Protein AF-0000000077536829 (afdb_homodimer)

InterPro domains:
  IPR001447 Arylamine N-acetyltransferase [PF00797] (39-305)
  IPR001447 Arylamine N-acetyltransferase [PTHR11786] (6-316)
  IPR038765 Papain-like cysteine peptidase superfamily [SSF54001] (5-319)
  IPR053710 Arylamine N-acetyltransferase domain-containing protein [G3DSA:3.30.2140.20] (5-315)

Organism: Fusarium solani (NCBI:txid169388)

Structure (mmCIF, N/CA/C/O backbone):
data_AF-0000000077536829-model_v1
#
loop_
_entity.id
_entity.type
_entity.pdbx_description
1 polymer 'Arylamine N-acetyltransferase 2'
#
loop_
_atom_site.group_PDB
_atom_site.id
_atom_site.type_symbol
_atom_site.label_atom_id
_atom_site.label_alt_id
_atom_site.label_comp_id
_atom_site.label_asym_id
_atom_site.label_entity_id
_atom_site.label_seq_id
_atom_site.pdbx_PDB_ins_code
_atom_site.Cartn_x
_atom_site.Cartn_y
_atom_site.Cartn_z
_atom_site.occupancy
_atom_site.B_iso_or_equiv
_atom_site.auth_seq_id
_atom_site.auth_comp_id
_atom_site.auth_asym_id
_atom_site.auth_atom_id
_atom_site.pdbx_PDB_model_num
ATOM 1 N N . MET A 1 1 ? 25.922 7.922 8.914 1 31.14 1 MET A N 1
ATOM 2 C CA . MET A 1 1 ? 25.109 9.07 9.328 1 31.14 1 MET A CA 1
ATOM 3 C C . MET A 1 1 ? 24.016 9.359 8.305 1 31.14 1 MET A C 1
ATOM 5 O O . MET A 1 1 ? 24.312 9.664 7.145 1 31.14 1 MET A O 1
ATOM 9 N N . SER A 1 2 ? 22.984 8.625 8.18 1 44.62 2 SER A N 1
ATOM 10 C CA . SER A 1 2 ? 22 8.734 7.098 1 44.62 2 SER A CA 1
ATOM 11 C C . SER A 1 2 ? 21.672 10.195 6.801 1 44.62 2 SER A C 1
ATOM 13 O O . SER A 1 2 ? 21.312 10.953 7.703 1 44.62 2 SER A O 1
ATOM 15 N N . SER A 1 3 ? 22.406 10.852 5.906 1 56.59 3 SER A N 1
ATOM 16 C CA . SER A 1 3 ? 22.328 12.25 5.508 1 56.59 3 SER A CA 1
ATOM 17 C C . SER A 1 3 ? 20.875 12.727 5.473 1 56.59 3 SER A C 1
ATOM 19 O O . SER A 1 3 ? 20 12.047 4.918 1 56.59 3 SER A O 1
ATOM 21 N N . ALA A 1 4 ? 20.547 13.594 6.371 1 78.19 4 ALA A N 1
ATOM 22 C CA . ALA A 1 4 ? 19.234 14.211 6.434 1 78.19 4 ALA A CA 1
ATOM 23 C C . ALA A 1 4 ? 18.781 14.688 5.055 1 78.19 4 ALA A C 1
ATOM 25 O O . ALA A 1 4 ? 19.594 15.172 4.262 1 78.19 4 ALA A O 1
ATOM 26 N N . VAL A 1 5 ? 17.609 14.367 4.77 1 91.12 5 VAL A N 1
ATOM 27 C CA . VAL A 1 5 ? 16.984 14.773 3.518 1 91.12 5 VAL A CA 1
ATOM 28 C C . VAL A 1 5 ? 17.062 16.297 3.371 1 91.12 5 VAL A C 1
ATOM 30 O O . VAL A 1 5 ? 17.297 16.797 2.275 1 91.12 5 VAL A O 1
ATOM 33 N N . TYR A 1 6 ? 16.922 17.062 4.527 1 97.06 6 TYR A N 1
ATOM 34 C CA . TYR A 1 6 ? 16.938 18.531 4.52 1 97.06 6 TYR A CA 1
ATOM 35 C C . TYR A 1 6 ? 18.156 19.062 5.258 1 97.06 6 TYR A C 1
ATOM 37 O O . TYR A 1 6 ? 18.562 18.5 6.281 1 97.06 6 TYR A O 1
ATOM 45 N N . SER A 1 7 ? 18.719 20.188 4.816 1 95.56 7 SER A N 1
ATOM 46 C CA . SER A 1 7 ? 19.859 20.859 5.438 1 95.56 7 SER A CA 1
ATOM 47 C C . SER A 1 7 ? 19.422 21.656 6.664 1 95.56 7 SER A C 1
ATOM 49 O O . SER A 1 7 ? 18.234 21.891 6.871 1 95.56 7 SER A O 1
ATOM 51 N N . GLU A 1 8 ? 20.406 22.078 7.426 1 93.25 8 GLU A N 1
ATOM 52 C CA . GLU A 1 8 ? 20.141 22.938 8.578 1 93.25 8 GLU A CA 1
ATOM 53 C C . GLU A 1 8 ? 19.469 24.234 8.164 1 93.25 8 GLU A C 1
ATOM 55 O O . GLU A 1 8 ? 18.594 24.75 8.875 1 93.25 8 GLU A O 1
ATOM 60 N N . ALA A 1 9 ? 19.891 24.734 7.051 1 95.25 9 ALA A N 1
ATOM 61 C CA . ALA A 1 9 ? 19.312 25.984 6.535 1 95.25 9 ALA A CA 1
ATOM 62 C C . ALA A 1 9 ? 17.844 25.781 6.18 1 95.25 9 ALA A C 1
ATOM 64 O O . ALA A 1 9 ? 17 26.656 6.457 1 95.25 9 ALA A O 1
ATOM 65 N N . GLN A 1 10 ? 17.547 24.672 5.586 1 96.56 10 GLN A N 1
ATOM 66 C CA . GLN A 1 10 ? 16.156 24.375 5.238 1 96.56 10 GLN A CA 1
ATOM 67 C C . GLN A 1 10 ? 15.305 24.172 6.492 1 96.56 10 GLN A C 1
ATOM 69 O O . GLN A 1 10 ? 14.148 24.594 6.539 1 96.56 10 GLN A O 1
ATOM 74 N N . VAL A 1 11 ? 15.891 23.562 7.48 1 95.94 11 VAL A N 1
ATOM 75 C CA . VAL A 1 11 ? 15.18 23.359 8.742 1 95.94 11 VAL A CA 1
ATOM 76 C C . VAL A 1 11 ? 14.891 24.703 9.391 1 95.94 11 VAL A C 1
ATOM 78 O O . VAL A 1 11 ? 13.789 24.938 9.891 1 95.94 11 VAL A O 1
ATOM 81 N N . ALA A 1 12 ? 15.859 25.578 9.383 1 94.5 12 ALA A N 1
ATOM 82 C CA . ALA A 1 12 ? 15.664 26.922 9.938 1 94.5 12 ALA A CA 1
ATOM 83 C C . ALA A 1 12 ? 14.547 27.656 9.211 1 94.5 12 ALA A C 1
ATOM 85 O O . ALA A 1 12 ? 13.711 28.312 9.844 1 94.5 12 ALA A O 1
ATOM 86 N N . GLN A 1 13 ? 14.492 27.547 7.898 1 96.62 13 GLN A N 1
ATOM 87 C CA . GLN A 1 13 ? 13.445 28.172 7.105 1 96.62 13 GLN A CA 1
ATOM 88 C C . GLN A 1 13 ? 12.078 27.578 7.426 1 96.62 13 GLN A C 1
ATOM 90 O O . GLN A 1 13 ? 11.078 28.281 7.48 1 96.62 13 GLN A O 1
ATOM 95 N N . PHE A 1 14 ? 12.117 26.312 7.625 1 97.56 14 PHE A N 1
ATOM 96 C CA . PHE A 1 14 ? 10.906 25.594 7.988 1 97.56 14 PHE A CA 1
ATOM 97 C C . PHE A 1 14 ? 10.359 26.078 9.32 1 97.56 14 PHE A C 1
ATOM 99 O O . PHE A 1 14 ? 9.172 26.391 9.445 1 97.56 14 PHE A O 1
ATOM 106 N N . LEU A 1 15 ? 11.203 26.172 10.305 1 96.81 15 LEU A N 1
ATOM 107 C CA . LEU A 1 15 ? 10.797 26.641 11.633 1 96.81 15 LEU A CA 1
ATOM 108 C C . LEU A 1 15 ? 10.297 28.078 11.578 1 96.81 15 LEU A C 1
ATOM 110 O O . LEU A 1 15 ? 9.32 28.422 12.25 1 96.81 15 LEU A O 1
ATOM 114 N N . LYS A 1 16 ? 10.93 28.859 10.797 1 96.12 16 LYS A N 1
ATOM 115 C CA . LYS A 1 16 ? 10.492 30.234 10.609 1 96.12 16 LYS A CA 1
ATOM 116 C C . LYS A 1 16 ? 9.125 30.281 9.922 1 96.12 16 LYS A C 1
ATOM 118 O O . LYS A 1 16 ? 8.242 31.047 10.344 1 96.12 16 LYS A O 1
ATOM 123 N N . HIS A 1 17 ? 8.984 29.469 8.898 1 97.5 17 HIS A N 1
ATOM 124 C CA . HIS A 1 17 ? 7.723 29.391 8.172 1 97.5 17 HIS A CA 1
ATOM 125 C C . HIS A 1 17 ? 6.574 29 9.094 1 97.5 17 HIS A C 1
ATOM 127 O O . HIS A 1 17 ? 5.477 29.547 8.984 1 97.5 17 HIS A O 1
ATOM 133 N N . LEU A 1 18 ? 6.82 28.125 10.031 1 97.19 18 LEU A N 1
ATOM 134 C CA . LEU A 1 18 ? 5.805 27.641 10.961 1 97.19 18 LEU A CA 1
ATOM 135 C C . LEU A 1 18 ? 5.613 28.625 12.117 1 97.19 18 LEU A C 1
ATOM 137 O O . LEU A 1 18 ? 4.707 28.453 12.93 1 97.19 18 LEU A O 1
ATOM 141 N N . GLU A 1 19 ? 6.508 29.625 12.219 1 95.44 19 GLU A N 1
ATOM 142 C CA . GLU A 1 19 ? 6.465 30.609 13.297 1 95.44 19 GLU A CA 1
ATOM 143 C C . GLU A 1 19 ? 6.645 29.938 14.656 1 95.44 19 GLU A C 1
ATOM 145 O O . GLU A 1 19 ? 5.895 30.219 15.594 1 95.44 19 GLU A O 1
ATOM 150 N N . ILE A 1 20 ? 7.543 29.047 14.703 1 95.06 20 ILE A N 1
ATOM 151 C CA . ILE A 1 20 ? 7.84 28.375 15.961 1 95.06 20 ILE A CA 1
ATOM 152 C C . ILE A 1 20 ? 8.523 29.344 16.922 1 95.06 20 ILE A C 1
ATOM 154 O O . ILE A 1 20 ? 9.5 30 16.547 1 95.06 20 ILE A O 1
ATOM 158 N N . PRO A 1 21 ? 8.023 29.406 18.125 1 90.81 21 PRO A N 1
ATOM 159 C CA . PRO A 1 21 ? 8.688 30.281 19.094 1 90.81 21 PRO A CA 1
ATOM 160 C C . PRO A 1 21 ? 10.156 29.906 19.328 1 90.81 21 PRO A C 1
ATOM 162 O O . PRO A 1 21 ? 10.484 28.719 19.391 1 90.81 21 PRO A O 1
ATOM 165 N N . HIS A 1 22 ? 10.984 30.859 19.453 1 86.75 22 HIS A N 1
ATOM 166 C CA . HIS A 1 22 ? 12.43 30.688 19.531 1 86.75 22 HIS A CA 1
ATOM 167 C C . HIS A 1 22 ? 12.82 29.828 20.734 1 86.75 22 HIS A C 1
ATOM 169 O O . HIS A 1 22 ? 13.82 29.109 20.688 1 86.75 22 HIS A O 1
ATOM 175 N N . GLU A 1 23 ? 12.039 29.875 21.75 1 85.12 23 GLU A N 1
ATOM 176 C CA . GLU A 1 23 ? 12.367 29.188 22.984 1 85.12 23 GLU A CA 1
ATOM 177 C C . GLU A 1 23 ? 12.422 27.672 22.781 1 85.12 23 GLU A C 1
ATOM 179 O O . GLU A 1 23 ? 13.016 26.953 23.594 1 85.12 23 GLU A O 1
ATOM 184 N N . PHE A 1 24 ? 11.805 27.25 21.703 1 84.75 24 PHE A N 1
ATOM 185 C CA . PHE A 1 24 ? 11.758 25.812 21.484 1 84.75 24 PHE A CA 1
ATOM 186 C C . PHE A 1 24 ? 12.961 25.344 20.672 1 84.75 24 PHE A C 1
ATOM 188 O O . PHE A 1 24 ? 13.273 24.156 20.641 1 84.75 24 PHE A O 1
ATOM 195 N N . TYR A 1 25 ? 13.648 26.266 19.953 1 75.88 25 TYR A N 1
ATOM 196 C CA . TYR A 1 25 ? 14.695 25.734 19.094 1 75.88 25 TYR A CA 1
ATOM 197 C C . TYR A 1 25 ? 15.969 26.562 19.203 1 75.88 25 TYR A C 1
ATOM 199 O O . TYR A 1 25 ? 16.953 26.297 18.484 1 75.88 25 TYR A O 1
ATOM 207 N N . VAL A 1 26 ? 16.109 27.875 19.734 1 67.19 26 VAL A N 1
ATOM 208 C CA . VAL A 1 26 ? 17.328 28.656 19.859 1 67.19 26 VAL A CA 1
ATOM 209 C C . VAL A 1 26 ? 18.047 28.297 21.156 1 67.19 26 VAL A C 1
ATOM 211 O O . VAL A 1 26 ? 17.469 28.422 22.25 1 67.19 26 VAL A O 1
ATOM 214 N N . GLY A 1 27 ? 18.578 27.172 21.359 1 49.91 27 GLY A N 1
ATOM 215 C CA . GLY A 1 27 ? 19.344 27.094 22.594 1 49.91 27 GLY A CA 1
ATOM 216 C C . GLY A 1 27 ? 20.531 28.031 22.625 1 49.91 27 GLY A C 1
ATOM 217 O O . GLY A 1 27 ? 21 28.484 21.578 1 49.91 27 GLY A O 1
ATOM 218 N N . SER A 1 28 ? 20.625 29.047 23.438 1 44.16 28 SER A N 1
ATOM 219 C CA . SER A 1 28 ? 21.906 29.578 23.891 1 44.16 28 SER A CA 1
ATOM 220 C C . SER A 1 28 ? 23.016 28.531 23.766 1 44.16 28 SER A C 1
ATOM 222 O O . SER A 1 28 ? 23.422 27.922 24.75 1 44.16 28 SER A O 1
ATOM 224 N N . GLY A 1 29 ? 23.453 28.141 22.578 1 52.06 29 GLY A N 1
ATOM 225 C CA . GLY A 1 29 ? 24.5 27.141 22.453 1 52.06 29 GLY A CA 1
ATOM 226 C C . GLY A 1 29 ? 24 25.719 22.625 1 52.06 29 GLY A C 1
ATOM 227 O O . GLY A 1 29 ? 24.781 24.766 22.578 1 52.06 29 GLY A O 1
ATOM 228 N N . SER A 1 30 ? 22.703 25.562 23 1 59.84 30 SER A N 1
ATOM 229 C CA . SER A 1 30 ? 22.234 24.234 23.391 1 59.84 30 SER A CA 1
ATOM 230 C C . SER A 1 30 ? 21.25 23.672 22.375 1 59.84 30 SER A C 1
ATOM 232 O O . SER A 1 30 ? 20.531 24.422 21.703 1 59.84 30 SER A O 1
ATOM 234 N N . GLU A 1 31 ? 21.312 22.5 21.797 1 72.62 31 GLU A N 1
ATOM 235 C CA . GLU A 1 31 ? 20.453 21.656 20.984 1 72.62 31 GLU A CA 1
ATOM 236 C C . GLU A 1 31 ? 19.016 21.656 21.516 1 72.62 31 GLU A C 1
ATOM 238 O O . GLU A 1 31 ? 18.797 21.719 22.734 1 72.62 31 GLU A O 1
ATOM 243 N N . PRO A 1 32 ? 18.047 21.906 20.547 1 79.56 32 PRO A N 1
ATOM 244 C CA . PRO A 1 32 ? 16.656 21.828 21.016 1 79.56 32 PRO A CA 1
ATOM 245 C C . PRO A 1 32 ? 16.375 20.594 21.844 1 79.56 32 PRO A C 1
ATOM 247 O O . PRO A 1 32 ? 16.984 19.531 21.625 1 79.56 32 PRO A O 1
ATOM 250 N N . ILE A 1 33 ? 15.586 20.859 22.859 1 86.25 33 ILE A N 1
ATOM 251 C CA . ILE A 1 33 ? 15.117 19.719 23.641 1 86.25 33 ILE A CA 1
ATOM 252 C C . ILE A 1 33 ? 14.008 19 22.875 1 86.25 33 ILE A C 1
ATOM 254 O O . ILE A 1 33 ? 12.969 19.594 22.562 1 86.25 33 ILE A O 1
ATOM 258 N N . LEU A 1 34 ? 14.219 17.828 22.531 1 93.62 34 LEU A N 1
ATOM 259 C CA . LEU A 1 34 ? 13.281 17.016 21.75 1 93.62 34 LEU A CA 1
ATOM 260 C C . LEU A 1 34 ? 12.273 16.328 22.672 1 93.62 34 LEU A C 1
ATOM 262 O O . LEU A 1 34 ? 12.359 15.117 22.891 1 93.62 34 LEU A O 1
ATOM 266 N N . ASP A 1 35 ? 11.344 17.141 23.172 1 95 35 ASP A N 1
ATOM 267 C CA . ASP A 1 35 ? 10.359 16.625 24.109 1 95 35 ASP A CA 1
ATOM 268 C C . ASP A 1 35 ? 8.938 16.797 23.578 1 95 35 ASP A C 1
ATOM 270 O O . ASP A 1 35 ? 8.742 17.234 22.438 1 95 35 ASP A O 1
ATOM 274 N N . HIS A 1 36 ? 7.988 16.391 24.391 1 96.38 36 HIS A N 1
ATOM 275 C CA . HIS A 1 36 ? 6.582 16.422 24.016 1 96.38 36 HIS A CA 1
ATOM 276 C C . HIS A 1 36 ? 6.117 17.859 23.75 1 96.38 36 HIS A C 1
ATOM 278 O O . HIS A 1 36 ? 5.305 18.094 22.859 1 96.38 36 HIS A O 1
ATOM 284 N N . ALA A 1 37 ? 6.574 18.781 24.562 1 94.38 37 ALA A N 1
ATOM 285 C CA . ALA A 1 37 ? 6.184 20.172 24.391 1 94.38 37 ALA A CA 1
ATOM 286 C C . ALA A 1 37 ? 6.574 20.688 23.016 1 94.38 37 ALA A C 1
ATOM 288 O O . ALA A 1 37 ? 5.766 21.312 22.312 1 94.38 37 ALA A O 1
ATOM 289 N N . PHE A 1 38 ? 7.832 20.438 22.609 1 95.38 38 PHE A N 1
ATOM 290 C CA . PHE A 1 38 ? 8.297 20.859 21.297 1 95.38 38 PHE A CA 1
ATOM 291 C C . PHE A 1 38 ? 7.527 20.156 20.188 1 95.38 38 PHE A C 1
ATOM 293 O O . PHE A 1 38 ? 7.113 20.781 19.219 1 95.38 38 PHE A O 1
ATOM 300 N N . LEU A 1 39 ? 7.301 18.875 20.344 1 96.75 39 LEU A N 1
ATOM 301 C CA . LEU A 1 39 ? 6.547 18.094 19.375 1 96.75 39 LEU A CA 1
ATOM 302 C C . LEU A 1 39 ? 5.141 18.656 19.203 1 96.75 39 LEU A C 1
ATOM 304 O O . LEU A 1 39 ? 4.629 18.719 18.078 1 96.75 39 LEU A O 1
ATOM 308 N N . THR A 1 40 ? 4.508 19.047 20.266 1 96.62 40 THR A N 1
ATOM 309 C CA . THR A 1 40 ? 3.154 19.594 20.266 1 96.62 40 THR A CA 1
ATOM 310 C C . THR A 1 40 ? 3.105 20.906 19.5 1 96.62 40 THR A C 1
ATOM 312 O O . THR A 1 40 ? 2.223 21.125 18.672 1 96.62 40 THR A O 1
ATOM 315 N N . VAL A 1 41 ? 4.055 21.766 19.781 1 96.44 41 VAL A N 1
ATOM 316 C CA . VAL A 1 41 ? 4.109 23.062 19.109 1 96.44 41 VAL A CA 1
ATOM 317 C C . VAL A 1 41 ? 4.324 22.859 17.609 1 96.44 41 VAL A C 1
ATOM 319 O O . VAL A 1 41 ? 3.674 23.5 16.797 1 96.44 41 VAL A O 1
ATOM 322 N N . LEU A 1 42 ? 5.254 21.953 17.25 1 97.75 42 LEU A N 1
ATOM 323 C CA . LEU A 1 42 ? 5.5 21.656 15.844 1 97.75 42 LEU A CA 1
ATOM 324 C C . LEU A 1 42 ? 4.227 21.172 15.164 1 97.75 42 LEU A C 1
ATOM 326 O O . LEU A 1 42 ? 3.898 21.609 14.062 1 97.75 42 LEU A O 1
ATOM 330 N N . HIS A 1 43 ? 3.49 20.281 15.805 1 98.25 43 HIS A N 1
ATOM 331 C CA . HIS A 1 43 ? 2.262 19.719 15.266 1 98.25 43 HIS A CA 1
ATOM 332 C C . HIS A 1 43 ? 1.205 20.797 15.047 1 98.25 43 HIS A C 1
ATOM 334 O O . HIS A 1 43 ? 0.632 20.891 13.961 1 98.25 43 HIS A O 1
ATOM 340 N N . GLN A 1 44 ? 0.964 21.594 16.031 1 97.56 44 GLN A N 1
ATOM 341 C CA . GLN A 1 44 ? -0.076 22.609 15.992 1 97.56 44 GLN A CA 1
ATOM 342 C C . GLN A 1 44 ? 0.256 23.688 14.961 1 97.56 44 GLN A C 1
ATOM 344 O O . GLN A 1 44 ? -0.628 24.172 14.25 1 97.56 44 GLN A O 1
ATOM 349 N N . HIS A 1 45 ? 1.496 24.031 14.875 1 97.81 45 HIS A N 1
ATOM 350 C CA . HIS A 1 45 ? 1.901 25.047 13.914 1 97.81 45 HIS A CA 1
ATOM 351 C C . HIS A 1 45 ? 1.87 24.5 12.492 1 97.81 45 HIS A C 1
ATOM 353 O O . HIS A 1 45 ? 1.536 25.219 11.547 1 97.81 45 HIS A O 1
ATOM 359 N N . MET A 1 46 ? 2.197 23.219 12.336 1 98.19 46 MET A N 1
ATOM 360 C CA . MET A 1 46 ? 2.055 22.594 11.031 1 98.19 46 MET A CA 1
ATOM 361 C C . MET A 1 46 ? 0.612 22.656 10.547 1 98.19 46 MET A C 1
ATOM 363 O O . MET A 1 46 ? 0.352 23.094 9.422 1 98.19 46 MET A O 1
ATOM 367 N N . LEU A 1 47 ? -0.337 22.328 11.391 1 97.5 47 LEU A N 1
ATOM 368 C CA . LEU A 1 47 ? -1.758 22.281 11.062 1 97.5 47 LEU A CA 1
ATOM 369 C C . LEU A 1 47 ? -2.281 23.656 10.688 1 97.5 47 LEU A C 1
ATOM 371 O O . LEU A 1 47 ? -3.139 23.797 9.812 1 97.5 47 LEU A O 1
ATOM 375 N N . SER A 1 48 ? -1.749 24.625 11.383 1 97.62 48 SER A N 1
ATOM 376 C CA . SER A 1 48 ? -2.346 25.953 11.266 1 97.62 48 SER A CA 1
ATOM 377 C C . SER A 1 48 ? -1.621 26.797 10.227 1 97.62 48 SER A C 1
ATOM 379 O O . SER A 1 48 ? -2.117 27.844 9.812 1 97.62 48 SER A O 1
ATOM 381 N N . THR A 1 49 ? -0.436 26.391 9.789 1 97.75 49 THR A N 1
ATOM 382 C CA . THR A 1 49 ? 0.323 27.172 8.812 1 97.75 49 THR A CA 1
ATOM 383 C C . THR A 1 49 ? 0.266 26.516 7.441 1 97.75 49 THR A C 1
ATOM 385 O O . THR A 1 49 ? 0.168 27.188 6.418 1 97.75 49 THR A O 1
ATOM 388 N N . VAL A 1 50 ? 0.361 25.188 7.398 1 98.25 50 VAL A N 1
ATOM 389 C CA . VAL A 1 50 ? 0.386 24.438 6.152 1 98.25 50 VAL A CA 1
ATOM 390 C C . VAL A 1 50 ? -0.986 23.812 5.898 1 98.25 50 VAL A C 1
ATOM 392 O O . VAL A 1 50 ? -1.355 22.828 6.535 1 98.25 50 VAL A O 1
ATOM 395 N N . PRO A 1 51 ? -1.732 24.344 4.988 1 98.25 51 PRO A N 1
ATOM 396 C CA . PRO A 1 51 ? -3.062 23.781 4.738 1 98.25 51 PRO A CA 1
ATOM 397 C C . PRO A 1 51 ? -3.012 22.406 4.086 1 98.25 51 PRO A C 1
ATOM 399 O O . PRO A 1 51 ? -2.109 22.125 3.291 1 98.25 51 PRO A O 1
ATOM 402 N N . TYR A 1 52 ? -3.943 21.562 4.496 1 98.25 52 TYR A N 1
ATOM 403 C CA . TYR A 1 52 ? -4.285 20.438 3.631 1 98.25 52 TYR A CA 1
ATOM 404 C C . TYR A 1 52 ? -4.898 20.922 2.322 1 98.25 52 TYR A C 1
ATOM 406 O O . TYR A 1 52 ? -5.906 21.625 2.326 1 98.25 52 TYR A O 1
ATOM 414 N N . ASP A 1 53 ? -4.355 20.578 1.198 1 97.88 53 ASP A N 1
ATOM 415 C CA . ASP A 1 53 ? -4.996 20.938 -0.063 1 97.88 53 ASP A CA 1
ATOM 416 C C . ASP A 1 53 ? -4.637 19.938 -1.164 1 97.88 53 ASP A C 1
ATOM 418 O O . ASP A 1 53 ? -3.549 19.344 -1.148 1 97.88 53 ASP A O 1
ATOM 422 N N . ASN A 1 54 ? -5.547 19.688 -1.998 1 98.31 54 ASN A N 1
ATOM 423 C CA . ASN A 1 54 ? -5.309 18.844 -3.164 1 98.31 54 ASN A CA 1
ATOM 424 C C . ASN A 1 54 ? -5.391 19.641 -4.461 1 98.31 54 ASN A C 1
ATOM 426 O O . ASN A 1 54 ? -5.848 19.125 -5.484 1 98.31 54 ASN A O 1
ATOM 430 N N . LEU A 1 55 ? -4.965 20.906 -4.43 1 98.38 55 LEU A N 1
ATOM 431 C CA . LEU A 1 55 ? -5.148 21.844 -5.523 1 98.38 55 LEU A CA 1
ATOM 432 C C . LEU A 1 55 ? -4.305 21.453 -6.73 1 98.38 55 LEU A C 1
ATOM 434 O O . LEU A 1 55 ? -4.648 21.797 -7.867 1 98.38 55 LEU A O 1
ATOM 438 N N . THR A 1 56 ? -3.184 20.734 -6.496 1 97.94 56 THR A N 1
ATOM 439 C CA . THR A 1 56 ? -2.363 20.281 -7.617 1 97.94 56 THR A CA 1
ATOM 440 C C . THR A 1 56 ? -3.176 19.406 -8.562 1 97.94 56 THR A C 1
ATOM 442 O O . THR A 1 56 ? -2.986 19.453 -9.781 1 97.94 56 THR A O 1
ATOM 445 N N . LEU A 1 57 ? -4.125 18.656 -8.055 1 98.12 57 LEU A N 1
ATOM 446 C CA . LEU A 1 57 ? -4.93 17.734 -8.852 1 98.12 57 LEU A CA 1
ATOM 447 C C . LEU A 1 57 ? -5.949 18.484 -9.695 1 98.12 57 LEU A C 1
ATOM 449 O O . LEU A 1 57 ? -6.488 17.953 -10.664 1 98.12 57 LEU A O 1
ATOM 453 N N . HIS A 1 58 ? -6.219 19.75 -9.312 1 98.19 58 HIS A N 1
ATOM 454 C CA . HIS A 1 58 ? -7.32 20.484 -9.922 1 98.19 58 HIS A CA 1
ATOM 455 C C . HIS A 1 58 ? -6.824 21.734 -10.641 1 98.19 58 HIS A C 1
ATOM 457 O O . HIS A 1 58 ? -7.309 22.062 -11.719 1 98.19 58 HIS A O 1
ATOM 463 N N . TYR A 1 59 ? -5.832 22.406 -10.016 1 97.94 59 TYR A N 1
ATOM 464 C CA . TYR A 1 59 ? -5.312 23.656 -10.539 1 97.94 59 TYR A CA 1
ATOM 465 C C . TYR A 1 59 ? -3.902 23.484 -11.086 1 97.94 59 TYR A C 1
ATOM 467 O O . TYR A 1 59 ? -3.004 24.266 -10.773 1 97.94 59 TYR A O 1
ATOM 475 N N . SER A 1 60 ? -3.613 22.438 -11.82 1 96 60 SER A N 1
ATOM 476 C CA . SER A 1 60 ? -2.379 22.234 -12.57 1 96 60 SER A CA 1
ATOM 477 C C . SER A 1 60 ? -2.633 21.484 -13.867 1 96 60 SER A C 1
ATOM 479 O O . SER A 1 60 ? -3.566 20.672 -13.953 1 96 60 SER A O 1
ATOM 481 N N . SER A 1 61 ? -1.774 21.719 -14.781 1 92.44 61 SER A N 1
ATOM 482 C CA . SER A 1 61 ? -1.918 21.047 -16.062 1 92.44 61 SER A CA 1
ATOM 483 C C . SER A 1 61 ? -1.451 19.609 -15.992 1 92.44 61 SER A C 1
ATOM 485 O O . SER A 1 61 ? -2.012 18.734 -16.656 1 92.44 61 SER A O 1
ATOM 487 N N . HIS A 1 62 ? -0.52 19.359 -15.219 1 92 62 HIS A N 1
ATOM 488 C CA . HIS A 1 62 ? 0.046 18.016 -15.164 1 92 62 HIS A CA 1
ATOM 489 C C . HIS A 1 62 ? -0.718 17.141 -14.18 1 92 62 HIS A C 1
ATOM 491 O O . HIS A 1 62 ? -0.758 15.922 -14.336 1 92 62 HIS A O 1
ATOM 497 N N . ARG A 1 63 ? -1.288 17.75 -13.148 1 94.06 63 ARG A N 1
ATOM 498 C CA . ARG A 1 63 ? -2.127 17.094 -12.148 1 94.06 63 ARG A CA 1
ATOM 499 C C . ARG A 1 63 ? -1.397 15.922 -11.508 1 94.06 63 ARG A C 1
ATOM 501 O O . ARG A 1 63 ? -2.006 14.891 -11.211 1 94.06 63 ARG A O 1
ATOM 508 N N . ASP A 1 64 ? -0.131 15.961 -11.391 1 92.5 64 ASP A N 1
ATOM 509 C CA . ASP A 1 64 ? 0.737 14.945 -10.812 1 92.5 64 ASP A CA 1
ATOM 510 C C . ASP A 1 64 ? 1.278 15.383 -9.461 1 92.5 64 ASP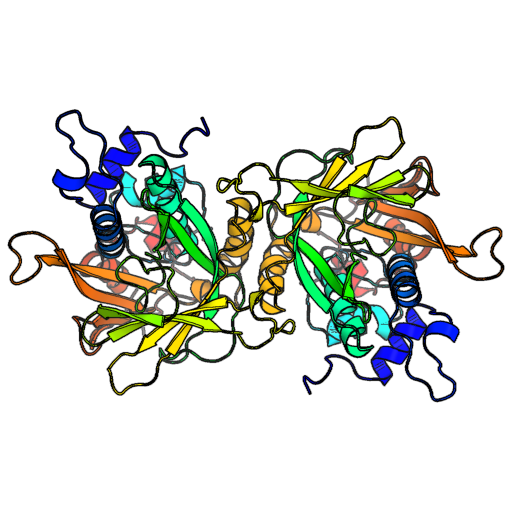 A C 1
ATOM 512 O O . ASP A 1 64 ? 2.006 16.375 -9.367 1 92.5 64 ASP A O 1
ATOM 516 N N . VAL A 1 65 ? 0.952 14.727 -8.453 1 97.06 65 VAL A N 1
ATOM 517 C CA . VAL A 1 65 ? 1.418 15.047 -7.109 1 97.06 65 VAL A CA 1
ATOM 518 C C . VAL A 1 65 ? 2.752 14.352 -6.844 1 97.06 65 VAL A C 1
ATOM 520 O O . VAL A 1 65 ? 2.814 13.125 -6.773 1 97.06 65 VAL A O 1
ATOM 523 N N . THR A 1 66 ? 3.775 15.086 -6.711 1 96.94 66 THR A N 1
ATOM 524 C CA . THR A 1 66 ? 5.102 14.547 -6.438 1 96.94 66 THR A CA 1
ATOM 525 C C . THR A 1 66 ? 5.352 14.453 -4.938 1 96.94 66 THR A C 1
ATOM 527 O O . THR A 1 66 ? 4.906 15.312 -4.172 1 96.94 66 THR A O 1
ATOM 530 N N . LEU A 1 67 ? 6.145 13.445 -4.504 1 97.94 67 LEU A N 1
ATOM 531 C CA . LEU A 1 67 ? 6.531 13.281 -3.107 1 97.94 67 LEU A CA 1
ATOM 532 C C . LEU A 1 67 ? 8.023 13.539 -2.926 1 97.94 67 LEU A C 1
ATOM 534 O O . LEU A 1 67 ? 8.594 13.203 -1.882 1 97.94 67 LEU A O 1
ATOM 538 N N . ASP A 1 68 ? 8.641 14.102 -3.963 1 97.62 68 ASP A N 1
ATOM 539 C CA . ASP A 1 68 ? 10.055 14.453 -3.875 1 97.62 68 ASP A CA 1
ATOM 540 C C . ASP A 1 68 ? 10.305 15.461 -2.754 1 97.62 68 ASP A C 1
ATOM 542 O O . ASP A 1 68 ? 9.695 16.531 -2.73 1 97.62 68 ASP A O 1
ATOM 546 N N . PRO A 1 69 ? 11.227 15.156 -1.862 1 97.75 69 PRO A N 1
ATOM 547 C CA . PRO A 1 69 ? 11.398 16 -0.677 1 97.75 69 PRO A CA 1
ATOM 548 C C . PRO A 1 69 ? 11.758 17.438 -1.028 1 97.75 69 PRO A C 1
ATOM 550 O O . PRO A 1 69 ? 11.242 18.375 -0.403 1 97.75 69 PRO A O 1
ATOM 553 N N . GLN A 1 70 ? 12.594 17.672 -1.993 1 98.06 70 GLN A N 1
ATOM 554 C CA . GLN A 1 70 ? 12.992 19.031 -2.322 1 98.06 70 GLN A CA 1
ATOM 555 C C . GLN A 1 70 ? 11.852 19.797 -2.986 1 98.06 70 GLN A C 1
ATOM 557 O O . GLN A 1 70 ? 11.664 20.984 -2.74 1 98.06 70 GLN A O 1
ATOM 562 N N . ALA A 1 71 ? 11.078 19.109 -3.82 1 97.56 71 ALA A N 1
ATOM 563 C CA . ALA A 1 71 ? 9.898 19.719 -4.426 1 97.56 71 ALA A CA 1
ATOM 564 C C . ALA A 1 71 ? 8.875 20.109 -3.359 1 97.56 71 ALA A C 1
ATOM 566 O O . ALA A 1 71 ? 8.242 21.172 -3.453 1 97.56 71 ALA A O 1
ATOM 567 N N . LEU A 1 72 ? 8.773 19.281 -2.375 1 98.19 72 LEU A N 1
ATOM 568 C CA . LEU A 1 72 ? 7.84 19.562 -1.288 1 98.19 72 LEU A CA 1
ATOM 569 C C . LEU A 1 72 ? 8.297 20.781 -0.489 1 98.19 72 LEU A C 1
ATOM 571 O O . LEU A 1 72 ? 7.473 21.625 -0.103 1 98.19 72 LEU A O 1
ATOM 575 N N . PHE A 1 73 ? 9.586 20.844 -0.238 1 98.38 73 PHE A N 1
ATOM 576 C CA . PHE A 1 73 ? 10.109 22.016 0.459 1 98.38 73 PHE A CA 1
ATOM 577 C C . PHE A 1 73 ? 9.812 23.281 -0.316 1 98.38 73 PHE A C 1
ATOM 579 O O . PHE A 1 73 ? 9.344 24.281 0.259 1 98.38 73 PHE A O 1
ATOM 586 N N . ASP A 1 74 ? 10.078 23.266 -1.587 1 97.81 74 ASP A N 1
ATOM 587 C CA . ASP A 1 74 ? 9.836 24.438 -2.426 1 97.81 74 ASP A CA 1
ATOM 588 C C . ASP A 1 74 ? 8.359 24.812 -2.432 1 97.81 74 ASP A C 1
ATOM 590 O O . ASP A 1 74 ? 8.008 26 -2.342 1 97.81 74 ASP A O 1
ATOM 594 N N . LYS A 1 75 ? 7.496 23.828 -2.52 1 97.12 75 LYS A N 1
ATOM 595 C CA . LYS A 1 75 ? 6.051 24.047 -2.588 1 97.12 75 LYS A CA 1
ATOM 596 C C . LYS A 1 75 ? 5.523 24.625 -1.28 1 97.12 75 LYS A C 1
ATOM 598 O O . LYS A 1 75 ? 4.746 25.594 -1.289 1 97.12 75 LYS A O 1
ATOM 603 N N . ILE A 1 76 ? 5.953 24.078 -0.144 1 97.88 76 ILE A N 1
ATOM 604 C CA . ILE A 1 76 ? 5.34 24.344 1.149 1 97.88 76 ILE A CA 1
ATOM 605 C C . ILE A 1 76 ? 6.027 25.547 1.805 1 97.88 76 ILE A C 1
ATOM 607 O O . ILE A 1 76 ? 5.367 26.391 2.418 1 97.88 76 ILE A O 1
ATOM 611 N N . VAL A 1 77 ? 7.336 25.688 1.668 1 97.62 77 VAL A N 1
ATOM 612 C CA . VAL A 1 77 ? 8.109 26.703 2.383 1 97.62 77 VAL A CA 1
ATOM 613 C C . VAL A 1 77 ? 8.664 27.734 1.393 1 97.62 77 VAL A C 1
ATOM 615 O O . VAL A 1 77 ? 8.469 28.938 1.564 1 97.62 77 VAL A O 1
ATOM 618 N N . GLY A 1 78 ? 9.258 27.281 0.288 1 92.56 78 GLY A N 1
ATOM 619 C CA . GLY A 1 78 ? 10.062 28.109 -0.586 1 92.56 78 GLY A CA 1
ATOM 620 C C . GLY A 1 78 ? 9.242 29.031 -1.464 1 92.56 78 GLY A C 1
ATOM 621 O O . GLY A 1 78 ? 9.664 30.156 -1.779 1 92.56 78 GLY A O 1
ATOM 622 N N . GLY A 1 79 ? 8.086 28.625 -1.85 1 87 79 GLY A N 1
ATOM 623 C CA . GLY A 1 79 ? 7.309 29.344 -2.844 1 87 79 GLY A CA 1
ATOM 624 C C . GLY A 1 79 ? 6.629 30.578 -2.285 1 87 79 GLY A C 1
ATOM 625 O O . GLY A 1 79 ? 6.262 31.484 -3.037 1 87 79 GLY A O 1
ATOM 626 N N . GLY A 1 80 ? 6.371 30.625 -0.998 1 89.62 80 GLY A N 1
ATOM 627 C CA . GLY A 1 80 ? 5.754 31.766 -0.355 1 89.62 80 GLY A CA 1
ATOM 628 C C . GLY A 1 80 ? 4.332 32.031 -0.825 1 89.62 80 GLY A C 1
ATOM 629 O O . GLY A 1 80 ? 3.854 33.156 -0.79 1 89.62 80 GLY A O 1
ATOM 630 N N . ARG A 1 81 ? 3.664 31.047 -1.32 1 95.75 81 ARG A N 1
ATOM 631 C CA . ARG A 1 81 ? 2.32 31.203 -1.864 1 95.75 81 ARG A CA 1
ATOM 632 C C . ARG A 1 81 ? 1.278 30.562 -0.95 1 95.75 81 ARG A C 1
ATOM 634 O O . ARG A 1 81 ? 0.105 30.469 -1.314 1 95.75 81 ARG A O 1
ATOM 641 N N . GLY A 1 82 ? 1.742 30.031 0.191 1 97.25 82 GLY A N 1
ATOM 642 C CA . GLY A 1 82 ? 0.825 29.5 1.183 1 97.25 82 GLY A CA 1
ATOM 643 C C . GLY A 1 82 ? 0.302 28.125 0.826 1 97.25 82 GLY A C 1
ATOM 644 O O . GLY A 1 82 ? -0.723 27.688 1.354 1 97.25 82 GLY A O 1
ATOM 645 N N . ARG A 1 83 ? 1.011 27.453 -0.111 1 97.25 83 ARG A N 1
ATOM 646 C CA . ARG A 1 83 ? 0.583 26.125 -0.538 1 97.25 83 ARG A CA 1
ATOM 647 C C . ARG A 1 83 ? 0.923 25.078 0.516 1 97.25 83 ARG A C 1
ATOM 649 O O . ARG A 1 83 ? 1.92 25.203 1.229 1 97.25 83 ARG A O 1
ATOM 656 N N . GLY A 1 84 ? 0.136 24.109 0.634 1 97.75 84 GLY A N 1
ATOM 657 C CA . GLY A 1 84 ? 0.405 22.875 1.368 1 97.75 84 GLY A CA 1
ATOM 658 C C . GLY A 1 84 ? 0.413 21.641 0.486 1 97.75 84 GLY A C 1
ATOM 659 O O . GLY A 1 84 ? 1.097 21.609 -0.54 1 97.75 84 GLY A O 1
ATOM 660 N N . GLY A 1 85 ? -0.316 20.688 0.913 1 97.56 85 GLY A N 1
ATOM 661 C CA . GLY A 1 85 ? -0.461 19.422 0.21 1 97.56 85 GLY A CA 1
ATOM 662 C C . GLY A 1 85 ? -1.375 18.453 0.924 1 97.56 85 GLY A C 1
ATOM 663 O O . GLY A 1 85 ? -1.725 18.656 2.088 1 97.56 85 GLY A O 1
ATOM 664 N N . TYR A 1 86 ? -1.871 17.484 0.179 1 97.5 86 TYR A N 1
ATOM 665 C CA . TYR A 1 86 ? -2.705 16.5 0.867 1 97.5 86 TYR A CA 1
ATOM 666 C C . TYR A 1 86 ? -1.857 15.57 1.726 1 97.5 86 TYR A C 1
ATOM 668 O O . TYR A 1 86 ? -0.669 15.82 1.938 1 97.5 86 TYR A O 1
ATOM 676 N N . CYS A 1 87 ? -2.361 14.555 2.311 1 97.69 87 CYS A N 1
ATOM 677 C CA . CYS A 1 87 ? -1.856 13.844 3.484 1 97.69 87 CYS A CA 1
ATOM 678 C C . CYS A 1 87 ? -0.454 13.305 3.234 1 97.69 87 CYS A C 1
ATOM 680 O O . CYS A 1 87 ? 0.434 13.461 4.074 1 97.69 87 CYS A O 1
ATOM 682 N N . MET A 1 88 ? -0.193 12.711 2.043 1 97.69 88 MET A N 1
ATOM 683 C CA . MET A 1 88 ? 1.112 12.094 1.815 1 97.69 88 MET A CA 1
ATOM 684 C C . MET A 1 88 ? 2.189 13.164 1.642 1 97.69 88 MET A C 1
ATOM 686 O O . MET A 1 88 ? 3.326 12.977 2.08 1 97.69 88 MET A O 1
ATOM 690 N N . GLU A 1 89 ? 1.871 14.289 0.982 1 98.38 89 GLU A N 1
ATOM 691 C CA . GLU A 1 89 ? 2.82 15.383 0.826 1 98.38 89 GLU A CA 1
ATOM 692 C C . GLU A 1 89 ? 3.209 15.977 2.178 1 98.38 89 GLU A C 1
ATOM 694 O O . GLU A 1 89 ? 4.375 15.922 2.572 1 98.38 89 GLU A O 1
ATOM 699 N N . SER A 1 90 ? 2.26 16.422 2.873 1 98.25 90 SER A N 1
ATOM 700 C CA . SER A 1 90 ? 2.5 17.203 4.078 1 98.25 90 SER A CA 1
ATOM 701 C C . SER A 1 90 ? 3.078 16.344 5.195 1 98.25 90 SER A C 1
ATOM 703 O O . SER A 1 90 ? 4.023 16.75 5.875 1 98.25 90 SER A O 1
ATOM 705 N N . ASN A 1 91 ? 2.539 15.133 5.387 1 98.62 91 ASN A N 1
ATOM 706 C CA . ASN A 1 91 ? 3.012 14.305 6.492 1 98.62 91 ASN A CA 1
ATOM 707 C C . ASN A 1 91 ? 4.391 13.719 6.199 1 98.62 91 ASN A C 1
ATOM 709 O O . ASN A 1 91 ? 5.195 13.531 7.117 1 98.62 91 ASN A O 1
ATOM 713 N N . LEU A 1 92 ? 4.66 13.406 4.926 1 98.44 92 LEU A N 1
ATOM 714 C CA . LEU A 1 92 ? 6.008 12.945 4.605 1 98.44 92 LEU A CA 1
ATOM 715 C C . LEU A 1 92 ? 7.02 14.078 4.762 1 98.44 92 LEU A C 1
ATOM 717 O O . LEU A 1 92 ? 8.109 13.867 5.305 1 98.44 92 LEU A O 1
ATOM 721 N N . PHE A 1 93 ? 6.676 15.258 4.246 1 98.56 93 PHE A N 1
ATOM 722 C CA . PHE A 1 93 ? 7.5 16.438 4.449 1 98.56 93 PHE A CA 1
ATOM 723 C C . PHE A 1 93 ? 7.797 16.641 5.93 1 98.56 93 PHE A C 1
ATOM 725 O O . PHE A 1 93 ? 8.953 16.859 6.312 1 98.56 93 PHE A O 1
ATOM 732 N N . PHE A 1 94 ? 6.758 16.547 6.738 1 98.69 94 PHE A N 1
ATOM 733 C CA . PHE A 1 94 ? 6.883 16.719 8.18 1 98.69 94 PHE A CA 1
ATOM 734 C C . PHE A 1 94 ? 7.785 15.641 8.773 1 98.69 94 PHE A C 1
ATOM 736 O O . PHE A 1 94 ? 8.609 15.93 9.648 1 98.69 94 PHE A O 1
ATOM 743 N N . CYS A 1 95 ? 7.645 14.43 8.312 1 98.5 95 CYS A N 1
ATOM 744 C CA . CYS A 1 95 ? 8.492 13.328 8.758 1 98.5 95 CYS A CA 1
ATOM 745 C C . CYS A 1 95 ? 9.961 13.648 8.547 1 98.5 95 CYS A C 1
ATOM 747 O O . CYS A 1 95 ? 10.773 13.516 9.469 1 98.5 95 CYS A O 1
ATOM 749 N N . TYR A 1 96 ? 10.312 14.094 7.352 1 98.12 96 TYR A N 1
ATOM 750 C CA . TYR A 1 96 ? 11.703 14.383 7.008 1 98.12 96 TYR A CA 1
ATOM 751 C C . TYR A 1 96 ? 12.227 15.562 7.82 1 98.12 96 TYR A C 1
ATOM 753 O O . TYR A 1 96 ? 13.398 15.578 8.219 1 98.12 96 TYR A O 1
ATOM 761 N N . MET A 1 97 ? 11.391 16.5 8.055 1 98.12 97 MET A N 1
ATOM 762 C CA . MET A 1 97 ? 11.789 17.656 8.867 1 98.12 97 MET A CA 1
ATOM 763 C C . MET A 1 97 ? 12.047 17.234 10.312 1 98.12 97 MET A C 1
ATOM 765 O O . MET A 1 97 ? 13.023 17.656 10.922 1 98.12 97 MET A O 1
ATOM 769 N N . LEU A 1 98 ? 11.133 16.406 10.859 1 97.81 98 LEU A N 1
ATOM 770 C CA . LEU A 1 98 ? 11.32 15.898 12.211 1 97.81 98 LEU A CA 1
ATOM 771 C C . LEU A 1 98 ? 12.641 15.141 12.328 1 97.81 98 LEU A C 1
ATOM 773 O O . LEU A 1 98 ? 13.367 15.297 13.32 1 97.81 98 LEU A O 1
ATOM 777 N N . ARG A 1 99 ? 12.945 14.359 11.32 1 96.88 99 ARG A N 1
ATOM 778 C CA . ARG A 1 99 ? 14.219 13.656 11.312 1 96.88 99 ARG A CA 1
ATOM 779 C C . ARG A 1 99 ? 15.391 14.633 11.312 1 96.88 99 ARG A C 1
ATOM 781 O O . ARG A 1 99 ? 16.375 14.438 12.039 1 96.88 99 ARG A O 1
ATOM 788 N N . ALA A 1 100 ? 15.273 15.609 10.461 1 95.88 100 ALA A N 1
ATOM 789 C CA . ALA A 1 100 ? 16.344 16.609 10.367 1 95.88 100 ALA A CA 1
ATOM 790 C C . ALA A 1 100 ? 16.531 17.328 11.695 1 95.88 100 ALA A C 1
ATOM 792 O O . ALA A 1 100 ? 17.641 17.734 12.039 1 95.88 100 ALA A O 1
ATOM 793 N N . LEU A 1 101 ? 15.461 17.484 12.453 1 95.31 101 LEU A N 1
ATOM 794 C CA . LEU A 1 101 ? 15.508 18.141 13.766 1 95.31 101 LEU A CA 1
ATOM 795 C C . LEU A 1 101 ? 16.109 17.203 14.805 1 95.31 101 LEU A C 1
ATOM 797 O O . LEU A 1 101 ? 16.469 17.641 15.898 1 95.31 101 LEU A O 1
ATOM 801 N N . GLY A 1 102 ? 16.156 15.891 14.484 1 94.19 102 GLY A N 1
ATOM 802 C CA . GLY A 1 102 ? 16.812 14.938 15.367 1 94.19 102 GLY A CA 1
ATOM 803 C C . GLY A 1 102 ? 15.836 13.969 16.016 1 94.19 102 GLY A C 1
ATOM 804 O O . GLY A 1 102 ? 16.25 13.102 16.797 1 94.19 102 GLY A O 1
ATOM 805 N N . PHE A 1 103 ? 14.586 14.055 15.688 1 96.38 103 PHE A N 1
ATOM 806 C CA . PHE A 1 103 ? 13.609 13.141 16.266 1 96.38 103 PHE A CA 1
ATOM 807 C C . PHE A 1 103 ? 13.75 11.75 15.664 1 96.38 103 PHE A C 1
ATOM 809 O O . PHE A 1 103 ? 14.102 11.602 14.492 1 96.38 103 PHE A O 1
ATOM 816 N N . GLN A 1 104 ? 13.5 10.758 16.469 1 96.62 104 GLN A N 1
ATOM 817 C CA . GLN A 1 104 ? 13.289 9.406 15.977 1 96.62 104 GLN A CA 1
ATOM 818 C C . GLN A 1 104 ? 11.867 9.219 15.461 1 96.62 104 GLN A C 1
ATOM 820 O O . GLN A 1 104 ? 10.914 9.188 16.25 1 96.62 104 GLN A O 1
ATOM 825 N N . VAL A 1 105 ? 11.742 9.102 14.18 1 97.75 105 VAL A N 1
ATOM 826 C CA . VAL A 1 105 ? 10.398 9.102 13.602 1 97.75 105 VAL A CA 1
ATOM 827 C C . VAL A 1 105 ? 10.375 8.211 12.367 1 97.75 105 VAL A C 1
ATOM 829 O O . VAL A 1 105 ? 11.336 8.164 11.602 1 97.75 105 VAL A O 1
ATOM 832 N N . TYR A 1 106 ? 9.305 7.465 12.141 1 97.88 106 TYR A N 1
ATOM 833 C CA . TYR A 1 106 ? 9.047 6.719 10.914 1 97.88 106 TYR A CA 1
ATOM 834 C C . TYR A 1 106 ? 7.578 6.785 10.523 1 97.88 106 TYR A C 1
ATOM 836 O O . TYR A 1 106 ? 6.707 6.883 11.391 1 97.88 106 TYR A O 1
ATOM 844 N N . PRO A 1 107 ? 7.316 6.766 9.242 1 98.38 107 PRO A N 1
ATOM 845 C CA . PRO A 1 107 ? 5.93 6.805 8.773 1 98.38 107 PRO A CA 1
ATOM 846 C C . PRO A 1 107 ? 5.316 5.414 8.625 1 98.38 107 PRO A C 1
ATOM 848 O O . PRO A 1 107 ? 6.043 4.43 8.477 1 98.38 107 PRO A O 1
ATOM 851 N N . VAL A 1 108 ? 4.008 5.352 8.664 1 98.44 108 VAL A N 1
ATOM 852 C CA . VAL A 1 108 ? 3.271 4.121 8.398 1 98.44 108 VAL A CA 1
ATOM 853 C C . VAL A 1 108 ? 2.049 4.422 7.535 1 98.44 108 VAL A C 1
ATOM 855 O O . VAL A 1 108 ? 1.57 5.559 7.504 1 98.44 108 VAL A O 1
ATOM 858 N N . GLY A 1 109 ? 1.619 3.414 6.797 1 98.25 109 GLY A N 1
ATOM 859 C CA . GLY A 1 109 ? 0.395 3.533 6.023 1 98.25 109 GLY A CA 1
ATOM 860 C C . GLY A 1 109 ? -0.86 3.447 6.871 1 98.25 109 GLY A C 1
ATOM 861 O O . GLY A 1 109 ? -0.87 2.779 7.906 1 98.25 109 GLY A O 1
ATOM 862 N N . VAL A 1 110 ? -1.887 4.141 6.379 1 98.38 110 VAL A N 1
ATOM 863 C CA . VAL A 1 110 ? -3.123 4.266 7.141 1 98.38 110 VAL A CA 1
ATOM 864 C C . VAL A 1 110 ? -4.32 3.963 6.242 1 98.38 110 VAL A C 1
ATOM 866 O O . VAL A 1 110 ? -4.348 4.367 5.078 1 98.38 110 VAL A O 1
ATOM 869 N N . ARG A 1 111 ? -5.285 3.205 6.766 1 97.5 111 ARG A N 1
ATOM 870 C CA . ARG A 1 111 ? -6.582 2.979 6.141 1 97.5 111 ARG A CA 1
ATOM 871 C C . ARG A 1 111 ? -7.625 3.959 6.668 1 97.5 111 ARG A C 1
ATOM 873 O O . ARG A 1 111 ? -7.875 4.02 7.875 1 97.5 111 ARG A O 1
ATOM 880 N N . VAL A 1 112 ? -8.25 4.73 5.785 1 95.81 112 VAL A N 1
ATOM 881 C CA . VAL A 1 112 ? -9.227 5.719 6.219 1 95.81 112 VAL A CA 1
ATOM 882 C C . VAL A 1 112 ? -10.641 5.176 6 1 95.81 112 VAL A C 1
ATOM 884 O O . VAL A 1 112 ? -10.859 4.332 5.125 1 95.81 112 VAL A O 1
ATOM 887 N N . ARG A 1 113 ? -11.492 5.664 6.742 1 91.81 113 ARG A N 1
ATOM 888 C CA . ARG A 1 113 ? -12.906 5.383 6.5 1 91.81 113 ARG A CA 1
ATOM 889 C C . ARG A 1 113 ? -13.547 6.484 5.668 1 91.81 113 ARG A C 1
ATOM 891 O O . ARG A 1 113 ? -13.344 7.672 5.93 1 91.81 113 ARG A O 1
ATOM 898 N N . LEU A 1 114 ? -14.266 6.094 4.703 1 82.94 114 LEU A N 1
ATOM 899 C CA . LEU A 1 114 ? -14.969 7.086 3.898 1 82.94 114 LEU A CA 1
ATOM 900 C C . LEU A 1 114 ? -16.078 7.746 4.699 1 82.94 114 LEU A C 1
ATOM 902 O O . LEU A 1 114 ? -16.453 7.254 5.766 1 82.94 114 LEU A O 1
ATOM 906 N N . ARG A 1 115 ? -16.391 8.906 4.188 1 78.88 115 ARG A N 1
ATOM 907 C CA . ARG A 1 115 ? -17.438 9.68 4.871 1 78.88 115 ARG A CA 1
ATOM 908 C C . ARG A 1 115 ? -18.609 9.961 3.943 1 78.88 115 ARG A C 1
ATOM 910 O O . ARG A 1 115 ? -18.438 10.094 2.73 1 78.88 115 ARG A O 1
ATOM 917 N N . LYS A 1 116 ? -19.781 9.797 4.465 1 69.81 116 LYS A N 1
ATOM 918 C CA . LYS A 1 116 ? -21 10.32 3.861 1 69.81 116 LYS A CA 1
ATOM 919 C C . LYS A 1 116 ? -21.609 11.43 4.715 1 69.81 116 LYS A C 1
ATOM 921 O O . LYS A 1 116 ? -21.906 11.227 5.895 1 69.81 116 LYS A O 1
ATOM 926 N N . ASP A 1 117 ? -21.734 12.547 4.18 1 64.94 117 ASP A N 1
ATOM 927 C CA . ASP A 1 117 ? -22.234 13.719 4.883 1 64.94 117 ASP A CA 1
ATOM 928 C C . ASP A 1 117 ? -21.453 13.977 6.164 1 64.94 117 ASP A C 1
ATOM 930 O O . ASP A 1 117 ? -22.031 14.211 7.227 1 64.94 117 ASP A O 1
ATOM 934 N N . GLY A 1 118 ? -20.281 13.742 6.102 1 64.75 118 GLY A N 1
ATOM 935 C CA . GLY A 1 118 ? -19.375 14.055 7.199 1 64.75 118 GLY A CA 1
ATOM 936 C C . GLY A 1 118 ? -19.25 12.922 8.203 1 64.75 118 GLY A C 1
ATOM 937 O O . GLY A 1 118 ? -18.422 12.984 9.117 1 64.75 118 GLY A O 1
ATOM 938 N N . VAL A 1 119 ? -20.047 11.883 8.016 1 70.44 119 VAL A N 1
ATOM 939 C CA . VAL A 1 119 ? -20.062 10.773 8.961 1 70.44 119 VAL A CA 1
ATOM 940 C C . VAL A 1 119 ? -19.375 9.562 8.336 1 70.44 119 VAL A C 1
ATOM 942 O O . VAL A 1 119 ? -19.672 9.188 7.195 1 70.44 119 VAL A O 1
ATOM 945 N N . PRO A 1 120 ? -18.422 9.055 9.094 1 75.19 120 PRO A N 1
ATOM 946 C CA . PRO A 1 120 ? -17.781 7.844 8.562 1 75.19 120 PRO A CA 1
ATOM 947 C C . PRO A 1 120 ? -18.797 6.758 8.195 1 75.19 120 PRO A C 1
ATOM 949 O O . PRO A 1 120 ? -19.75 6.523 8.938 1 75.19 120 PRO A O 1
ATOM 952 N N . HIS A 1 121 ? -18.672 6.234 7.004 1 75.44 121 HIS A N 1
ATOM 953 C CA . HIS A 1 121 ? -19.578 5.219 6.477 1 75.44 121 HIS A CA 1
ATOM 954 C C . HIS A 1 121 ? -18.828 4.191 5.641 1 75.44 121 HIS A C 1
ATOM 956 O O . HIS A 1 121 ? -17.859 4.531 4.941 1 75.44 121 HIS A O 1
ATOM 962 N N . GLY A 1 122 ? -19.25 2.918 5.91 1 73.94 122 GLY A N 1
ATOM 963 C CA . GLY A 1 122 ? -18.75 1.887 5.02 1 73.94 122 GLY A CA 1
ATOM 964 C C . GLY A 1 122 ? -17.406 1.329 5.457 1 73.94 122 GLY A C 1
A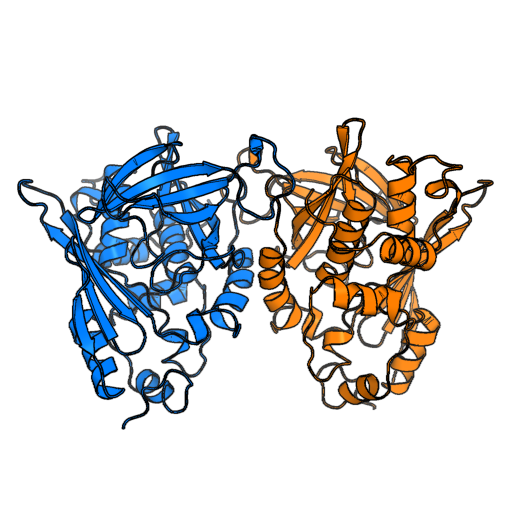TOM 965 O O . GLY A 1 122 ? -17.109 1.25 6.652 1 73.94 122 GLY A O 1
ATOM 966 N N . GLY A 1 123 ? -16.672 0.828 4.496 1 81.31 123 GLY A N 1
ATOM 967 C CA . GLY A 1 123 ? -15.422 0.123 4.75 1 81.31 123 GLY A CA 1
ATOM 968 C C . GLY A 1 123 ? -14.195 0.99 4.551 1 81.31 123 GLY A C 1
ATOM 969 O O . GLY A 1 123 ? -14.273 2.217 4.641 1 81.31 123 GLY A O 1
ATOM 970 N N . TYR A 1 124 ? -13.055 0.492 4.637 1 88.69 124 TYR A N 1
ATOM 971 C CA . TYR A 1 124 ? -11.742 1.099 4.438 1 88.69 124 TYR A CA 1
ATOM 972 C C . TYR A 1 124 ? -11.273 0.928 2.998 1 88.69 124 TYR A C 1
ATOM 974 O O . TYR A 1 124 ? -11.125 -0.198 2.518 1 88.69 124 TYR A O 1
ATOM 982 N N . PRO A 1 125 ? -11.07 2.033 2.309 1 89.44 125 PRO A N 1
ATOM 983 C CA . PRO A 1 125 ? -10.703 1.971 0.892 1 89.44 125 PRO A CA 1
ATOM 984 C C . PRO A 1 125 ? -9.266 1.523 0.675 1 89.44 125 PRO A C 1
ATOM 986 O O . PRO A 1 125 ? -8.766 1.553 -0.454 1 89.44 125 PRO A O 1
ATOM 989 N N . GLY A 1 126 ? -8.539 1.188 1.698 1 95.06 126 GLY A N 1
ATOM 990 C CA . GLY A 1 126 ? -7.168 0.725 1.562 1 95.06 126 GLY A CA 1
ATOM 991 C C . GLY A 1 126 ? -6.145 1.728 2.066 1 95.06 126 GLY A C 1
ATOM 992 O O . GLY A 1 126 ? -6.457 2.566 2.912 1 95.06 126 GLY A O 1
ATOM 993 N N . TRP A 1 127 ? -4.898 1.553 1.614 1 97.19 127 TRP A N 1
ATOM 994 C CA . TRP A 1 127 ? -3.771 2.371 2.053 1 97.19 127 TRP A CA 1
ATOM 995 C C . TRP A 1 127 ? -3.773 3.723 1.35 1 97.19 127 TRP A C 1
ATOM 997 O O . TRP A 1 127 ? -3.141 3.889 0.305 1 97.19 127 TRP A O 1
ATOM 1007 N N . VAL A 1 128 ? -4.414 4.75 1.982 1 97.38 128 VAL A N 1
ATOM 1008 C CA . VAL A 1 128 ? -4.535 6 1.24 1 97.38 128 VAL A CA 1
ATOM 1009 C C . VAL A 1 128 ? -4.141 7.172 2.137 1 97.38 128 VAL A C 1
ATOM 1011 O O . VAL A 1 128 ? -4.434 8.328 1.82 1 9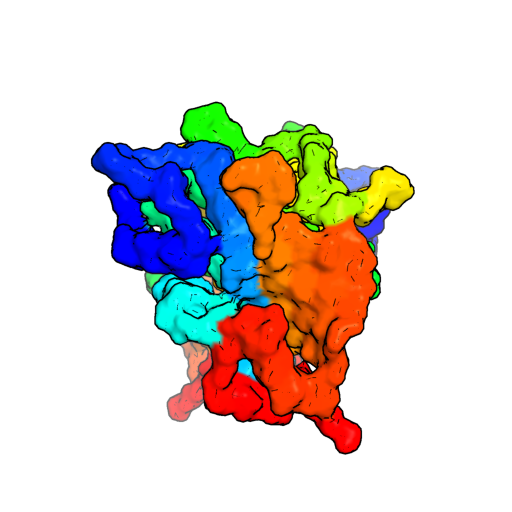7.38 128 VAL A O 1
ATOM 1014 N N . HIS A 1 129 ? -3.604 6.941 3.295 1 98 129 HIS A N 1
ATOM 1015 C CA . HIS A 1 129 ? -3.199 7.977 4.238 1 98 129 HIS A CA 1
ATOM 1016 C C . HIS A 1 129 ? -1.919 7.586 4.969 1 98 129 HIS A C 1
ATOM 1018 O O . HIS A 1 129 ? -1.347 6.527 4.707 1 98 129 HIS A O 1
ATOM 1024 N N . ILE A 1 130 ? -1.371 8.492 5.742 1 98.56 130 ILE A N 1
ATOM 1025 C CA . ILE A 1 130 ? -0.076 8.336 6.395 1 98.56 130 ILE A CA 1
ATOM 1026 C C . ILE A 1 130 ? -0.118 8.984 7.777 1 98.56 130 ILE A C 1
ATOM 1028 O O . ILE A 1 130 ? -0.748 10.031 7.961 1 98.56 130 ILE A O 1
ATOM 1032 N N . VAL A 1 131 ? 0.529 8.375 8.727 1 98.75 131 VAL A N 1
ATOM 1033 C CA . VAL A 1 131 ? 0.845 9.031 9.992 1 98.75 131 VAL A CA 1
ATOM 1034 C C . VAL A 1 131 ? 2.307 8.781 10.352 1 98.75 131 VAL A C 1
ATOM 1036 O O . VAL A 1 131 ? 2.943 7.879 9.797 1 98.75 131 VAL A O 1
ATOM 1039 N N . ASN A 1 132 ? 2.863 9.578 11.203 1 98.75 132 ASN A N 1
ATOM 1040 C CA . ASN A 1 132 ? 4.238 9.453 11.672 1 98.75 132 ASN A CA 1
ATOM 1041 C C . ASN A 1 132 ? 4.301 9 13.125 1 98.75 132 ASN A C 1
ATOM 1043 O O . ASN A 1 132 ? 3.607 9.547 13.984 1 98.75 132 ASN A O 1
ATOM 1047 N N . ILE A 1 133 ? 5.078 8.031 13.383 1 98.62 133 ILE A N 1
ATOM 1048 C CA . ILE A 1 133 ? 5.301 7.535 14.742 1 98.62 133 ILE A CA 1
ATOM 1049 C C . ILE A 1 133 ? 6.613 8.086 15.281 1 98.62 133 ILE A C 1
ATOM 1051 O O . ILE A 1 133 ? 7.668 7.91 14.672 1 98.62 133 ILE A O 1
ATOM 1055 N N . VAL A 1 134 ? 6.586 8.703 16.438 1 98.38 134 VAL A N 1
ATOM 1056 C CA . VAL A 1 134 ? 7.754 9.328 17.047 1 98.38 134 VAL A CA 1
ATOM 1057 C C . VAL A 1 134 ? 8.047 8.664 18.391 1 98.38 134 VAL A C 1
ATOM 1059 O O . VAL A 1 134 ? 7.133 8.43 19.188 1 98.38 134 VAL A O 1
ATOM 1062 N N . THR A 1 135 ? 9.227 8.336 18.594 1 97.75 135 THR A N 1
ATOM 1063 C CA . THR A 1 135 ? 9.703 7.938 19.906 1 97.75 135 THR A CA 1
ATOM 1064 C C . THR A 1 135 ? 10.539 9.047 20.531 1 97.75 135 THR A C 1
ATOM 1066 O O . THR A 1 135 ? 11.516 9.508 19.953 1 97.75 135 THR A O 1
ATOM 1069 N N . LEU A 1 136 ? 10.195 9.461 21.719 1 97.69 136 LEU A N 1
ATOM 1070 C CA . LEU A 1 136 ? 10.93 10.508 22.422 1 97.69 136 LEU A CA 1
ATOM 1071 C C . LEU A 1 136 ? 12.031 9.906 23.297 1 97.69 136 LEU A C 1
ATOM 1073 O O . LEU A 1 136 ? 12.062 8.695 23.531 1 97.69 136 LEU A O 1
ATOM 1077 N N . PRO A 1 137 ? 12.93 10.711 23.734 1 95.44 137 PRO A N 1
ATOM 1078 C CA . PRO A 1 137 ? 14.047 10.227 24.547 1 95.44 137 PRO A CA 1
ATOM 1079 C C . PRO A 1 137 ? 13.594 9.516 25.828 1 95.44 137 PRO A C 1
ATOM 1081 O O . PRO A 1 137 ? 14.297 8.633 26.328 1 95.44 137 PRO A O 1
ATOM 1084 N N . ASP A 1 138 ? 12.453 9.836 26.344 1 96.38 138 ASP A N 1
ATOM 1085 C CA . ASP A 1 138 ? 11.945 9.172 27.531 1 96.38 138 ASP A CA 1
ATOM 1086 C C . ASP A 1 138 ? 11.234 7.867 27.188 1 96.38 138 ASP A C 1
ATOM 1088 O O . ASP A 1 138 ? 10.547 7.285 28.016 1 96.38 138 ASP A O 1
ATOM 1092 N N . ASN A 1 139 ? 11.242 7.496 25.938 1 96.12 139 ASN A N 1
ATOM 1093 C CA . ASN A 1 139 ? 10.766 6.23 25.391 1 96.12 139 ASN A CA 1
ATOM 1094 C C . ASN A 1 139 ? 9.25 6.242 25.172 1 96.12 139 ASN A C 1
ATOM 1096 O O . ASN A 1 139 ? 8.664 5.23 24.797 1 96.12 139 ASN A O 1
ATOM 1100 N N . THR A 1 140 ? 8.633 7.41 25.453 1 97.25 140 THR A N 1
ATOM 1101 C CA . THR A 1 140 ? 7.223 7.508 25.109 1 97.25 140 THR A CA 1
ATOM 1102 C C . THR A 1 140 ? 7.051 7.605 23.594 1 97.25 140 THR A C 1
ATOM 1104 O O . THR A 1 140 ? 7.918 8.148 22.906 1 97.25 140 THR A O 1
ATOM 1107 N N . ARG A 1 141 ? 5.969 7.055 23.109 1 97.44 141 ARG A N 1
ATOM 1108 C CA . ARG A 1 141 ? 5.707 7.027 21.688 1 97.44 141 ARG A CA 1
ATOM 1109 C C . ARG A 1 141 ? 4.449 7.816 21.344 1 97.44 141 ARG A C 1
ATOM 1111 O O . ARG A 1 141 ? 3.465 7.777 22.078 1 97.44 141 ARG A O 1
ATOM 1118 N N . TRP A 1 142 ? 4.5 8.5 20.25 1 98.56 142 TRP A N 1
ATOM 1119 C CA . TRP A 1 142 ? 3.455 9.43 19.828 1 98.56 142 TRP A CA 1
ATOM 1120 C C . TRP A 1 142 ? 3.166 9.289 18.328 1 98.56 142 TRP A C 1
ATOM 1122 O O . TRP A 1 142 ? 4.051 8.93 17.562 1 98.56 142 TRP A O 1
ATOM 1132 N N . VAL A 1 143 ? 1.91 9.539 17.984 1 98.69 143 VAL A N 1
ATOM 1133 C CA . VAL A 1 143 ? 1.487 9.555 16.594 1 98.69 143 VAL A CA 1
ATOM 1134 C C . VAL A 1 143 ? 1.202 10.984 16.156 1 98.69 143 VAL A C 1
ATOM 1136 O O . VAL A 1 143 ? 0.451 11.711 16.812 1 98.69 143 VAL A O 1
ATOM 1139 N N . LEU A 1 144 ? 1.81 11.406 15.102 1 98.69 144 LEU A N 1
ATOM 1140 C CA . LEU A 1 144 ? 1.552 12.719 14.523 1 98.69 144 LEU A CA 1
ATOM 1141 C C . LEU A 1 144 ? 0.814 12.594 13.195 1 98.69 144 LEU A C 1
ATOM 1143 O O . LEU A 1 144 ? 1.251 11.859 12.305 1 98.69 144 LEU A O 1
ATOM 1147 N N . ASP A 1 145 ? -0.254 13.203 13.109 1 98.62 145 ASP A N 1
ATOM 1148 C CA . ASP A 1 145 ? -1.016 13.383 11.875 1 98.62 145 ASP A CA 1
ATOM 1149 C C . ASP A 1 145 ? -1.424 14.844 11.688 1 98.62 145 ASP A C 1
ATOM 1151 O O . ASP A 1 145 ? -2.479 15.266 12.172 1 98.62 145 ASP A O 1
ATOM 1155 N N . ALA A 1 146 ? -0.65 15.531 10.891 1 97.75 146 ALA A N 1
ATOM 1156 C CA . ALA A 1 146 ? -0.887 16.969 10.742 1 97.75 146 ALA A CA 1
ATOM 1157 C C . ALA A 1 146 ? -1.517 17.281 9.383 1 97.75 146 ALA A C 1
ATOM 1159 O O . ALA A 1 146 ? -1.392 18.391 8.875 1 97.75 146 ALA A O 1
ATOM 1160 N N . SER A 1 147 ? -2.154 16.219 8.766 1 97.94 147 SER A N 1
ATOM 1161 C CA . SER A 1 147 ? -2.703 16.453 7.434 1 97.94 147 SER A CA 1
ATOM 1162 C C . SER A 1 147 ? -3.812 15.453 7.109 1 97.94 147 SER A C 1
ATOM 1164 O O . SER A 1 147 ? -3.84 14.883 6.02 1 97.94 147 SER A O 1
ATOM 1166 N N . PHE A 1 148 ? -4.703 15.203 7.996 1 96.25 148 PHE A N 1
ATOM 1167 C CA . PHE A 1 148 ? -5.824 14.297 7.773 1 96.25 148 PHE A CA 1
ATOM 1168 C C . PHE A 1 148 ? -7.027 15.055 7.223 1 96.25 148 PHE A C 1
ATOM 1170 O O . PHE A 1 148 ? -7.816 14.5 6.449 1 96.25 148 PHE A O 1
ATOM 1177 N N . GLY A 1 149 ? -7.258 16.25 7.609 1 91.06 149 GLY A N 1
ATOM 1178 C CA . GLY A 1 149 ? -8.438 17.047 7.324 1 91.06 149 GLY A CA 1
ATOM 1179 C C . GLY A 1 149 ? -9.156 17.516 8.57 1 91.06 149 GLY A C 1
ATOM 1180 O O . GLY A 1 149 ? -8.531 17.703 9.617 1 91.06 149 GLY A O 1
ATOM 1181 N N . GLY A 1 150 ? -10.422 17.828 8.438 1 89.12 150 GLY A N 1
ATOM 1182 C CA . GLY A 1 150 ? -11.156 18.594 9.438 1 89.12 150 GLY A CA 1
ATOM 1183 C C . GLY A 1 150 ? -11.297 17.859 10.758 1 89.12 150 GLY A C 1
ATOM 1184 O O . GLY A 1 150 ? -11.414 18.5 11.812 1 89.12 150 GLY A O 1
ATOM 1185 N N . ASP A 1 151 ? -11.273 16.562 10.781 1 92.06 151 ASP A N 1
ATOM 1186 C CA . ASP A 1 151 ? -11.43 15.812 12.016 1 92.06 151 ASP A CA 1
ATOM 1187 C C . ASP A 1 151 ? -10.102 15.227 12.484 1 92.06 151 ASP A C 1
ATOM 1189 O O . ASP A 1 151 ? -10.07 14.328 13.32 1 92.06 151 ASP A O 1
ATOM 1193 N N . GLY A 1 152 ? -9.055 15.664 11.898 1 95.62 152 GLY A N 1
ATOM 1194 C CA . GLY A 1 152 ? -7.738 15.195 12.281 1 95.62 152 GLY A CA 1
ATOM 1195 C C . GLY A 1 152 ? -7.332 15.633 13.68 1 95.62 152 GLY A C 1
ATOM 1196 O O . GLY A 1 152 ? -7.938 16.547 14.242 1 95.62 152 GLY A O 1
ATOM 1197 N N . PRO A 1 153 ? -6.371 14.977 14.242 1 97.69 153 PRO A N 1
ATOM 1198 C CA . PRO A 1 153 ? -5.879 15.352 15.57 1 97.69 153 PRO A CA 1
ATOM 1199 C C . PRO A 1 153 ? -5.219 16.734 15.586 1 97.69 153 PRO A C 1
ATOM 1201 O O . PRO A 1 153 ? -4.473 17.078 14.672 1 97.69 153 PRO A O 1
ATOM 1204 N N . THR A 1 154 ? -5.434 17.5 16.641 1 97.31 154 THR A N 1
ATOM 1205 C CA . THR A 1 154 ? -4.871 18.844 16.734 1 97.31 154 THR A CA 1
ATOM 1206 C C . THR A 1 154 ? -3.625 18.844 17.609 1 97.31 154 THR A C 1
ATOM 1208 O O . THR A 1 154 ? -3.084 19.906 17.922 1 97.31 154 THR A O 1
ATOM 1211 N N . GLN A 1 155 ? -3.201 17.719 18.047 1 97 155 GLN A N 1
ATOM 1212 C CA . GLN A 1 155 ? -2.002 17.5 18.859 1 97 155 GLN A CA 1
ATOM 1213 C C . GLN A 1 155 ? -1.455 16.094 18.656 1 97 155 GLN A C 1
ATOM 1215 O O . GLN A 1 155 ? -2.152 15.219 18.141 1 97 155 GLN A O 1
ATOM 1220 N N . PRO A 1 156 ? -0.169 15.883 19.016 1 98.06 156 PRO A N 1
ATOM 1221 C CA . PRO A 1 156 ? 0.328 14.508 19 1 98.06 156 PRO A CA 1
ATOM 1222 C C . PRO A 1 156 ? -0.533 13.555 19.812 1 98.06 156 PRO A C 1
ATOM 1224 O O . PRO A 1 156 ? -0.991 13.906 20.906 1 98.06 156 PRO A O 1
ATOM 1227 N N . MET A 1 157 ? -0.754 12.375 19.297 1 98.12 157 MET A N 1
ATOM 1228 C CA . MET A 1 157 ? -1.556 11.367 19.984 1 98.12 157 MET A CA 1
ATOM 1229 C C . MET A 1 157 ? -0.663 10.367 20.703 1 98.12 157 MET A C 1
ATOM 1231 O O . MET A 1 157 ? 0.253 9.797 20.109 1 98.12 157 MET A O 1
ATOM 1235 N N . PRO A 1 158 ? -0.91 10.18 21.984 1 97.62 158 PRO A N 1
ATOM 1236 C CA . PRO A 1 158 ? -0.134 9.125 22.641 1 97.62 158 PRO A CA 1
ATOM 1237 C C . PRO A 1 158 ? -0.468 7.734 22.125 1 97.62 158 PRO A C 1
ATOM 1239 O O . PRO A 1 158 ? -1.643 7.406 21.938 1 97.62 158 PRO A O 1
ATOM 1242 N N . LEU A 1 159 ? 0.481 7.008 21.828 1 97.5 159 LEU A N 1
ATOM 1243 C CA . LEU A 1 159 ? 0.277 5.617 21.438 1 97.5 159 LEU A CA 1
ATOM 1244 C C . LEU A 1 159 ? -0.021 4.754 22.672 1 97.5 159 LEU A C 1
ATOM 1246 O O . LEU A 1 159 ? 0.735 3.832 22.984 1 97.5 159 LEU A O 1
ATOM 1250 N N . VAL A 1 160 ? -1.058 5.121 23.359 1 97.38 160 VAL A N 1
ATOM 1251 C CA . VAL A 1 160 ? -1.589 4.469 24.547 1 97.38 160 VAL A CA 1
ATOM 1252 C C . VAL A 1 160 ? -3.076 4.176 24.359 1 97.38 160 VAL A C 1
ATOM 1254 O O . VAL A 1 160 ? -3.867 5.09 24.109 1 97.38 160 VAL A O 1
ATOM 1257 N N . GLU A 1 161 ? -3.439 2.939 24.484 1 96.88 161 GLU A N 1
ATOM 1258 C CA . GLU A 1 161 ? -4.805 2.504 24.219 1 96.88 161 GLU A CA 1
ATOM 1259 C C . GLU A 1 161 ? -5.797 3.172 25.172 1 96.88 161 GLU A C 1
ATOM 1261 O O . GLU A 1 161 ? -5.637 3.098 26.391 1 96.88 161 GLU A O 1
ATOM 1266 N N . GLY A 1 162 ? -6.73 3.857 24.594 1 96.06 162 GLY A N 1
ATOM 1267 C CA . GLY A 1 162 ? -7.871 4.352 25.359 1 96.06 162 GLY A CA 1
ATOM 1268 C C . GLY A 1 162 ? -7.652 5.738 25.938 1 96.06 162 GLY A C 1
ATOM 1269 O O . GLY A 1 162 ? -8.547 6.309 26.562 1 96.06 162 GLY A O 1
ATOM 1270 N N . ALA A 1 163 ? -6.52 6.316 25.75 1 94.31 163 ALA A N 1
ATOM 1271 C CA . ALA A 1 163 ? -6.277 7.672 26.234 1 94.31 163 ALA A CA 1
ATOM 1272 C C . ALA A 1 163 ? -7.129 8.688 25.484 1 94.31 163 ALA A C 1
ATOM 1274 O O . ALA A 1 163 ? -7.113 8.719 24.25 1 94.31 163 ALA A O 1
ATOM 1275 N N . GLU A 1 164 ? -7.887 9.484 26.219 1 95.88 164 GLU A N 1
ATOM 1276 C CA . GLU A 1 164 ? -8.758 10.492 25.625 1 95.88 164 GLU A CA 1
ATOM 1277 C C . GLU A 1 164 ? -8.18 11.891 25.797 1 95.88 164 GLU A C 1
ATOM 1279 O O . GLU A 1 164 ? -7.477 12.164 26.766 1 95.88 164 GLU A O 1
ATOM 1284 N N . TRP A 1 165 ? -8.484 12.766 24.891 1 94.69 165 TRP A N 1
ATOM 1285 C CA . TRP A 1 165 ? -8.141 14.18 25 1 94.69 165 TRP A CA 1
ATOM 1286 C C . TRP A 1 165 ? -9.156 15.047 24.281 1 94.69 165 TRP A C 1
ATOM 1288 O O . TRP A 1 165 ? -9.938 14.547 23.469 1 94.69 165 TRP A O 1
ATOM 1298 N N . ARG A 1 166 ? -9.195 16.281 24.688 1 94.38 166 ARG A N 1
ATOM 1299 C CA . ARG A 1 166 ? -9.977 17.281 23.953 1 94.38 166 ARG A CA 1
ATOM 1300 C C . ARG A 1 166 ? -9.281 17.672 22.656 1 94.38 166 ARG A C 1
ATOM 1302 O O . ARG A 1 166 ? -8.148 18.172 22.688 1 94.38 166 ARG A O 1
ATOM 1309 N N . ASN A 1 167 ? -9.883 17.406 21.531 1 95.44 167 ASN A N 1
ATOM 1310 C CA . ASN A 1 167 ? -9.281 17.672 20.219 1 95.44 167 ASN A CA 1
ATOM 1311 C C . ASN A 1 167 ? -9.484 19.125 19.797 1 95.44 167 ASN A C 1
ATOM 1313 O O . ASN A 1 167 ? -8.516 19.859 19.578 1 95.44 167 ASN A O 1
ATOM 1317 N N . MET A 1 168 ? -10.719 19.594 19.75 1 93.12 168 MET A N 1
ATOM 1318 C CA . MET A 1 168 ? -11.094 20.953 19.391 1 93.12 168 MET A CA 1
ATOM 1319 C C . MET A 1 168 ? -12.531 21.25 19.797 1 93.12 168 MET A C 1
ATOM 1321 O O . MET A 1 168 ? -13.438 20.484 19.5 1 93.12 168 MET A O 1
ATOM 1325 N N . GLY A 1 169 ? -12.734 22.375 20.469 1 92.25 169 GLY A N 1
ATOM 1326 C CA . GLY A 1 169 ? -14.078 22.672 20.922 1 92.25 169 GLY A CA 1
ATOM 1327 C C . GLY A 1 169 ? -14.664 21.594 21.812 1 92.25 169 GLY A C 1
ATOM 1328 O O . GLY A 1 169 ? -14.062 21.219 22.828 1 92.25 169 GLY A O 1
ATOM 1329 N N . THR A 1 170 ? -15.812 21.031 21.344 1 93 170 THR A N 1
ATOM 1330 C CA . THR A 1 170 ? -16.5 20.016 22.125 1 93 170 THR A CA 1
ATOM 1331 C C . THR A 1 170 ? -16.062 18.609 21.688 1 93 170 THR A C 1
ATOM 1333 O O . THR A 1 170 ? -16.578 17.609 22.203 1 93 170 THR A O 1
ATOM 1336 N N . GLN A 1 171 ? -15.18 18.562 20.75 1 94.81 171 GLN A N 1
ATOM 1337 C CA . GLN A 1 171 ? -14.805 17.266 20.188 1 94.81 171 GLN A CA 1
ATOM 1338 C C . GLN A 1 171 ? -13.727 16.594 21.016 1 94.81 171 GLN A C 1
ATOM 1340 O O . GLN A 1 171 ? -12.734 17.219 21.391 1 94.81 171 GLN A O 1
ATOM 1345 N N . ASP A 1 172 ? -13.961 15.367 21.312 1 96.56 172 ASP A N 1
ATOM 1346 C CA . ASP A 1 172 ? -12.977 14.516 21.969 1 96.56 172 ASP A CA 1
ATOM 1347 C C . ASP A 1 172 ? -12.367 13.531 20.969 1 96.56 172 ASP A C 1
ATOM 1349 O O . ASP A 1 172 ? -12.961 13.234 19.922 1 96.56 172 ASP A O 1
ATOM 1353 N N . ALA A 1 173 ? -11.219 13.055 21.266 1 97.5 173 ALA A N 1
ATOM 1354 C CA . ALA A 1 173 ? -10.555 12.062 20.438 1 97.5 173 ALA A CA 1
ATOM 1355 C C . ALA A 1 173 ? -9.844 11.016 21.297 1 97.5 173 ALA A C 1
ATOM 1357 O O . ALA A 1 173 ? -9.609 11.234 22.484 1 97.5 173 ALA A O 1
ATOM 1358 N N . ARG A 1 174 ? -9.547 9.859 20.656 1 98.19 174 ARG A N 1
ATOM 1359 C CA . ARG A 1 174 ? -8.805 8.789 21.312 1 98.19 174 ARG A CA 1
ATOM 1360 C C . ARG A 1 174 ? -8.227 7.809 20.297 1 98.19 174 ARG A C 1
ATOM 1362 O O . ARG A 1 174 ? -8.594 7.844 19.125 1 98.19 174 ARG A O 1
ATOM 1369 N N . LEU A 1 175 ? -7.285 7.02 20.766 1 98.44 175 LEU A N 1
ATOM 1370 C CA . LEU A 1 175 ? -6.797 5.84 20.062 1 98.44 175 LEU A CA 1
ATOM 1371 C C . LEU A 1 175 ? -7.191 4.562 20.812 1 98.44 175 LEU A C 1
ATOM 1373 O O . LEU A 1 175 ? -6.965 4.445 22.016 1 98.44 175 LEU A O 1
ATOM 1377 N N . ILE A 1 176 ? -7.801 3.693 20.078 1 98.38 176 ILE A N 1
ATOM 1378 C CA . ILE A 1 176 ? -8.109 2.389 20.641 1 98.38 176 ILE A CA 1
ATOM 1379 C C . ILE A 1 176 ? -7.484 1.289 19.797 1 98.38 176 ILE A C 1
ATOM 1381 O O . ILE A 1 176 ? -6.938 1.563 18.719 1 98.38 176 ILE A O 1
ATOM 1385 N N . LYS A 1 177 ? -7.492 0.06 20.312 1 97.81 177 LYS A N 1
ATOM 1386 C CA . LYS A 1 177 ? -7.094 -1.105 19.516 1 97.81 177 LYS A CA 1
ATOM 1387 C C . LYS A 1 177 ? -8.289 -2.018 19.25 1 97.81 177 LYS A C 1
ATOM 1389 O O . LYS A 1 177 ? -9.055 -2.33 20.156 1 97.81 177 LYS A O 1
ATOM 1394 N N . ASP A 1 178 ? -8.445 -2.357 18.078 1 97.62 178 ASP A N 1
ATOM 1395 C CA . ASP A 1 178 ? -9.516 -3.277 17.703 1 97.62 178 ASP A CA 1
ATOM 1396 C C . ASP A 1 178 ? -9.289 -3.848 16.312 1 97.62 178 ASP A C 1
ATOM 1398 O O . ASP A 1 178 ? -8.312 -3.5 15.641 1 97.62 178 ASP A O 1
ATOM 1402 N N . PHE A 1 179 ? -10.094 -4.809 15.953 1 96.5 179 PHE A N 1
ATOM 1403 C CA . PHE A 1 179 ? -10.133 -5.309 14.586 1 96.5 179 PHE A CA 1
ATOM 1404 C C . PHE A 1 179 ? -11 -4.41 13.703 1 96.5 179 PHE A C 1
ATOM 1406 O O . PHE A 1 179 ? -11.883 -3.707 14.203 1 96.5 179 PHE A O 1
ATOM 1413 N N . ILE A 1 180 ? -10.711 -4.363 12.469 1 95.5 180 ILE A N 1
ATOM 1414 C CA . ILE A 1 180 ? -11.602 -3.689 11.531 1 95.5 180 ILE A CA 1
ATOM 1415 C C . ILE A 1 180 ? -12.297 -4.723 10.641 1 95.5 180 ILE A C 1
ATOM 1417 O O . ILE A 1 180 ? -11.836 -5.859 10.523 1 95.5 180 ILE A O 1
ATOM 1421 N N . PRO A 1 181 ? -13.422 -4.301 9.977 1 93.06 181 PRO A N 1
ATOM 1422 C CA . PRO A 1 181 ? -14.133 -5.25 9.117 1 93.06 181 PRO A CA 1
ATOM 1423 C C . PRO A 1 181 ? -13.25 -5.82 8.008 1 93.06 181 PRO A C 1
ATOM 1425 O O . PRO A 1 181 ? -12.469 -5.09 7.402 1 93.06 181 PRO A O 1
ATOM 1428 N N . GLY A 1 182 ? -13.32 -7.152 7.777 1 92.56 182 GLY A N 1
ATOM 1429 C CA . GLY A 1 182 ? -12.602 -7.805 6.695 1 92.56 182 GLY A CA 1
ATOM 1430 C C . GLY A 1 182 ? -11.383 -8.57 7.164 1 92.56 182 GLY A C 1
ATOM 1431 O O . GLY A 1 182 ? -10.852 -9.414 6.438 1 92.56 182 GLY A O 1
ATOM 1432 N N . GLN A 1 183 ? -10.93 -8.234 8.352 1 94.62 183 GLN A N 1
ATOM 1433 C CA . GLN A 1 183 ? -9.805 -9 8.883 1 94.62 183 GLN A CA 1
ATOM 1434 C C . GLN A 1 183 ? -10.203 -10.453 9.148 1 94.62 183 GLN A C 1
ATOM 1436 O O . GLN A 1 183 ? -11.32 -10.727 9.586 1 94.62 183 GLN A O 1
ATOM 1441 N N . THR A 1 184 ? -9.273 -11.312 8.906 1 93.94 184 THR A N 1
ATOM 1442 C CA . THR A 1 184 ? -9.562 -12.727 9.094 1 93.94 184 THR A CA 1
ATOM 1443 C C . THR A 1 184 ? -8.695 -13.32 10.195 1 93.94 184 THR A C 1
ATOM 1445 O O . THR A 1 184 ? -9.016 -14.375 10.75 1 93.94 184 THR A O 1
ATOM 1448 N N . GLU A 1 185 ? -7.543 -12.719 10.445 1 90.75 185 GLU A N 1
ATOM 1449 C CA . GLU A 1 185 ? -6.691 -13.117 11.555 1 90.75 185 GLU A CA 1
ATOM 1450 C C . GLU A 1 185 ? -7.023 -12.328 12.82 1 90.75 185 GLU A C 1
ATOM 1452 O O . GLU A 1 185 ? -6.441 -11.266 13.062 1 90.75 185 GLU A O 1
ATOM 1457 N N . LEU A 1 186 ? -7.84 -12.961 13.664 1 93.69 186 LEU A N 1
ATOM 1458 C CA . LEU A 1 186 ? -8.391 -12.203 14.781 1 93.69 186 LEU A CA 1
ATOM 1459 C C . LEU A 1 186 ? -7.676 -12.555 16.078 1 93.69 186 LEU A C 1
ATOM 1461 O O . LEU A 1 186 ? -8.32 -12.945 17.062 1 93.69 186 LEU A O 1
ATOM 1465 N N . THR A 1 187 ? -6.406 -12.477 16.109 1 92.19 187 THR A N 1
ATOM 1466 C CA . THR A 1 187 ? -5.613 -12.617 17.312 1 92.19 187 THR A CA 1
ATOM 1467 C C . THR A 1 187 ? -5.262 -11.25 17.891 1 92.19 187 THR A C 1
ATOM 1469 O O . THR A 1 187 ? -5.188 -10.266 17.172 1 92.19 187 THR A O 1
ATOM 1472 N N . ALA A 1 188 ? -5.004 -11.219 19.156 1 91.31 188 ALA A N 1
ATOM 1473 C CA . ALA A 1 188 ? -4.801 -9.961 19.875 1 91.31 188 ALA A CA 1
ATOM 1474 C C . ALA A 1 188 ? -3.678 -9.148 19.234 1 91.31 188 ALA A C 1
ATOM 1476 O O . ALA A 1 188 ? -3.766 -7.918 19.156 1 91.31 188 ALA A O 1
ATOM 1477 N N . GLY A 1 189 ? -2.67 -9.797 18.781 1 90.94 189 GLY A N 1
ATOM 1478 C CA . GLY A 1 189 ? -1.521 -9.117 18.203 1 90.94 189 GLY A CA 1
ATOM 1479 C C . GLY A 1 189 ? -1.804 -8.523 16.844 1 90.94 189 GLY A C 1
ATOM 1480 O O . GLY A 1 189 ? -0.999 -7.754 16.312 1 90.94 189 GLY A O 1
ATOM 1481 N N . ARG A 1 190 ? -3.023 -8.773 16.359 1 93.38 190 ARG A N 1
ATOM 1482 C CA . ARG A 1 190 ? -3.359 -8.344 15.008 1 93.38 190 ARG A CA 1
ATOM 1483 C C . A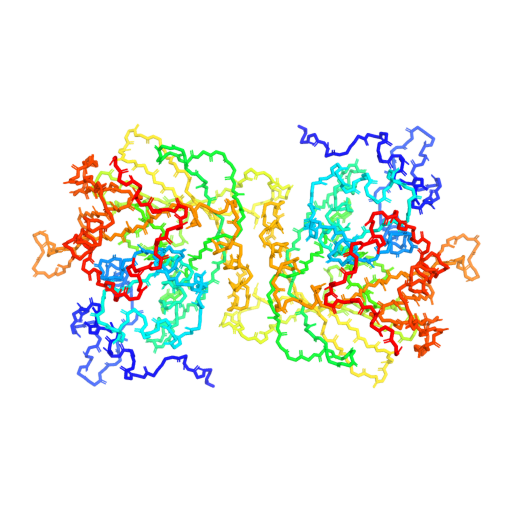RG A 1 190 ? -4.324 -7.16 15.039 1 93.38 190 ARG A C 1
ATOM 1485 O O . ARG A 1 190 ? -4.723 -6.652 13.984 1 93.38 190 ARG A O 1
ATOM 1492 N N . ARG A 1 191 ? -4.73 -6.766 16.266 1 96.94 191 ARG A N 1
ATOM 1493 C CA . ARG A 1 191 ? -5.57 -5.578 16.375 1 96.94 191 ARG A CA 1
ATOM 1494 C C . ARG A 1 191 ? -4.852 -4.344 15.852 1 96.94 191 ARG A C 1
ATOM 1496 O O . ARG A 1 191 ? -3.627 -4.238 15.953 1 96.94 191 ARG A O 1
ATOM 1503 N N . LEU A 1 192 ? -5.605 -3.426 15.297 1 98 192 LEU A N 1
ATOM 1504 C CA . LEU A 1 192 ? -5.074 -2.186 14.742 1 98 192 LEU A CA 1
ATOM 1505 C C . LEU A 1 192 ? -5.375 -1.008 15.664 1 98 192 LEU A C 1
ATOM 1507 O O . LEU A 1 192 ? -6.352 -1.034 16.422 1 98 192 LEU A O 1
ATOM 1511 N N . TRP A 1 193 ? -4.473 -0.08 15.648 1 98.5 193 TRP A N 1
ATOM 1512 C CA . TRP A 1 193 ? -4.824 1.214 16.219 1 98.5 193 TRP A CA 1
ATOM 1513 C C . TRP A 1 193 ? -5.949 1.876 15.438 1 98.5 193 TRP A C 1
ATOM 1515 O O . TRP A 1 193 ? -5.926 1.889 14.203 1 98.5 193 TRP A O 1
ATOM 1525 N N . ILE A 1 194 ? -6.914 2.4 16.156 1 97.94 194 ILE A N 1
ATOM 1526 C CA . ILE A 1 194 ? -8.031 3.1 15.523 1 97.94 194 ILE A CA 1
ATOM 1527 C C . ILE A 1 194 ? -8.188 4.484 16.156 1 97.94 194 ILE A C 1
ATOM 1529 O O . ILE A 1 194 ? -8.375 4.605 17.359 1 97.94 194 ILE A O 1
ATOM 1533 N N . TYR A 1 195 ? -8.086 5.512 15.312 1 98.12 195 TYR A N 1
ATOM 1534 C CA . TYR A 1 195 ? -8.359 6.879 15.734 1 98.12 195 TYR A CA 1
ATOM 1535 C C . TYR A 1 195 ? -9.859 7.16 15.727 1 98.12 195 TYR A C 1
ATOM 1537 O O . TYR A 1 195 ? -10.539 6.918 14.727 1 98.12 195 TYR A O 1
ATOM 1545 N N . GLN A 1 196 ? -10.367 7.668 16.828 1 97.31 196 GLN A N 1
ATOM 1546 C CA . GLN A 1 196 ? -11.789 7.961 16.969 1 97.31 196 GLN A CA 1
ATOM 1547 C C . GLN A 1 196 ? -12.008 9.375 17.5 1 97.31 196 GLN A C 1
ATOM 1549 O O . GLN A 1 196 ? -11.18 9.898 18.25 1 97.31 196 GLN A O 1
ATOM 1554 N N . CYS A 1 197 ? -13.109 9.953 17.062 1 95.81 197 CYS A N 1
ATOM 1555 C CA . CYS A 1 197 ? -13.57 11.227 17.609 1 95.81 197 CYS A CA 1
ATOM 1556 C C . CYS A 1 197 ? -15.047 11.156 17.969 1 95.81 197 CYS A C 1
ATOM 1558 O O . CYS A 1 197 ? -15.773 10.305 17.469 1 95.81 197 CYS A O 1
ATOM 1560 N N . ARG A 1 198 ? -15.422 11.961 18.875 1 95.06 198 ARG A N 1
ATOM 1561 C CA . ARG A 1 198 ? -16.828 12.266 19.141 1 95.06 198 ARG A CA 1
ATOM 1562 C C . ARG A 1 198 ? -17.031 13.766 19.344 1 95.06 198 ARG A C 1
ATOM 1564 O O . ARG A 1 198 ? -16.25 14.414 20.047 1 95.06 198 ARG A O 1
ATOM 1571 N N . ASN A 1 199 ? -18.031 14.273 18.719 1 91.31 199 ASN A N 1
ATOM 1572 C CA . ASN A 1 199 ? -18.203 15.719 18.656 1 91.31 199 ASN A CA 1
ATOM 1573 C C . ASN A 1 199 ? -18.719 16.266 19.984 1 91.31 199 ASN A C 1
ATOM 1575 O O . ASN A 1 199 ? -18.656 17.469 20.234 1 91.31 199 ASN A O 1
ATOM 1579 N N . ALA A 1 200 ? -19.312 15.461 20.781 1 91.94 200 ALA A N 1
ATOM 1580 C CA . ALA A 1 200 ? -19.75 15.797 22.141 1 91.94 200 ALA A CA 1
ATOM 1581 C C . ALA A 1 200 ? -19.719 14.562 23.047 1 91.94 200 ALA A C 1
ATOM 1583 O O . ALA A 1 200 ? -19.75 13.43 22.562 1 91.94 200 ALA A O 1
ATOM 1584 N N . ALA A 1 201 ? -19.688 14.844 24.281 1 91.44 201 ALA A N 1
ATOM 1585 C CA . ALA A 1 201 ? -19.531 13.781 25.266 1 91.44 201 ALA A CA 1
ATOM 1586 C C . ALA A 1 201 ? -20.672 12.766 25.172 1 91.44 201 ALA A C 1
ATOM 1588 O O . ALA A 1 201 ? -20.469 11.578 25.438 1 91.44 201 ALA A O 1
ATOM 1589 N N . ASP A 1 202 ? -21.797 13.234 24.766 1 93.62 202 ASP A N 1
ATOM 1590 C CA . ASP A 1 202 ? -22.969 12.359 24.734 1 93.62 202 ASP A CA 1
ATOM 1591 C C . ASP A 1 202 ? -23.141 11.734 23.359 1 93.62 202 ASP A C 1
ATOM 1593 O O . ASP A 1 202 ? -24.094 10.992 23.125 1 93.62 202 ASP A O 1
ATOM 1597 N N . GLN A 1 203 ? -22.266 12.016 22.438 1 93.19 203 GLN A N 1
ATOM 1598 C CA . GLN A 1 203 ? -22.344 11.453 21.094 1 93.19 203 GLN A CA 1
ATOM 1599 C C . GLN A 1 203 ? -21.469 10.211 20.969 1 93.19 203 GLN A C 1
ATOM 1601 O O . GLN A 1 203 ? -20.516 10.039 21.734 1 93.19 203 GLN A O 1
ATOM 1606 N N . PRO A 1 204 ? -21.875 9.359 20.125 1 94 204 PRO A N 1
ATOM 1607 C CA . PRO A 1 204 ? -21.062 8.148 19.953 1 94 204 PRO A CA 1
ATOM 1608 C C . PRO A 1 204 ? -19.703 8.43 19.328 1 94 204 PRO A C 1
ATOM 1610 O O . PRO A 1 204 ? -19.547 9.406 18.578 1 94 204 PRO A O 1
ATOM 1613 N N . TRP A 1 205 ? -18.75 7.57 19.656 1 95.31 205 TRP A N 1
ATOM 1614 C CA . TRP A 1 205 ? -17.438 7.613 19 1 95.31 205 TRP A CA 1
ATOM 1615 C C . TRP A 1 205 ? -17.547 7.227 17.531 1 95.31 205 TRP A C 1
ATOM 1617 O O . TRP A 1 205 ? -18.25 6.273 17.188 1 95.31 205 TRP A O 1
ATOM 1627 N N . ALA A 1 206 ? -16.906 7.992 16.703 1 94.25 206 ALA A N 1
ATOM 1628 C CA . ALA A 1 206 ? -16.766 7.66 15.289 1 94.25 206 ALA A CA 1
ATOM 1629 C C . ALA A 1 206 ? -15.328 7.234 14.977 1 94.25 206 ALA A C 1
ATOM 1631 O O . ALA A 1 206 ? -14.375 7.934 15.328 1 94.25 206 ALA A O 1
ATOM 1632 N N . SER A 1 207 ? -15.148 6.055 14.352 1 95.69 207 SER A N 1
ATOM 1633 C CA . SER A 1 207 ? -13.836 5.602 13.906 1 95.69 207 SER A CA 1
ATOM 1634 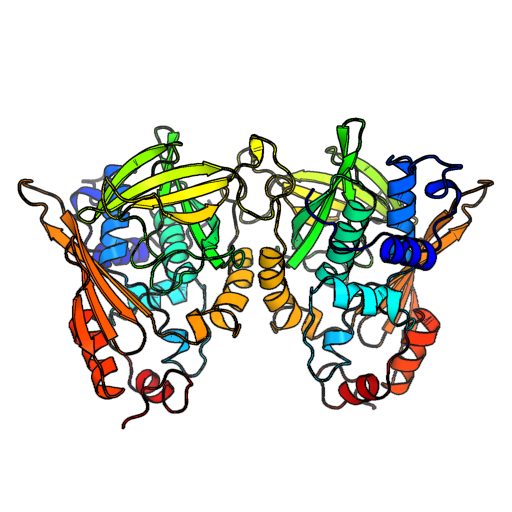C C . SER A 1 207 ? -13.453 6.246 12.578 1 95.69 207 SER A C 1
ATOM 1636 O O . SER A 1 207 ? -14.203 6.16 11.602 1 95.69 207 SER A O 1
ATOM 1638 N N . LEU A 1 208 ? -12.297 6.816 12.539 1 96 208 LEU A N 1
ATOM 1639 C CA . LEU A 1 208 ? -11.953 7.602 11.359 1 96 208 LEU A CA 1
ATOM 1640 C C . LEU A 1 208 ? -10.898 6.883 10.523 1 96 208 LEU A C 1
ATOM 1642 O O . LEU A 1 208 ? -10.945 6.922 9.289 1 96 208 LEU A O 1
ATOM 1646 N N . TYR A 1 209 ? -9.898 6.309 11.172 1 97.31 209 TYR A N 1
ATOM 1647 C CA . TYR A 1 209 ? -8.898 5.57 10.406 1 97.31 209 TYR A CA 1
ATOM 1648 C C . TYR A 1 209 ? -8.188 4.547 11.281 1 97.31 209 TYR A C 1
ATOM 1650 O O . TYR A 1 209 ? -8.32 4.57 12.508 1 97.31 209 TYR A O 1
ATOM 1658 N N . ALA A 1 210 ? -7.5 3.641 10.656 1 98 210 ALA A N 1
ATOM 1659 C CA . ALA A 1 210 ? -6.82 2.537 11.336 1 98 210 ALA A CA 1
ATOM 1660 C C . ALA A 1 210 ? -5.414 2.338 10.781 1 98 210 ALA A C 1
ATOM 1662 O O . ALA A 1 210 ? -5.176 2.523 9.586 1 98 210 ALA A O 1
ATOM 1663 N N . PHE A 1 211 ? -4.48 1.935 11.68 1 98.25 211 PHE A N 1
ATOM 1664 C CA . PHE A 1 211 ? -3.102 1.708 11.258 1 98.25 211 PHE A CA 1
ATOM 1665 C C . PHE A 1 211 ? -2.398 0.744 12.203 1 98.25 211 PHE A C 1
ATOM 1667 O O . PHE A 1 211 ? -2.939 0.393 13.258 1 98.25 211 PHE A O 1
ATOM 1674 N N . SER A 1 212 ? -1.307 0.238 11.75 1 97.75 212 SER A N 1
ATOM 1675 C CA . SER A 1 212 ? -0.365 -0.5 12.578 1 97.75 212 SER A CA 1
ATOM 1676 C C . SER A 1 212 ? 0.988 0.2 12.641 1 97.75 212 SER A C 1
ATOM 1678 O O . SER A 1 212 ? 1.464 0.729 11.633 1 97.75 212 SER A O 1
ATOM 1680 N N . HIS A 1 213 ? 1.546 0.186 13.781 1 96.81 213 HIS A N 1
ATOM 1681 C CA . HIS A 1 213 ? 2.865 0.79 13.914 1 96.81 213 HIS A CA 1
ATOM 1682 C C . HIS A 1 213 ? 3.969 -0.244 13.719 1 96.81 213 HIS A C 1
ATOM 1684 O O . HIS A 1 213 ? 5.152 0.064 13.875 1 96.81 213 HIS A O 1
ATOM 1690 N N . SER A 1 214 ? 3.635 -1.442 13.32 1 95.44 214 SER A N 1
ATOM 1691 C CA . SER A 1 214 ? 4.578 -2.555 13.359 1 95.44 214 SER A CA 1
ATOM 1692 C C . SER A 1 214 ? 5.484 -2.551 12.133 1 95.44 214 SER A C 1
ATOM 1694 O O . SER A 1 214 ? 6.547 -3.176 12.133 1 95.44 214 SER A O 1
ATOM 1696 N N . VAL A 1 215 ? 5.012 -1.905 11.125 1 96.69 215 VAL A N 1
ATOM 1697 C CA . VAL A 1 215 ? 5.77 -1.95 9.875 1 96.69 215 VAL A CA 1
ATOM 1698 C C . VAL A 1 215 ? 6.047 -0.53 9.391 1 96.69 215 VAL A C 1
ATOM 1700 O O . VAL A 1 215 ? 5.121 0.207 9.047 1 96.69 215 VAL A O 1
ATOM 1703 N N . GLU A 1 216 ? 7.32 -0.202 9.281 1 97.56 216 GLU A N 1
ATOM 1704 C CA . GLU A 1 216 ? 7.734 1.077 8.711 1 97.56 216 GLU A CA 1
ATOM 1705 C C . GLU A 1 216 ? 7.5 1.113 7.203 1 97.56 216 GLU A C 1
ATOM 1707 O O . GLU A 1 216 ? 7.84 0.163 6.496 1 97.56 216 GLU A O 1
ATOM 1712 N N . TRP A 1 217 ? 6.887 2.148 6.793 1 98 217 TRP A N 1
ATOM 1713 C CA . TRP A 1 217 ? 6.758 2.348 5.352 1 98 217 TRP A CA 1
ATOM 1714 C C . TRP A 1 217 ? 7.902 3.195 4.812 1 98 217 TRP A C 1
ATOM 1716 O O . TRP A 1 217 ? 8.414 4.078 5.508 1 98 217 TRP A O 1
ATOM 1726 N N . LEU A 1 218 ? 8.305 2.936 3.627 1 96.81 218 LEU A N 1
ATOM 1727 C CA . LEU A 1 218 ? 9.398 3.621 2.945 1 96.81 218 LEU A CA 1
ATOM 1728 C C . LEU A 1 218 ? 8.867 4.547 1.857 1 96.81 218 LEU A C 1
ATOM 1730 O O . LEU A 1 218 ? 7.715 4.418 1.438 1 96.81 218 LEU A O 1
ATOM 1734 N N . PRO A 1 219 ? 9.688 5.504 1.405 1 95.31 219 PRO A N 1
ATOM 1735 C CA . PRO A 1 219 ? 9.234 6.461 0.398 1 95.31 219 PRO A CA 1
ATOM 1736 C C . PRO A 1 219 ? 8.594 5.785 -0.814 1 95.31 219 PRO A C 1
ATOM 1738 O O . PRO A 1 219 ? 7.547 6.23 -1.295 1 95.31 219 PRO A O 1
ATOM 1741 N N . ALA A 1 220 ? 9.148 4.695 -1.239 1 95.75 220 ALA A N 1
ATOM 1742 C CA . ALA A 1 220 ? 8.641 4 -2.42 1 95.75 220 ALA A CA 1
ATOM 1743 C C . ALA A 1 220 ? 7.25 3.422 -2.158 1 95.75 220 ALA A C 1
ATOM 1745 O O . ALA A 1 220 ? 6.43 3.324 -3.074 1 95.75 220 ALA A O 1
ATOM 1746 N N . ASP A 1 221 ? 6.988 2.998 -0.901 1 98.06 221 ASP A N 1
ATOM 1747 C CA . ASP A 1 221 ? 5.664 2.508 -0.541 1 98.06 221 ASP A CA 1
ATOM 1748 C C . ASP A 1 221 ? 4.602 3.588 -0.753 1 98.06 221 ASP A C 1
ATOM 1750 O O . ASP A 1 221 ? 3.518 3.307 -1.269 1 98.06 221 ASP A O 1
ATOM 1754 N N . PHE A 1 222 ? 4.938 4.777 -0.403 1 98.19 222 PHE A N 1
ATOM 1755 C CA . PHE A 1 222 ? 3.994 5.887 -0.502 1 98.19 222 PHE A CA 1
ATOM 1756 C C . PHE A 1 222 ? 3.816 6.316 -1.953 1 98.19 222 PHE A C 1
ATOM 1758 O O . PHE A 1 222 ? 2.76 6.828 -2.328 1 98.19 222 PHE A O 1
ATOM 1765 N N . GLU A 1 223 ? 4.836 6.109 -2.809 1 97.12 223 GLU A N 1
ATOM 1766 C CA . GLU A 1 223 ? 4.656 6.367 -4.234 1 97.12 223 GLU A CA 1
ATOM 1767 C C . GLU A 1 223 ? 3.541 5.5 -4.816 1 97.12 223 GLU A C 1
ATOM 1769 O O . GLU A 1 223 ? 2.762 5.957 -5.652 1 97.12 223 GLU A O 1
ATOM 1774 N N . VAL A 1 224 ? 3.467 4.312 -4.336 1 97.81 224 VAL A N 1
ATOM 1775 C CA . VAL A 1 224 ? 2.422 3.396 -4.781 1 97.81 224 VAL A CA 1
ATOM 1776 C C . VAL A 1 224 ? 1.055 3.916 -4.336 1 97.81 224 VAL A C 1
ATOM 1778 O O . VAL A 1 224 ? 0.135 4.031 -5.148 1 97.81 224 VAL A O 1
ATOM 1781 N N . SER A 1 225 ? 0.909 4.266 -3.082 1 97.94 225 SER A N 1
ATOM 1782 C CA . SER A 1 225 ? -0.347 4.785 -2.549 1 97.94 225 SER A CA 1
ATOM 1783 C C . SER A 1 225 ? -0.718 6.109 -3.205 1 97.94 225 SER A C 1
ATOM 1785 O O . SER A 1 225 ? -1.895 6.375 -3.459 1 97.94 225 SER A O 1
ATOM 1787 N N . ASN A 1 226 ? 0.302 6.891 -3.504 1 97.81 226 ASN A N 1
ATOM 1788 C CA . ASN A 1 226 ? 0.102 8.195 -4.117 1 97.81 226 ASN A CA 1
ATOM 1789 C C . ASN A 1 226 ? -0.461 8.078 -5.531 1 97.81 226 ASN A C 1
ATOM 1791 O O . ASN A 1 226 ? -1.269 8.898 -5.957 1 97.81 226 ASN A O 1
ATOM 1795 N N . CYS A 1 227 ? -0.052 7.09 -6.246 1 97.06 227 CYS A N 1
ATOM 1796 C CA . CYS A 1 227 ? -0.559 6.855 -7.594 1 97.06 227 CYS A CA 1
ATOM 1797 C C . CYS A 1 227 ? -2.07 6.652 -7.582 1 97.06 227 CYS A C 1
ATOM 1799 O O . CYS A 1 227 ? -2.791 7.289 -8.352 1 97.06 227 CYS A O 1
ATOM 1801 N N . TYR A 1 228 ? -2.51 5.84 -6.684 1 97.31 228 TYR A N 1
ATOM 1802 C CA . TYR A 1 228 ? -3.945 5.609 -6.566 1 97.31 228 TYR A CA 1
ATOM 1803 C C . TYR A 1 228 ? -4.668 6.879 -6.125 1 97.31 228 TYR A C 1
ATOM 1805 O O . TYR A 1 228 ? -5.633 7.301 -6.766 1 97.31 228 TYR A O 1
ATOM 1813 N N . THR A 1 229 ? -4.172 7.52 -5.094 1 97 229 THR A N 1
ATOM 1814 C CA . THR A 1 229 ? -4.828 8.664 -4.477 1 97 229 THR A CA 1
ATOM 1815 C C . THR A 1 229 ? -4.898 9.844 -5.449 1 97 229 THR A C 1
ATOM 1817 O O . THR A 1 229 ? -5.898 10.562 -5.488 1 97 229 THR A O 1
ATOM 1820 N N . GLY A 1 230 ? -3.893 9.953 -6.27 1 96.44 230 GLY A N 1
ATOM 1821 C CA . GLY A 1 230 ? -3.789 11.133 -7.117 1 96.44 230 GLY A CA 1
ATOM 1822 C C . GLY A 1 230 ? -4.32 10.906 -8.523 1 96.44 230 GLY A C 1
ATOM 1823 O O . GLY A 1 230 ? -4.5 11.859 -9.281 1 96.44 230 GLY A O 1
ATOM 1824 N N . THR A 1 231 ? -4.66 9.609 -8.891 1 94.75 231 THR A N 1
ATOM 1825 C CA . THR A 1 231 ? -5.004 9.406 -10.297 1 94.75 231 THR A CA 1
ATOM 1826 C C . THR A 1 231 ? -6.293 8.602 -10.422 1 94.75 231 THR A C 1
ATOM 1828 O O . THR A 1 231 ? -6.988 8.695 -11.438 1 94.75 231 THR A O 1
ATOM 1831 N N . SER A 1 232 ? -6.633 7.797 -9.477 1 94.56 232 SER A N 1
ATOM 1832 C CA . SER A 1 232 ? -7.789 6.914 -9.602 1 94.56 232 SER A CA 1
ATOM 1833 C C . SER A 1 232 ? -9.094 7.707 -9.555 1 94.56 232 SER A C 1
ATOM 1835 O O . SER A 1 232 ? -9.25 8.609 -8.727 1 94.56 232 SER A O 1
ATOM 1837 N N . THR A 1 233 ? -10.062 7.27 -10.32 1 92.31 233 THR A N 1
ATOM 1838 C CA . THR A 1 233 ? -11.375 7.898 -10.297 1 92.31 233 THR A CA 1
ATOM 1839 C C . THR A 1 233 ? -12.156 7.48 -9.055 1 92.31 233 THR A C 1
ATOM 1841 O O . THR A 1 233 ? -13.172 8.086 -8.719 1 92.31 233 THR A O 1
ATOM 1844 N N . ARG A 1 234 ? -11.664 6.512 -8.367 1 91.12 234 ARG A N 1
ATOM 1845 C CA . ARG A 1 234 ? -12.312 6.047 -7.148 1 91.12 234 ARG A CA 1
ATOM 1846 C C . ARG A 1 234 ? -11.852 6.859 -5.941 1 91.12 234 ARG A C 1
ATOM 1848 O O . ARG A 1 234 ? -12.453 6.781 -4.867 1 91.12 234 ARG A O 1
ATOM 1855 N N . SER A 1 235 ? -10.773 7.52 -6.113 1 93.25 235 SER A N 1
ATOM 1856 C CA . SER A 1 235 ? -10.289 8.414 -5.07 1 93.25 235 SER A CA 1
ATOM 1857 C C . SER A 1 235 ? -11.055 9.734 -5.078 1 93.25 235 SER A C 1
ATOM 1859 O O . SER A 1 235 ? -11.055 10.453 -6.078 1 93.25 235 SER A O 1
ATOM 1861 N N . PHE A 1 236 ? -11.617 10.117 -4.02 1 91.94 236 PHE A N 1
ATOM 1862 C CA . PHE A 1 236 ? -12.375 11.359 -3.939 1 91.94 236 PHE A CA 1
ATOM 1863 C C . PHE A 1 236 ? -11.461 12.562 -4.148 1 91.94 236 PHE A C 1
ATOM 1865 O O . PHE A 1 236 ? -11.938 13.656 -4.473 1 91.94 236 PHE A O 1
ATOM 1872 N N . GLN A 1 237 ? -10.141 12.375 -3.979 1 95.38 237 GLN A N 1
ATOM 1873 C CA . GLN A 1 237 ? -9.18 13.453 -4.148 1 95.38 237 GLN A CA 1
ATOM 1874 C C . GLN A 1 237 ? -9.219 14.008 -5.574 1 95.38 237 GLN A C 1
ATOM 1876 O O . GLN A 1 237 ? -8.945 15.188 -5.793 1 95.38 237 GLN A O 1
ATOM 1881 N N . THR A 1 238 ? -9.562 13.156 -6.543 1 96.25 238 THR A N 1
ATOM 1882 C CA . THR A 1 238 ? -9.461 13.547 -7.941 1 96.25 238 THR A CA 1
ATOM 1883 C C . THR A 1 238 ? -10.734 14.273 -8.391 1 96.25 238 THR A C 1
ATOM 1885 O O . THR A 1 238 ? -10.75 14.898 -9.453 1 96.25 238 THR A O 1
ATOM 1888 N N . SER A 1 239 ? -11.797 14.273 -7.586 1 95.81 239 SER A N 1
ATOM 1889 C CA . SER A 1 239 ? -13.062 14.852 -8.047 1 95.81 239 SER A CA 1
ATOM 1890 C C . SER A 1 239 ? -13.539 15.953 -7.109 1 95.81 239 SER A C 1
ATOM 1892 O O . SER A 1 239 ? -14.414 16.75 -7.473 1 95.81 239 SER A O 1
ATOM 1894 N N . THR A 1 240 ? -12.977 15.977 -5.949 1 95.62 240 THR A N 1
ATOM 1895 C CA . THR A 1 240 ? -13.414 16.938 -4.949 1 95.62 240 THR A CA 1
ATOM 1896 C C . THR A 1 240 ? -12.297 17.922 -4.609 1 95.62 240 THR A C 1
ATOM 1898 O O . THR A 1 240 ? -11.227 17.516 -4.145 1 95.62 240 THR A O 1
ATOM 1901 N N . VAL A 1 241 ? -12.539 19.188 -4.816 1 98.06 241 VAL A N 1
ATOM 1902 C CA . VAL A 1 241 ? -11.57 20.203 -4.398 1 98.06 241 VAL A CA 1
ATOM 1903 C C . VAL A 1 241 ? -11.656 20.406 -2.887 1 98.06 241 VAL A C 1
ATOM 1905 O O . VAL A 1 241 ? -12.711 20.75 -2.357 1 98.06 241 VAL A O 1
ATOM 1908 N N . LEU A 1 242 ? -10.547 20.266 -2.252 1 97.56 242 LEU A N 1
ATOM 1909 C CA . LEU A 1 242 ? -10.555 20.266 -0.793 1 97.56 242 LEU A CA 1
ATOM 1910 C C . LEU A 1 242 ? -9.391 21.094 -0.253 1 97.56 242 LEU A C 1
ATOM 1912 O O . LEU A 1 242 ? -8.25 20.953 -0.707 1 97.56 242 LEU A O 1
ATOM 1916 N N . VAL A 1 243 ? -9.672 21.953 0.664 1 98.56 243 VAL A N 1
ATOM 1917 C CA . VAL A 1 243 ? -8.68 22.672 1.47 1 98.56 243 VAL A CA 1
ATOM 1918 C C . VAL A 1 243 ? -9.125 22.688 2.93 1 98.56 243 VAL A C 1
ATOM 1920 O O . VAL A 1 243 ? -10.305 22.922 3.223 1 98.56 243 VAL A O 1
ATOM 1923 N N . VAL A 1 244 ? -8.273 22.391 3.818 1 98.25 244 VAL A N 1
ATOM 1924 C CA . VAL A 1 244 ? -8.523 22.5 5.254 1 98.25 244 VAL A CA 1
ATOM 1925 C C . VAL A 1 244 ? -7.367 23.234 5.922 1 98.25 244 VAL A C 1
ATOM 1927 O O . VAL A 1 244 ? -6.195 22.938 5.676 1 98.25 244 VAL A O 1
ATOM 1930 N N . LYS A 1 245 ? -7.664 24.188 6.691 1 98.19 245 LYS A N 1
ATOM 1931 C CA . LYS A 1 245 ? -6.672 24.922 7.473 1 98.19 245 LYS A CA 1
ATOM 1932 C C . LYS A 1 245 ? -7.164 25.172 8.891 1 98.19 245 LYS A C 1
ATOM 1934 O O . LYS A 1 245 ? -8.234 25.766 9.086 1 98.19 245 LYS A O 1
ATOM 1939 N N . PHE A 1 246 ? -6.426 24.734 9.828 1 97.94 246 PHE A N 1
ATOM 1940 C CA . PHE A 1 246 ? -6.758 25 11.219 1 97.94 246 PHE A CA 1
ATOM 1941 C C . PHE A 1 246 ? -6.324 26.406 11.625 1 97.94 246 PHE A C 1
ATOM 1943 O O . PHE A 1 246 ? -5.465 27 10.977 1 97.94 246 PHE A O 1
ATOM 1950 N N . LEU A 1 247 ? -6.984 26.891 12.594 1 97.69 247 LEU A N 1
ATOM 1951 C CA . LEU A 1 247 ? -6.738 28.234 13.086 1 97.69 247 LEU A CA 1
ATOM 1952 C C . LEU A 1 247 ? -6.113 28.203 14.477 1 97.69 247 LEU A C 1
ATOM 1954 O O . LEU A 1 247 ? -6.523 27.406 15.328 1 97.69 247 LEU A O 1
ATOM 1958 N N . ARG A 1 248 ? -5.105 28.969 14.602 1 96.5 248 ARG A N 1
ATOM 1959 C CA . ARG A 1 248 ? -4.387 29.031 15.867 1 96.5 248 ARG A CA 1
ATOM 1960 C C . ARG A 1 248 ? -4.473 30.422 16.484 1 96.5 248 ARG A C 1
ATOM 1962 O O . ARG A 1 248 ? -4.539 31.422 15.758 1 96.5 248 ARG A O 1
ATOM 1969 N N . ARG A 1 249 ? -4.492 30.516 17.781 1 94.88 249 ARG A N 1
ATOM 1970 C CA . ARG A 1 249 ? -4.477 31.766 18.531 1 94.88 249 ARG A CA 1
ATOM 1971 C C . ARG A 1 249 ? -3.709 31.609 19.844 1 94.88 249 ARG A C 1
ATOM 1973 O O . ARG A 1 249 ? -3.383 30.5 20.234 1 94.88 249 ARG A O 1
ATOM 1980 N N . ALA A 1 250 ? -3.416 32.781 20.375 1 92.38 250 ALA A N 1
ATOM 1981 C CA . ALA A 1 250 ? -2.838 32.719 21.719 1 92.38 250 ALA A CA 1
ATOM 1982 C C . ALA A 1 250 ? -3.783 32.062 22.703 1 92.38 250 ALA A C 1
ATOM 1984 O O . ALA A 1 250 ? -5 32.25 22.656 1 92.38 250 ALA A O 1
ATOM 1985 N N . LYS A 1 251 ? -3.154 31.172 23.516 1 87.5 251 LYS A N 1
ATOM 1986 C CA . LYS A 1 251 ? -3.965 30.484 24.516 1 87.5 251 LYS A CA 1
ATOM 1987 C C . LYS A 1 251 ? -4.547 31.453 25.531 1 87.5 251 LYS A C 1
ATOM 1989 O O . LYS A 1 251 ? -3.818 32.25 26.125 1 87.5 251 LYS A O 1
ATOM 1994 N N . VAL A 1 252 ? -5.816 31.422 25.672 1 79.06 252 VAL A N 1
ATOM 1995 C CA . VAL A 1 252 ? -6.488 32.312 26.609 1 79.06 252 VAL A CA 1
ATOM 1996 C C . VAL A 1 252 ? -6.117 31.922 28.047 1 79.06 252 VAL A C 1
ATOM 1998 O O . VAL A 1 252 ? -6.164 30.75 28.406 1 79.06 252 VAL A O 1
ATOM 2001 N N . GLY A 1 253 ? -5.691 32.812 28.766 1 72.56 253 GLY A N 1
ATOM 2002 C CA . GLY A 1 253 ? -5.395 32.594 30.172 1 72.56 253 GLY A CA 1
ATOM 2003 C C . GLY A 1 253 ? -3.979 32.125 30.406 1 72.56 253 GLY A C 1
ATOM 2004 O O . GLY A 1 253 ? -3.637 31.719 31.531 1 72.56 253 GLY A O 1
ATOM 2005 N N . ALA A 1 254 ? -3.236 31.781 29.391 1 74.5 254 ALA A N 1
ATOM 2006 C CA . ALA A 1 254 ? -1.836 31.391 29.547 1 74.5 254 ALA A CA 1
ATOM 2007 C C . ALA A 1 254 ? -0.904 32.5 29.062 1 74.5 254 ALA A C 1
ATOM 2009 O O . ALA A 1 254 ? -1.201 33.188 28.094 1 74.5 254 ALA A O 1
ATOM 2010 N N . PRO A 1 255 ? -0.07 32.812 29.859 1 66.56 255 PRO A N 1
ATOM 2011 C CA . PRO A 1 255 ? 0.856 33.875 29.469 1 66.56 255 PRO A CA 1
ATOM 2012 C C . PRO A 1 255 ? 1.581 33.562 28.156 1 66.56 255 PRO A C 1
ATOM 2014 O O . PRO A 1 255 ? 1.939 34.5 27.406 1 66.56 255 PRO A O 1
ATOM 2017 N N . THR A 1 256 ? 1.813 32.25 27.906 1 75.81 256 THR A N 1
ATOM 2018 C CA . THR A 1 256 ? 2.527 31.844 26.703 1 75.81 256 THR A CA 1
ATOM 2019 C C . THR A 1 256 ? 1.885 30.609 26.078 1 75.81 256 THR A C 1
ATOM 2021 O O . THR A 1 256 ? 1.073 29.938 26.734 1 75.81 256 THR A O 1
ATOM 2024 N N . GLY A 1 257 ? 1.963 30.578 24.875 1 84.19 257 GLY A N 1
ATOM 2025 C CA . GLY A 1 257 ? 1.505 29.375 24.188 1 84.19 257 GLY A CA 1
ATOM 2026 C C . GLY A 1 257 ? 0.364 29.641 23.234 1 84.19 257 GLY A C 1
ATOM 2027 O O . GLY A 1 257 ? -0.298 30.672 23.297 1 84.19 257 GLY A O 1
ATOM 2028 N N . GLU A 1 258 ? 0.165 28.828 22.312 1 91.25 258 GLU A N 1
ATOM 2029 C CA . GLU A 1 258 ? -0.896 28.906 21.312 1 91.25 258 GLU A CA 1
ATOM 2030 C C . GLU A 1 258 ? -1.744 27.641 21.297 1 91.25 258 GLU A C 1
ATOM 2032 O O . GLU A 1 258 ? -1.326 26.609 21.812 1 91.25 258 GLU A O 1
ATOM 2037 N N . GLU A 1 259 ? -3.016 27.812 20.875 1 91.56 259 GLU A N 1
ATOM 2038 C CA . GLU A 1 259 ? -3.922 26.672 20.75 1 91.56 259 GLU A CA 1
ATOM 2039 C C . GLU A 1 259 ? -4.648 26.703 19.406 1 91.56 259 GLU A C 1
ATOM 2041 O O . GLU A 1 259 ? -4.867 27.766 18.828 1 91.56 259 GLU A O 1
ATOM 2046 N N . VAL A 1 260 ? -4.934 25.562 18.906 1 95.25 260 VAL A N 1
ATOM 2047 C CA . VAL A 1 260 ? -5.824 25.422 17.766 1 95.25 260 VAL A CA 1
ATOM 2048 C C . VAL A 1 260 ? -7.273 25.609 18.203 1 95.25 260 VAL A C 1
ATOM 2050 O O . VAL A 1 260 ? -7.762 24.859 19.062 1 95.25 260 VAL A O 1
ATOM 2053 N N . TYR A 1 261 ? -7.953 26.609 17.625 1 94.5 261 TYR A N 1
ATOM 2054 C CA . TYR A 1 261 ? -9.273 26.953 18.156 1 94.5 261 TYR A CA 1
ATOM 2055 C C . TYR A 1 261 ? -10.352 26.719 17.109 1 94.5 261 TYR A C 1
ATOM 2057 O O . TYR A 1 261 ? -11.547 26.766 17.422 1 94.5 261 TYR A O 1
ATOM 2065 N N . GLY A 1 262 ? -9.938 26.516 15.93 1 96.75 262 GLY A N 1
ATOM 2066 C CA . GLY A 1 262 ? -10.914 26.344 14.859 1 96.75 262 GLY A CA 1
ATOM 2067 C C . GLY A 1 262 ? -10.297 25.859 13.562 1 96.75 262 GLY A C 1
ATOM 2068 O O . GLY A 1 262 ? -9.125 25.469 13.539 1 96.75 262 GLY A O 1
ATOM 2069 N N . LYS A 1 263 ? -11.18 25.859 12.531 1 97.62 263 LYS A N 1
ATOM 2070 C CA . LYS A 1 263 ? -10.734 25.438 11.203 1 97.62 263 LYS A CA 1
ATOM 2071 C C . LYS A 1 263 ? -11.617 26.031 10.117 1 97.62 263 LYS A C 1
ATOM 2073 O O . LYS A 1 263 ? -12.766 26.422 10.375 1 97.62 263 LYS A O 1
ATOM 2078 N N . ARG A 1 264 ? -11.047 26.156 9.016 1 98.25 264 ARG A N 1
ATOM 2079 C CA . ARG A 1 264 ? -11.734 26.484 7.773 1 98.25 264 ARG A CA 1
ATOM 2080 C C . ARG A 1 264 ? -11.562 25.375 6.734 1 98.25 264 ARG A C 1
ATOM 2082 O O . ARG A 1 264 ? -10.5 24.766 6.637 1 98.25 264 ARG A O 1
ATOM 2089 N N . MET A 1 265 ? -12.641 25.172 5.984 1 97.62 265 MET A N 1
ATOM 2090 C CA . MET A 1 265 ? -12.602 24.125 4.965 1 97.62 265 MET A CA 1
ATOM 2091 C C . MET A 1 265 ? -13.25 24.609 3.67 1 97.62 265 MET A C 1
ATOM 2093 O O . MET A 1 265 ? -14.273 25.281 3.701 1 97.62 265 MET A O 1
ATOM 2097 N N . LEU A 1 266 ? -12.633 24.344 2.617 1 98.44 266 LEU A N 1
ATOM 2098 C CA . LEU A 1 266 ? -13.242 24.453 1.294 1 98.44 266 LEU A CA 1
ATOM 2099 C C . LEU A 1 266 ? -13.57 23.078 0.737 1 98.44 266 LEU A C 1
ATOM 2101 O O . LEU A 1 266 ? -12.703 22.203 0.66 1 98.44 266 LEU A O 1
ATOM 2105 N N . ILE A 1 267 ? -14.773 22.812 0.485 1 96.62 267 ILE A N 1
ATOM 2106 C CA . ILE A 1 267 ? -15.219 21.625 -0.237 1 96.62 267 ILE A CA 1
ATOM 2107 C C . ILE A 1 267 ? -15.891 22.047 -1.546 1 96.62 267 ILE A C 1
ATOM 2109 O O . ILE A 1 267 ? -17 22.578 -1.54 1 96.62 267 ILE A O 1
ATOM 2113 N N . ASN A 1 268 ? -15.141 21.797 -2.629 1 96.94 268 ASN A N 1
ATOM 2114 C CA . ASN A 1 268 ? -15.562 22.219 -3.959 1 96.94 268 ASN A CA 1
ATOM 2115 C C . ASN A 1 268 ? -15.789 23.734 -4.016 1 96.94 268 ASN A C 1
ATOM 2117 O O . ASN A 1 268 ? -14.836 24.5 -4.125 1 96.94 268 ASN A O 1
ATOM 2121 N N . GLU A 1 269 ? -17 24.219 -3.883 1 97.62 269 GLU A N 1
ATOM 2122 C CA . GLU A 1 269 ? -17.25 25.656 -4.039 1 97.62 269 GLU A CA 1
ATOM 2123 C C . GLU A 1 269 ? -17.688 26.281 -2.723 1 97.62 269 GLU A C 1
ATOM 2125 O O . GLU A 1 269 ? -17.953 27.484 -2.664 1 97.62 269 GLU A O 1
ATOM 2130 N N . VAL A 1 270 ? -17.719 25.531 -1.661 1 98 270 VAL A N 1
ATOM 2131 C CA . VAL A 1 270 ? -18.281 26.016 -0.408 1 98 270 VAL A CA 1
ATOM 2132 C C . VAL A 1 270 ? -17.188 26.125 0.645 1 98 270 VAL A C 1
ATOM 2134 O O . VAL A 1 270 ? -16.422 25.188 0.852 1 98 270 VAL A O 1
ATOM 2137 N N . ILE A 1 271 ? -17.125 27.234 1.291 1 98.38 271 ILE A N 1
ATOM 2138 C CA . ILE A 1 271 ? -16.219 27.438 2.41 1 98.38 271 ILE A CA 1
ATOM 2139 C C . ILE A 1 271 ? -16.984 27.391 3.725 1 98.38 271 ILE A C 1
ATOM 2141 O O . ILE A 1 271 ? -18.016 28.047 3.875 1 98.38 271 ILE A O 1
ATOM 2145 N N . LYS A 1 272 ? -16.469 26.609 4.59 1 97.44 272 LYS A N 1
ATOM 2146 C CA . LYS A 1 272 ? -17.062 26.438 5.922 1 97.44 272 LYS A CA 1
ATOM 2147 C C . LYS A 1 272 ? -16.047 26.797 7.012 1 97.44 272 LYS A C 1
ATOM 2149 O O . LYS A 1 272 ? -14.836 26.719 6.793 1 97.44 272 LYS A O 1
ATOM 2154 N N . GLU A 1 273 ? -16.594 27.188 8.102 1 97.44 273 GLU A N 1
ATOM 2155 C CA . GLU A 1 273 ? -15.773 27.531 9.266 1 97.44 273 GLU A CA 1
ATOM 2156 C C . GLU A 1 273 ? -16.328 26.891 10.539 1 97.44 273 GLU A C 1
ATOM 2158 O O . GLU A 1 273 ? -17.547 26.828 10.719 1 97.44 273 GLU A O 1
ATOM 2163 N N . ASN A 1 274 ? -15.508 26.344 11.297 1 95.88 274 ASN A N 1
ATOM 2164 C CA . ASN A 1 274 ? -15.812 25.828 12.625 1 95.88 274 ASN A CA 1
ATOM 2165 C C . ASN A 1 274 ? -14.883 26.422 13.68 1 95.88 274 ASN A C 1
ATOM 2167 O O . ASN A 1 274 ? -13.688 26.109 13.703 1 95.88 274 ASN A O 1
ATOM 2171 N N . LEU A 1 275 ? -15.336 27.234 14.602 1 92.81 275 LEU A N 1
ATOM 2172 C CA . LEU A 1 275 ? -14.523 27.891 15.617 1 92.81 275 LEU A CA 1
ATOM 2173 C C . LEU A 1 275 ? -14.695 27.203 16.969 1 92.81 275 LEU A C 1
ATOM 2175 O O . LEU A 1 275 ? -14.664 27.875 18.016 1 92.81 275 LEU A O 1
ATOM 2179 N N . GLY A 1 276 ? -14.922 25.859 16.984 1 83.38 276 GLY A N 1
ATOM 2180 C CA . GLY A 1 276 ? -14.992 25.094 18.219 1 83.38 276 GLY A CA 1
ATOM 2181 C C . GLY A 1 276 ? -16.391 24.578 18.516 1 83.38 276 GLY A C 1
ATOM 2182 O O . GLY A 1 276 ? -16.578 23.828 19.469 1 83.38 276 GLY A O 1
ATOM 2183 N N . GLY A 1 277 ? -17.328 24.891 17.703 1 82.62 277 GLY A N 1
ATOM 2184 C CA . GLY A 1 277 ? -18.688 24.453 17.875 1 82.62 277 GLY A CA 1
ATOM 2185 C C . GLY A 1 277 ? -19.312 23.906 16.609 1 82.62 277 GLY A C 1
ATOM 2186 O O . GLY A 1 277 ? -18.844 22.906 16.062 1 82.62 277 GLY A O 1
ATOM 2187 N N . LYS A 1 278 ? -20.25 24.609 16.078 1 85.94 278 LYS A N 1
ATOM 2188 C CA . LYS A 1 278 ? -20.969 24.188 14.883 1 85.94 278 LYS A CA 1
ATOM 2189 C C . LYS A 1 278 ? -20.312 24.734 13.617 1 85.94 278 LYS A C 1
ATOM 2191 O O . LYS A 1 278 ? -19.797 25.859 13.617 1 85.94 278 LYS A O 1
ATOM 2196 N N . THR A 1 279 ? -20.297 23.922 12.633 1 91.62 279 THR A N 1
ATOM 2197 C CA . THR A 1 279 ? -19.812 24.344 11.328 1 91.62 279 THR A CA 1
ATOM 2198 C C . THR A 1 279 ? -20.812 25.281 10.648 1 91.62 279 THR A C 1
ATOM 2200 O O . THR A 1 279 ? -22.031 25.016 10.672 1 91.62 279 THR A O 1
ATOM 2203 N N . VAL A 1 280 ? -20.344 26.406 10.102 1 96.19 280 VAL A N 1
ATOM 2204 C CA . VAL A 1 280 ? -21.188 27.344 9.375 1 96.19 280 VAL A CA 1
ATOM 2205 C C . VAL A 1 280 ? -20.609 27.594 7.984 1 96.19 280 VAL A C 1
ATOM 2207 O O . VAL A 1 280 ? -19.391 27.578 7.801 1 96.19 280 VAL A O 1
ATOM 2210 N N . VAL A 1 281 ? -21.484 27.844 7.035 1 97.44 281 VAL A N 1
ATOM 2211 C CA . VAL A 1 281 ? -21.062 28.234 5.699 1 97.44 281 VAL A CA 1
ATOM 2212 C C . VAL A 1 281 ? -20.719 29.734 5.688 1 97.44 281 VAL A C 1
ATOM 2214 O O . VAL A 1 281 ? -21.531 30.562 6.102 1 97.44 281 VAL A O 1
ATOM 2217 N N . VAL A 1 282 ? -19.578 30.062 5.246 1 97.44 282 VAL A N 1
ATOM 2218 C CA . VAL A 1 282 ? -19.203 31.469 5.289 1 97.44 282 VAL A CA 1
ATOM 2219 C C . VAL A 1 282 ? -19.141 32.031 3.869 1 97.44 282 VAL A C 1
ATOM 2221 O O . VAL A 1 282 ? -19.141 33.25 3.674 1 97.44 282 VAL A O 1
ATOM 2224 N N . LYS A 1 283 ? -19.047 31.156 2.889 1 97.75 283 LYS A N 1
ATOM 2225 C CA . LYS A 1 283 ? -19 31.594 1.498 1 97.75 283 LYS A CA 1
ATOM 2226 C C . LYS A 1 283 ? -19.359 30.453 0.548 1 97.75 283 LYS A C 1
ATOM 2228 O O . LYS A 1 283 ? -18.969 29.312 0.773 1 97.75 283 LYS A O 1
ATOM 2233 N N . GLU A 1 284 ? -20.094 30.719 -0.438 1 98.06 284 GLU A N 1
ATOM 2234 C CA . GLU A 1 284 ? -20.328 29.844 -1.587 1 98.06 284 GLU A CA 1
ATOM 2235 C C . GLU A 1 284 ? -19.859 30.5 -2.881 1 98.06 284 GLU A C 1
ATOM 2237 O O . GLU A 1 284 ? -20.406 31.516 -3.307 1 98.06 284 GLU A O 1
ATOM 2242 N N . CYS A 1 285 ? -18.875 29.938 -3.477 1 98.19 285 CYS A N 1
ATOM 2243 C CA . CYS A 1 285 ? -18.281 30.5 -4.691 1 98.19 285 CYS A CA 1
ATOM 2244 C C . CYS A 1 285 ? -19.125 30.141 -5.91 1 98.19 285 CYS A C 1
ATOM 2246 O O . CYS A 1 285 ? -19.484 28.984 -6.117 1 98.19 285 CYS A O 1
ATOM 2248 N N . LYS A 1 286 ? -19.391 31.125 -6.73 1 97.38 286 LYS A N 1
ATOM 2249 C CA . LYS A 1 286 ? -20.234 30.922 -7.906 1 97.38 286 LYS A CA 1
ATOM 2250 C C . LYS A 1 286 ? -19.391 30.844 -9.18 1 97.38 286 LYS A C 1
ATOM 2252 O O . LYS A 1 286 ? -19.891 30.5 -10.25 1 97.38 286 LYS A O 1
ATOM 2257 N N . SER A 1 287 ? -18.125 31.172 -9.109 1 97.38 287 SER A N 1
ATOM 2258 C CA . SER A 1 287 ? -17.219 31.141 -10.242 1 97.38 287 SER A CA 1
ATOM 2259 C C . SER A 1 287 ? -15.805 30.766 -9.812 1 97.38 287 SER A C 1
ATOM 2261 O O . SER A 1 287 ? -15.492 30.781 -8.625 1 97.38 287 SER A O 1
ATOM 2263 N N . GLU A 1 288 ? -15.016 30.453 -10.805 1 97.75 288 GLU A N 1
ATOM 2264 C CA . GLU A 1 288 ? -13.617 30.156 -10.516 1 97.75 288 GLU A CA 1
ATOM 2265 C C . GLU A 1 288 ? -12.906 31.391 -9.961 1 97.75 288 GLU A C 1
ATOM 2267 O O . GLU A 1 288 ? -12.047 31.266 -9.078 1 97.75 288 GLU A O 1
ATOM 2272 N N . ALA A 1 289 ? -13.266 32.5 -10.484 1 97.31 289 ALA A N 1
ATOM 2273 C CA . ALA A 1 289 ? -12.664 33.75 -9.992 1 97.31 289 ALA A CA 1
ATOM 2274 C C . ALA A 1 289 ? -12.938 33.938 -8.5 1 97.31 289 ALA A C 1
ATOM 2276 O O . ALA A 1 289 ? -12.047 34.312 -7.738 1 97.31 289 ALA A O 1
ATOM 2277 N N . GLU A 1 290 ? -14.141 33.625 -8.117 1 98.06 290 GLU A N 1
ATOM 2278 C CA . GLU A 1 290 ? -14.516 33.719 -6.711 1 98.06 290 GLU A CA 1
ATOM 2279 C C . GLU A 1 290 ? -13.766 32.719 -5.863 1 98.06 290 GLU A C 1
ATOM 2281 O O . GLU A 1 290 ? -13.328 33 -4.75 1 98.06 290 GLU A O 1
ATOM 2286 N N . ARG A 1 291 ? -13.648 31.516 -6.379 1 98.56 291 ARG A N 1
ATOM 2287 C CA . ARG A 1 291 ? -12.945 30.484 -5.617 1 98.56 291 ARG A CA 1
ATOM 2288 C C . ARG A 1 291 ? -11.477 30.828 -5.445 1 98.56 291 ARG A C 1
ATOM 2290 O O . ARG A 1 291 ? -10.914 30.656 -4.359 1 98.56 291 ARG A O 1
ATOM 2297 N N . VAL A 1 292 ? -10.836 31.281 -6.504 1 98.31 292 VAL A N 1
ATOM 2298 C CA . VAL A 1 292 ? -9.438 31.672 -6.445 1 98.31 292 VAL A CA 1
ATOM 2299 C C . VAL A 1 292 ? -9.258 32.812 -5.422 1 98.31 292 VAL A C 1
ATOM 2301 O O . VAL A 1 292 ? -8.312 32.781 -4.625 1 98.31 292 VAL A O 1
ATOM 2304 N N . GLU A 1 293 ? -10.148 33.781 -5.43 1 98.19 293 GLU A N 1
ATOM 2305 C CA . GLU A 1 293 ? -10.102 34.844 -4.453 1 98.19 293 GLU A CA 1
ATOM 2306 C C . GLU A 1 293 ? -10.305 34.312 -3.033 1 98.19 293 GLU A C 1
ATOM 2308 O O . GLU A 1 293 ? -9.648 34.781 -2.096 1 98.19 293 GLU A O 1
ATOM 2313 N N . ALA A 1 294 ? -11.211 33.375 -2.889 1 98.44 294 ALA A N 1
ATOM 2314 C CA . ALA A 1 294 ? -11.5 32.812 -1.582 1 98.44 294 ALA A CA 1
ATOM 2315 C C . ALA A 1 294 ? -10.297 32.031 -1.048 1 98.44 294 ALA A C 1
ATOM 2317 O O . ALA A 1 294 ? -10.039 32.031 0.158 1 98.44 294 ALA A O 1
ATOM 2318 N N . LEU A 1 295 ? -9.594 31.312 -1.941 1 98.69 295 LEU A N 1
ATOM 2319 C CA . LEU A 1 295 ? -8.375 30.609 -1.539 1 98.69 295 LEU A CA 1
ATOM 2320 C C . LEU A 1 295 ? -7.383 31.578 -0.889 1 98.69 295 LEU A C 1
ATOM 2322 O O . LEU A 1 295 ? -6.781 31.25 0.138 1 98.69 295 LEU A O 1
ATOM 2326 N N . LYS A 1 296 ? -7.234 32.75 -1.468 1 98.19 296 LYS A N 1
ATOM 2327 C CA . LYS A 1 296 ? -6.332 33.75 -0.927 1 98.19 296 LYS A CA 1
ATOM 2328 C C . LYS A 1 296 ? -6.871 34.344 0.379 1 98.19 296 LYS A C 1
ATOM 2330 O O . LYS A 1 296 ? -6.148 34.438 1.373 1 98.19 296 LYS A O 1
ATOM 2335 N N . GLU A 1 297 ? -8.109 34.688 0.409 1 98.19 297 GLU A N 1
ATOM 2336 C CA . GLU A 1 297 ? -8.719 35.375 1.527 1 98.19 297 GLU A CA 1
ATOM 2337 C C . GLU A 1 297 ? -8.828 34.5 2.756 1 98.19 297 GLU A C 1
ATOM 2339 O O . GLU A 1 297 ? -8.523 34.906 3.871 1 98.19 297 GLU A O 1
ATOM 2344 N N . TYR A 1 298 ? -9.227 33.25 2.547 1 98.12 298 TYR A N 1
ATOM 2345 C CA . TYR A 1 298 ? -9.594 32.406 3.686 1 98.12 298 TYR A CA 1
ATOM 2346 C C . TYR A 1 298 ? -8.461 31.469 4.059 1 98.12 298 TYR A C 1
ATOM 2348 O O . TYR A 1 298 ? -8.391 31 5.191 1 98.12 298 TYR A O 1
ATOM 2356 N N . PHE A 1 299 ? -7.539 31.188 3.127 1 98.31 299 PHE A N 1
ATOM 2357 C CA . PHE A 1 299 ? -6.543 30.156 3.396 1 98.31 299 PHE A CA 1
ATOM 2358 C C . PHE A 1 299 ? -5.137 30.703 3.148 1 98.31 299 PHE A C 1
ATOM 2360 O O . PHE A 1 299 ? -4.148 30.031 3.455 1 98.31 299 PHE A O 1
ATOM 2367 N N . GLY A 1 300 ? -4.988 31.906 2.578 1 97.75 300 GLY A N 1
ATOM 2368 C CA . GLY A 1 300 ? -3.684 32.469 2.291 1 97.75 300 GLY A CA 1
ATOM 2369 C C . GLY A 1 300 ? -2.975 31.797 1.132 1 97.75 300 GLY A C 1
ATOM 2370 O O . GLY A 1 300 ? -1.745 31.828 1.051 1 97.75 300 GLY A O 1
ATOM 2371 N N . ILE A 1 301 ? -3.729 31.156 0.217 1 98.44 301 ILE A N 1
ATOM 2372 C CA . ILE A 1 301 ? -3.148 30.438 -0.91 1 98.44 301 ILE A CA 1
ATOM 2373 C C . ILE A 1 301 ? -3.238 31.281 -2.172 1 98.44 301 ILE A C 1
ATOM 2375 O O . ILE A 1 301 ? -4.324 31.734 -2.555 1 98.44 301 ILE A O 1
ATOM 2379 N N . GLU A 1 302 ? -2.162 31.516 -2.781 1 97.94 302 GLU A N 1
ATOM 2380 C CA . GLU A 1 302 ? -2.107 32.25 -4.047 1 97.94 302 GLU A CA 1
ATOM 2381 C C . GLU A 1 302 ? -1.771 31.312 -5.203 1 97.94 302 GLU A C 1
ATOM 2383 O O . GLU A 1 302 ? -0.76 30.609 -5.168 1 97.94 302 GLU A O 1
ATOM 2388 N N . LEU A 1 303 ? -2.605 31.312 -6.207 1 97.44 303 LEU A N 1
ATOM 2389 C CA . LEU A 1 303 ? -2.377 30.5 -7.391 1 97.44 303 LEU A CA 1
ATOM 2390 C C . LEU A 1 303 ? -1.701 31.312 -8.492 1 97.44 303 LEU A C 1
ATOM 2392 O O . LEU A 1 303 ? -2.016 32.5 -8.688 1 97.44 303 LEU A O 1
ATOM 2396 N N . ALA A 1 304 ? -0.81 30.703 -9.141 1 95.81 304 ALA A N 1
ATOM 2397 C CA . ALA A 1 304 ? -0.222 31.312 -10.328 1 95.81 304 ALA A CA 1
ATOM 2398 C C . ALA A 1 304 ? -1.229 31.375 -11.469 1 95.81 304 ALA A C 1
ATOM 2400 O O . ALA A 1 304 ? -2.223 30.641 -11.461 1 95.81 304 ALA A O 1
ATOM 2401 N N . GLU A 1 305 ? -0.927 32.281 -12.391 1 96.44 305 GLU A N 1
ATOM 2402 C CA . GLU A 1 305 ? -1.834 32.438 -13.523 1 96.44 305 GLU A CA 1
ATOM 2403 C C . GLU A 1 305 ? -2.025 31.125 -14.273 1 96.44 305 GLU A C 1
ATOM 2405 O O . GLU A 1 305 ? -3.145 30.781 -14.664 1 96.44 305 GLU A O 1
ATOM 2410 N N . GLU A 1 306 ? -0.993 30.406 -14.422 1 96 306 GLU A N 1
ATOM 2411 C CA . GLU A 1 306 ? -1.074 29.141 -15.125 1 96 306 GLU A CA 1
ATOM 2412 C C . GLU A 1 306 ? -1.947 28.141 -14.367 1 96 306 GLU A C 1
ATOM 2414 O O . GLU A 1 306 ? -2.648 27.328 -14.984 1 96 306 GLU A O 1
ATOM 2419 N N . GLU A 1 307 ? -1.897 28.156 -13.109 1 96.56 307 GLU A N 1
ATOM 2420 C CA . GLU A 1 307 ? -2.709 27.281 -12.273 1 96.56 307 GLU A CA 1
ATOM 2421 C C . GLU A 1 307 ? -4.191 27.625 -12.391 1 96.56 307 GLU A C 1
ATOM 2423 O O . GLU A 1 307 ? -5.031 26.734 -12.523 1 96.56 307 GLU A O 1
ATOM 2428 N N . LYS A 1 308 ? -4.488 28.906 -12.43 1 97 308 LYS A N 1
ATOM 2429 C CA . LYS A 1 308 ? -5.867 29.375 -12.578 1 97 308 LYS A CA 1
ATOM 2430 C C . LYS A 1 308 ? -6.465 28.906 -13.898 1 97 308 LYS A C 1
ATOM 2432 O O . LYS A 1 308 ? -7.637 28.531 -13.953 1 97 308 LYS A O 1
ATOM 2437 N N . GLU A 1 309 ? -5.629 28.891 -14.875 1 96.5 309 GLU A N 1
ATOM 2438 C CA . GLU A 1 309 ? -6.094 28.547 -16.219 1 96.5 309 GLU A CA 1
ATOM 2439 C C . GLU A 1 309 ? -6.285 27.047 -16.359 1 96.5 309 GLU A C 1
ATOM 2441 O O . GLU A 1 309 ? -7.105 26.594 -17.172 1 96.5 309 GLU A O 1
ATOM 2446 N N . ALA A 1 310 ? -5.609 26.312 -15.539 1 97 310 ALA A N 1
ATOM 2447 C CA . ALA A 1 310 ? -5.57 24.859 -15.695 1 97 310 ALA A CA 1
ATOM 2448 C C . ALA A 1 310 ? -6.906 24.219 -15.32 1 97 310 ALA A C 1
ATOM 2450 O O . ALA A 1 310 ? -7.191 23.094 -15.703 1 97 310 ALA A O 1
ATOM 2451 N N . ILE A 1 311 ? -7.73 24.922 -14.594 1 97.38 311 ILE A N 1
ATOM 2452 C CA . ILE A 1 311 ? -8.992 24.391 -14.109 1 97.38 311 ILE A CA 1
ATOM 2453 C C . ILE A 1 311 ? -10.016 24.375 -15.25 1 97.38 311 ILE A C 1
ATOM 2455 O O . ILE A 1 311 ? -11.039 23.688 -15.156 1 97.38 311 ILE A O 1
ATOM 2459 N N . LYS A 1 312 ? -9.766 25.219 -16.266 1 95.94 312 LYS A N 1
ATOM 2460 C CA . LYS A 1 312 ? -10.719 25.344 -17.359 1 95.94 312 LYS A CA 1
ATOM 2461 C C . LYS A 1 312 ? -10.922 24 -18.062 1 95.94 312 LYS A C 1
ATOM 2463 O O . LYS A 1 312 ? -9.961 23.375 -18.5 1 95.94 312 LYS A O 1
ATOM 2468 N N . GLY A 1 313 ? -12.148 23.562 -18.109 1 94.94 313 GLY A N 1
ATOM 2469 C CA . GLY A 1 313 ? -12.484 22.328 -18.781 1 94.94 313 GLY A CA 1
ATOM 2470 C C . GLY A 1 313 ? -12.359 21.109 -17.875 1 94.94 313 GLY A C 1
ATOM 2471 O O . GLY A 1 313 ? -12.805 20.016 -18.234 1 94.94 313 GLY A O 1
ATOM 2472 N N . HIS A 1 314 ? -11.75 21.281 -16.75 1 95 314 HIS A N 1
ATOM 2473 C CA . HIS A 1 314 ? -11.586 20.172 -15.805 1 95 314 HIS A CA 1
ATOM 2474 C C . HIS A 1 314 ? -12.906 19.844 -15.102 1 95 314 HIS A C 1
ATOM 2476 O O . HIS A 1 314 ? -13.805 20.688 -15.047 1 95 314 HIS A O 1
ATOM 2482 N N . GLN A 1 315 ? -13.047 18.656 -14.602 1 94.62 315 GLN A N 1
ATOM 2483 C CA . GLN A 1 315 ? -14.297 18.141 -14.055 1 94.62 315 GLN A CA 1
ATOM 2484 C C . GLN A 1 315 ? -14.711 18.938 -12.812 1 94.62 315 GLN A C 1
ATOM 2486 O O . GLN A 1 315 ? -15.898 19.031 -12.5 1 94.62 315 GLN A O 1
ATOM 2491 N N . SER A 1 316 ? -13.727 19.578 -12.102 1 96.31 316 SER A N 1
ATOM 2492 C CA . SER A 1 316 ? -14.023 20.266 -10.852 1 96.31 316 SER A CA 1
ATOM 2493 C C . SER A 1 316 ? -14.211 21.766 -11.078 1 96.31 316 SER A C 1
ATOM 2495 O O . SER A 1 316 ? -14.32 22.531 -10.117 1 96.31 316 SER A O 1
ATOM 2497 N N . GLU A 1 317 ? -14.211 22.203 -12.289 1 97.69 317 GLU A N 1
ATOM 2498 C CA . GLU A 1 317 ? -14.438 23.609 -12.609 1 97.69 317 GLU A CA 1
ATOM 2499 C C . GLU A 1 317 ? -15.836 24.047 -12.18 1 97.69 317 GLU A C 1
ATOM 2501 O O . GLU A 1 317 ? -16.812 23.312 -12.367 1 97.69 317 GLU A O 1
ATOM 2506 N N . ILE A 1 318 ? -15.844 25.219 -11.609 1 96.31 318 ILE A N 1
ATOM 2507 C CA . ILE A 1 318 ? -17.156 25.781 -11.305 1 96.31 318 ILE A CA 1
ATOM 2508 C C . ILE A 1 318 ? -17.812 26.281 -12.594 1 96.31 318 ILE A C 1
ATOM 2510 O O . ILE A 1 318 ? -17.312 27.203 -13.234 1 96.31 318 ILE A O 1
ATOM 2514 N N . LYS A 1 319 ? -18.906 25.531 -13.086 1 85.25 319 LYS A N 1
ATOM 2515 C CA . LYS A 1 319 ? -19.578 25.891 -14.328 1 85.25 319 LYS A CA 1
ATOM 2516 C C . LYS A 1 319 ? -20.594 27 -14.109 1 85.25 319 LYS A C 1
ATOM 2518 O O . LYS A 1 319 ? -21.359 26.969 -13.133 1 85.25 319 LYS A O 1
ATOM 2523 N N . GLY A 1 320 ? -20.219 28.266 -14.344 1 69.88 320 GLY A N 1
ATOM 2524 C CA . GLY A 1 320 ? -21.125 29.406 -14.234 1 69.88 320 GLY A CA 1
ATOM 2525 C C . GLY A 1 320 ? -22.547 29.078 -14.641 1 69.88 320 GLY A C 1
ATOM 2526 O O . GLY A 1 320 ? -22.781 28.141 -15.414 1 69.88 320 GLY A O 1
ATOM 2527 N N . GLU A 1 321 ? -23.641 29.484 -13.75 1 53.5 321 GLU A N 1
ATOM 2528 C CA . GLU A 1 321 ? -25 29.484 -14.258 1 53.5 321 GLU A CA 1
ATOM 2529 C C . GLU A 1 321 ? -25.094 30.203 -15.602 1 53.5 321 GLU A C 1
ATOM 2531 O O . GLU A 1 321 ? -24.328 31.125 -15.867 1 53.5 321 GLU A O 1
ATOM 2536 N N . MET B 1 1 ? -20.531 -16.672 10.055 1 30.84 1 MET B N 1
ATOM 2537 C CA . MET B 1 1 ? -19.844 -17.594 9.148 1 30.84 1 MET B CA 1
ATOM 2538 C C . MET B 1 1 ? -19.344 -16.859 7.91 1 30.84 1 MET B C 1
ATOM 2540 O O . MET B 1 1 ? -20.125 -16.297 7.152 1 30.84 1 MET B O 1
ATOM 2544 N N . SER B 1 2 ? -18.328 -16.094 7.926 1 44.31 2 SER B N 1
ATOM 2545 C CA . SER B 1 2 ? -17.906 -15.211 6.84 1 44.31 2 SER B CA 1
ATOM 2546 C C . SER B 1 2 ? -18.016 -15.914 5.492 1 44.31 2 SER B C 1
ATOM 2548 O O . SER B 1 2 ? -17.469 -17 5.312 1 44.31 2 SER B O 1
ATOM 2550 N N . SER B 1 3 ? -19.156 -15.852 4.812 1 56.12 3 SER B N 1
ATOM 2551 C CA . SER B 1 3 ? -19.5 -16.5 3.551 1 56.12 3 SER B CA 1
ATOM 2552 C C . SER B 1 3 ? -18.312 -16.531 2.594 1 56.12 3 SER B C 1
ATOM 2554 O O . SER B 1 3 ? -17.641 -15.516 2.406 1 56.12 3 SER B O 1
ATOM 2556 N N . ALA B 1 4 ? -17.828 -17.688 2.367 1 78.25 4 ALA B N 1
ATOM 2557 C CA . ALA B 1 4 ? -16.75 -17.922 1.416 1 78.25 4 ALA B CA 1
ATOM 2558 C C . ALA B 1 4 ? -17 -17.188 0.104 1 78.25 4 ALA B C 1
ATOM 2560 O O . ALA B 1 4 ? -18.141 -17.109 -0.363 1 78.25 4 ALA B O 1
ATOM 2561 N N . VAL B 1 5 ? -16.016 -16.531 -0.305 1 91 5 VAL B N 1
ATOM 2562 C CA . VAL B 1 5 ? -16.047 -15.812 -1.57 1 91 5 VAL B CA 1
ATOM 2563 C C . VAL B 1 5 ? -16.453 -16.75 -2.699 1 91 5 VAL B C 1
ATOM 2565 O O . VAL B 1 5 ? -17.219 -16.375 -3.59 1 91 5 VAL B O 1
ATOM 2568 N N . TYR B 1 6 ? -16 -18.078 -2.66 1 97.06 6 TYR B N 1
ATOM 2569 C CA . TYR B 1 6 ? -16.281 -19.062 -3.691 1 97.06 6 TYR B CA 1
ATOM 2570 C C . TYR B 1 6 ? -17.172 -20.188 -3.145 1 97.06 6 TYR B C 1
ATOM 2572 O O . TYR B 1 6 ? -17 -20.609 -1.998 1 97.06 6 TYR B O 1
ATOM 2580 N N . SER B 1 7 ? -18.078 -20.75 -3.957 1 95.56 7 SER B N 1
ATOM 2581 C CA . SER B 1 7 ? -18.953 -21.859 -3.609 1 95.56 7 SER B CA 1
ATOM 2582 C C . SER B 1 7 ? -18.203 -23.188 -3.66 1 95.56 7 SER B C 1
ATOM 2584 O O . SER B 1 7 ? -17.109 -23.266 -4.211 1 95.56 7 SER B O 1
ATOM 2586 N N . GLU B 1 8 ? -18.828 -24.203 -3.121 1 93.19 8 GLU B N 1
ATOM 2587 C CA . GLU B 1 8 ? -18.266 -25.547 -3.184 1 93.19 8 GLU B CA 1
ATOM 2588 C C . GLU B 1 8 ? -18.094 -26 -4.629 1 93.19 8 GLU B C 1
ATOM 2590 O O . GLU B 1 8 ? -17.125 -26.688 -4.953 1 93.19 8 GLU B O 1
ATOM 2595 N N . ALA B 1 9 ? -19.031 -25.625 -5.438 1 95.25 9 ALA B N 1
ATOM 2596 C CA . ALA B 1 9 ? -18.969 -25.984 -6.852 1 95.25 9 ALA B CA 1
ATOM 2597 C C . ALA B 1 9 ? -17.781 -25.328 -7.535 1 95.25 9 ALA B C 1
ATOM 2599 O O . ALA B 1 9 ? -17.094 -25.953 -8.344 1 95.25 9 ALA B O 1
ATOM 2600 N N . GLN B 1 10 ? -17.547 -24.094 -7.195 1 96.56 10 GLN B N 1
ATOM 2601 C CA . GLN B 1 10 ? -16.406 -23.391 -7.754 1 96.56 10 GLN B CA 1
ATOM 2602 C C . GLN B 1 10 ? -15.086 -23.984 -7.258 1 96.56 10 GLN B C 1
ATOM 2604 O O . GLN B 1 10 ? -14.117 -24.078 -8.016 1 96.56 10 GLN B O 1
ATOM 2609 N N . VAL B 1 11 ? -15.078 -24.375 -6.016 1 95.94 11 VAL B N 1
ATOM 2610 C CA . VAL B 1 11 ? -13.883 -25.016 -5.457 1 95.94 11 VAL B CA 1
ATOM 2611 C C . VAL B 1 11 ? -13.609 -26.328 -6.172 1 95.94 11 VAL B C 1
ATOM 2613 O O . VAL B 1 11 ? -12.461 -26.625 -6.512 1 95.94 11 VAL B O 1
ATOM 2616 N N . ALA B 1 12 ? -14.641 -27.094 -6.391 1 94.44 12 ALA B N 1
ATOM 2617 C CA . ALA B 1 12 ? -14.492 -28.359 -7.109 1 94.44 12 ALA B CA 1
ATOM 2618 C C . ALA B 1 12 ? -13.938 -28.125 -8.516 1 94.44 12 ALA B C 1
ATOM 2620 O O . ALA B 1 12 ? -13.062 -28.859 -8.977 1 94.44 12 ALA B O 1
ATOM 2621 N N . GLN B 1 13 ? -14.43 -27.109 -9.203 1 96.62 13 GLN B N 1
ATOM 2622 C CA . GLN B 1 13 ? -13.945 -26.781 -10.539 1 96.62 13 GLN B CA 1
ATOM 2623 C C . GLN B 1 13 ? -12.484 -26.344 -10.5 1 96.62 13 GLN B C 1
ATOM 2625 O O . GLN B 1 13 ? -11.703 -26.672 -11.398 1 96.62 13 GLN B O 1
ATOM 2630 N N . PHE B 1 14 ? -12.188 -25.641 -9.477 1 97.62 14 PHE B N 1
ATOM 2631 C CA . PHE B 1 14 ? -10.82 -25.172 -9.266 1 97.62 14 PHE B CA 1
ATOM 2632 C C . PHE B 1 14 ? -9.875 -26.359 -9.086 1 97.62 14 PHE B C 1
ATOM 2634 O O . PHE B 1 14 ? -8.828 -26.422 -9.734 1 97.62 14 PHE B O 1
ATOM 2641 N N . LEU B 1 15 ? -10.219 -27.281 -8.242 1 96.81 15 LEU B N 1
ATOM 2642 C CA . LEU B 1 15 ? -9.391 -28.453 -7.992 1 96.81 15 LEU B CA 1
ATOM 2643 C C . LEU B 1 15 ? -9.242 -29.297 -9.258 1 96.81 15 LEU B C 1
ATOM 2645 O O . LEU B 1 15 ? -8.164 -29.828 -9.531 1 96.81 15 LEU B O 1
ATOM 2649 N N . LYS B 1 16 ? -10.305 -29.391 -9.992 1 96.12 16 LYS B N 1
ATOM 2650 C CA . LYS B 1 16 ? -10.25 -30.109 -11.266 1 96.12 16 LYS B CA 1
ATOM 2651 C C . LYS B 1 16 ? -9.336 -29.391 -12.258 1 96.12 16 LYS B C 1
ATOM 2653 O O . LYS B 1 16 ? -8.523 -30.031 -12.93 1 96.12 16 LYS B O 1
ATOM 2658 N N . HIS B 1 17 ? -9.484 -28.094 -12.312 1 97.5 17 HIS B N 1
ATOM 2659 C CA . HIS B 1 17 ? -8.656 -27.281 -13.203 1 97.5 17 HIS B CA 1
ATOM 2660 C C . HIS B 1 17 ? -7.172 -27.469 -12.883 1 97.5 17 HIS B C 1
ATOM 2662 O O . HIS B 1 17 ? -6.344 -27.547 -13.789 1 97.5 17 HIS B O 1
ATOM 2668 N N . LEU B 1 18 ? -6.824 -27.578 -11.617 1 97.19 18 LEU B N 1
ATOM 2669 C CA . LEU B 1 18 ? -5.441 -27.719 -11.172 1 97.19 18 LEU B CA 1
ATOM 2670 C C . LEU B 1 18 ? -4.98 -29.156 -11.305 1 97.19 18 LEU B C 1
ATOM 2672 O O . LEU B 1 18 ? -3.801 -29.469 -11.102 1 97.19 18 LEU B O 1
ATOM 2676 N N . GLU B 1 19 ? -5.926 -30.078 -11.586 1 95.44 19 GLU B N 1
ATOM 2677 C CA . GLU B 1 19 ? -5.625 -31.516 -11.688 1 95.44 19 GLU B CA 1
ATOM 2678 C C . GLU B 1 19 ? -5.086 -32.062 -10.375 1 95.44 19 GLU B C 1
ATOM 2680 O O . GLU B 1 19 ? -4.078 -32.781 -10.352 1 95.44 19 GLU B O 1
ATOM 2685 N N . ILE B 1 20 ? -5.699 -31.656 -9.328 1 95 20 ILE B N 1
ATOM 2686 C CA . ILE B 1 20 ? -5.309 -32.156 -8.016 1 95 20 ILE B CA 1
ATOM 2687 C C . ILE B 1 20 ? -5.691 -33.625 -7.879 1 95 20 ILE B C 1
ATOM 2689 O O . ILE B 1 20 ? -6.836 -34 -8.148 1 95 20 ILE B O 1
ATOM 2693 N N . PRO B 1 21 ? -4.754 -34.438 -7.449 1 90.75 21 PRO B N 1
ATOM 2694 C CA . PRO B 1 21 ? -5.105 -35.844 -7.25 1 90.75 21 PRO B CA 1
ATOM 2695 C C . PRO B 1 21 ? -6.234 -36.031 -6.242 1 90.75 21 PRO B C 1
ATOM 2697 O O . PRO B 1 21 ? -6.281 -35.344 -5.219 1 90.75 21 PRO B O 1
ATOM 2700 N N . HIS B 1 22 ? -7.102 -36.906 -6.504 1 86.69 22 HIS B N 1
ATOM 2701 C CA . HIS B 1 22 ? -8.328 -37.125 -5.738 1 86.69 22 HIS B CA 1
ATOM 2702 C C . HIS B 1 22 ? -8.008 -37.5 -4.289 1 86.69 22 HIS B C 1
ATOM 2704 O O . HIS B 1 22 ? -8.781 -37.188 -3.383 1 86.69 22 HIS B O 1
ATOM 2710 N N . GLU B 1 23 ? -6.891 -38.094 -4.074 1 84.94 23 GLU B N 1
ATOM 2711 C CA . GLU B 1 23 ? -6.531 -38.594 -2.744 1 84.94 23 GLU B CA 1
ATOM 2712 C C . GLU B 1 23 ? -6.387 -37.406 -1.762 1 84.94 23 GLU B C 1
ATOM 2714 O O . GLU B 1 23 ? -6.441 -37.625 -0.546 1 84.94 23 GLU B O 1
ATOM 2719 N N . PHE B 1 24 ? -6.215 -36.25 -2.318 1 84.5 24 PHE B N 1
ATOM 2720 C CA . PHE B 1 24 ? -5.996 -35.094 -1.435 1 84.5 24 PHE B CA 1
ATOM 2721 C C . PHE B 1 24 ? -7.32 -34.438 -1.066 1 84.5 24 PHE B C 1
ATOM 2723 O O . PHE B 1 24 ? -7.391 -33.656 -0.109 1 84.5 24 PHE B O 1
ATOM 2730 N N . TYR B 1 25 ? -8.398 -34.688 -1.846 1 75.75 25 TYR B N 1
ATOM 2731 C CA . TYR B 1 25 ? -9.586 -33.906 -1.517 1 75.75 25 TYR B CA 1
ATOM 2732 C C . TYR B 1 25 ? -10.828 -34.781 -1.522 1 75.75 25 TYR B C 1
ATOM 2734 O O . TYR B 1 25 ? -11.945 -34.312 -1.336 1 75.75 25 TYR B O 1
ATOM 2742 N N . VAL B 1 26 ? -10.984 -36.125 -2.1 1 66.75 26 VAL B N 1
ATOM 2743 C CA . VAL B 1 26 ? -12.164 -36.969 -2.092 1 66.75 26 VAL B CA 1
ATOM 2744 C C . VAL B 1 26 ? -12.219 -37.75 -0.779 1 66.75 26 VAL B C 1
ATOM 2746 O O . VAL B 1 26 ? -11.297 -38.5 -0.447 1 66.75 26 VAL B O 1
ATOM 2749 N N . GLY B 1 27 ? -12.438 -37.188 0.331 1 49.91 27 GLY B N 1
ATOM 2750 C CA . GLY B 1 27 ? -12.609 -38.156 1.416 1 49.91 27 GLY B CA 1
ATOM 2751 C C . GLY B 1 27 ? -13.812 -39.062 1.23 1 49.91 27 GLY B C 1
ATOM 2752 O O . GLY B 1 27 ? -14.742 -38.719 0.499 1 49.91 27 GLY B O 1
ATOM 2753 N N . SER B 1 28 ? -13.727 -40.312 0.973 1 43.88 28 SER B N 1
ATOM 2754 C CA . SER B 1 28 ? -14.781 -41.25 1.415 1 43.88 28 SER B CA 1
ATOM 2755 C C . SER B 1 28 ? -15.562 -40.656 2.586 1 43.88 28 SER B C 1
ATOM 2757 O O . SER B 1 28 ? -15.305 -41 3.742 1 43.88 28 SER B O 1
ATOM 2759 N N . GLY B 1 29 ? -16.453 -39.656 2.426 1 52.53 29 GLY B N 1
ATOM 2760 C CA . GLY B 1 29 ? -17.203 -39.094 3.537 1 52.53 29 GLY B CA 1
ATOM 2761 C C . GLY B 1 29 ? -16.375 -38.188 4.414 1 52.53 29 GLY B C 1
ATOM 2762 O O . GLY B 1 29 ? -16.875 -37.656 5.414 1 52.53 29 GLY B O 1
ATOM 2763 N N . SER B 1 30 ? -15.023 -38.094 4.16 1 59.84 30 SER B N 1
ATOM 2764 C CA . SER B 1 30 ? -14.172 -37.406 5.113 1 59.84 30 SER B CA 1
ATOM 2765 C C . SER B 1 30 ? -13.625 -36.094 4.523 1 59.84 30 SER B C 1
ATOM 2767 O O . SER B 1 30 ? -13.414 -36 3.312 1 59.84 30 SER B O 1
ATOM 2769 N N . GLU B 1 31 ? -13.695 -34.906 5.043 1 72.38 31 GLU B N 1
ATOM 2770 C CA . GLU B 1 31 ? -13.117 -33.594 4.816 1 72.38 31 GLU B CA 1
ATOM 2771 C C . GLU B 1 31 ? -11.617 -33.688 4.531 1 72.38 31 GLU B C 1
ATOM 2773 O O . GLU B 1 31 ? -10.93 -34.531 5.09 1 72.38 31 GLU B O 1
ATOM 2778 N N . PRO B 1 32 ? -11.195 -32.969 3.41 1 79.44 32 PRO B N 1
ATOM 2779 C CA . PRO B 1 32 ? -9.758 -32.969 3.148 1 79.44 32 PRO B CA 1
ATOM 2780 C C . PRO B 1 32 ? -8.93 -32.688 4.395 1 79.44 32 PRO B C 1
ATOM 2782 O O . PRO B 1 32 ? -9.367 -31.922 5.266 1 79.44 32 PRO B O 1
ATOM 2785 N N . ILE B 1 33 ? -7.852 -33.438 4.449 1 86.12 33 ILE B N 1
ATOM 2786 C CA . ILE B 1 33 ? -6.902 -33.125 5.512 1 86.12 33 ILE B CA 1
ATOM 2787 C C . ILE B 1 33 ? -6.098 -31.891 5.133 1 86.12 33 ILE B C 1
ATOM 2789 O O . ILE B 1 33 ? -5.41 -31.875 4.105 1 86.12 33 ILE B O 1
ATOM 2793 N N . LEU B 1 34 ? -6.219 -30.875 5.852 1 93.62 34 LEU B N 1
ATOM 2794 C CA . LEU B 1 34 ? -5.551 -29.609 5.598 1 93.62 34 LEU B CA 1
ATOM 2795 C C . LEU B 1 34 ? -4.145 -29.609 6.191 1 93.62 34 LEU B C 1
ATOM 2797 O O . LEU B 1 34 ? -3.9 -28.953 7.211 1 93.62 34 LEU B O 1
ATOM 2801 N N . ASP B 1 35 ? -3.264 -30.328 5.504 1 94.94 35 ASP B N 1
ATOM 2802 C CA . ASP B 1 35 ? -1.897 -30.469 6 1 94.94 35 ASP B CA 1
ATOM 2803 C C . ASP B 1 35 ? -0.889 -29.938 4.98 1 94.94 35 ASP B C 1
ATOM 2805 O O . ASP B 1 35 ? -1.272 -29.391 3.947 1 94.94 35 ASP B O 1
ATOM 2809 N N . HIS B 1 36 ? 0.366 -30.047 5.328 1 96.38 36 HIS B N 1
ATOM 2810 C CA . HIS B 1 36 ? 1.455 -29.547 4.504 1 96.38 36 HIS B CA 1
ATOM 2811 C C . HIS B 1 36 ? 1.486 -30.234 3.145 1 96.38 36 HIS B C 1
ATOM 2813 O O . HIS B 1 36 ? 1.787 -29.609 2.129 1 96.38 36 HIS B O 1
ATOM 2819 N N . ALA B 1 37 ? 1.245 -31.531 3.133 1 94.31 37 ALA B N 1
ATOM 2820 C CA . ALA B 1 37 ? 1.258 -32.281 1.881 1 94.31 37 ALA B CA 1
ATOM 2821 C C . ALA B 1 37 ? 0.234 -31.719 0.896 1 94.31 37 ALA B C 1
ATOM 2823 O O . ALA B 1 37 ? 0.548 -31.5 -0.277 1 94.31 37 ALA B O 1
ATOM 2824 N N . PHE B 1 38 ? -1.005 -31.5 1.381 1 95.31 38 PHE B N 1
ATOM 2825 C CA . PHE B 1 38 ? -2.051 -30.938 0.531 1 95.31 38 PHE B CA 1
ATOM 2826 C C . PHE B 1 38 ? -1.691 -29.531 0.082 1 95.31 38 PHE B C 1
ATOM 2828 O O . PHE B 1 38 ? -1.854 -29.188 -1.091 1 95.31 38 PHE B O 1
ATOM 2835 N N . LEU B 1 39 ? -1.179 -28.734 0.991 1 96.75 39 LEU B N 1
ATOM 2836 C CA . LEU B 1 39 ? -0.765 -27.375 0.676 1 96.75 39 LEU B CA 1
ATOM 2837 C C . LEU B 1 39 ? 0.302 -27.359 -0.415 1 96.75 39 LEU B C 1
ATOM 2839 O O . LEU B 1 39 ? 0.274 -26.516 -1.312 1 96.75 39 LEU B O 1
ATOM 2843 N N . THR B 1 40 ? 1.232 -28.266 -0.349 1 96.56 40 THR B N 1
ATOM 2844 C CA . THR B 1 40 ? 2.328 -28.375 -1.306 1 96.56 40 THR B CA 1
ATOM 2845 C C . THR B 1 40 ? 1.803 -28.719 -2.695 1 96.56 40 THR B C 1
ATOM 2847 O O . THR B 1 40 ? 2.201 -28.109 -3.688 1 96.56 40 THR B O 1
ATOM 2850 N N . VAL B 1 41 ? 0.909 -29.688 -2.754 1 96.38 41 VAL B N 1
ATOM 2851 C CA . VAL B 1 41 ? 0.333 -30.094 -4.031 1 96.38 41 VAL B CA 1
ATOM 2852 C C . VAL B 1 41 ? -0.446 -28.938 -4.641 1 96.38 41 VAL B C 1
ATOM 2854 O O . VAL B 1 41 ? -0.335 -28.672 -5.84 1 96.38 41 VAL B O 1
ATOM 2857 N N . LEU B 1 42 ? -1.245 -28.234 -3.811 1 97.75 42 LEU B N 1
ATOM 2858 C CA . LEU B 1 42 ? -1.992 -27.078 -4.289 1 97.75 42 LEU B CA 1
ATOM 2859 C C . LEU B 1 42 ? -1.052 -26.031 -4.867 1 97.75 42 LEU B C 1
ATOM 2861 O O . LEU B 1 42 ? -1.307 -25.484 -5.945 1 97.75 42 LEU B O 1
ATOM 2865 N N . HIS B 1 43 ? 0.037 -25.75 -4.184 1 98.19 43 HIS B N 1
ATOM 2866 C CA . HIS B 1 43 ? 1.011 -24.75 -4.602 1 98.19 43 HIS B CA 1
ATOM 2867 C C . HIS B 1 43 ? 1.654 -25.125 -5.93 1 98.19 43 HIS B C 1
ATOM 2869 O O . HIS B 1 43 ? 1.691 -24.312 -6.859 1 98.19 43 HIS B O 1
ATOM 2875 N N . GLN B 1 44 ? 2.129 -26.312 -6.031 1 97.5 44 GLN B N 1
ATOM 2876 C CA . GLN B 1 44 ? 2.842 -26.781 -7.219 1 97.5 44 GLN B CA 1
ATOM 2877 C C . GLN B 1 44 ? 1.914 -26.844 -8.43 1 97.5 44 GLN B C 1
ATOM 2879 O O . GLN B 1 44 ? 2.312 -26.5 -9.539 1 97.5 44 GLN B O 1
ATOM 2884 N N . HIS B 1 45 ? 0.707 -27.25 -8.203 1 97.75 45 HIS B N 1
ATOM 2885 C CA . HIS B 1 45 ? -0.249 -27.328 -9.297 1 97.75 45 HIS B CA 1
ATOM 2886 C C . HIS B 1 45 ? -0.706 -25.938 -9.727 1 97.75 45 HIS B C 1
ATOM 2888 O O . HIS B 1 45 ? -0.939 -25.688 -10.914 1 97.75 45 HIS B O 1
ATOM 2894 N N . MET B 1 46 ? -0.82 -25.031 -8.773 1 98.19 46 MET B N 1
ATOM 2895 C CA . MET B 1 46 ? -1.114 -23.641 -9.125 1 98.19 46 MET B CA 1
ATOM 2896 C C . MET B 1 46 ? -0.046 -23.062 -10.047 1 98.19 46 MET B C 1
ATOM 2898 O O . MET B 1 46 ? -0.364 -22.516 -11.102 1 98.19 46 MET B O 1
ATOM 2902 N N . LEU B 1 47 ? 1.214 -23.281 -9.734 1 97.5 47 LEU B N 1
ATOM 2903 C CA . LEU B 1 47 ? 2.352 -22.734 -10.477 1 97.5 47 LEU B CA 1
ATOM 2904 C C . LEU B 1 47 ? 2.396 -23.312 -11.891 1 97.5 47 LEU B C 1
ATOM 2906 O O . LEU B 1 47 ? 2.773 -22.609 -12.828 1 97.5 47 LEU B O 1
ATOM 2910 N N . SER B 1 48 ? 2.014 -24.547 -11.953 1 97.62 48 SER B N 1
ATOM 2911 C CA . SER B 1 48 ? 2.242 -25.25 -13.219 1 97.62 48 SER B CA 1
ATOM 2912 C C . SER B 1 48 ? 1.001 -25.219 -14.102 1 97.62 48 SER B C 1
ATOM 2914 O O . SER B 1 48 ? 1.07 -25.531 -15.289 1 97.62 48 SER B O 1
ATOM 2916 N N . THR B 1 49 ? -0.153 -24.859 -13.57 1 97.75 49 THR B N 1
ATOM 2917 C CA . THR B 1 49 ? -1.384 -24.828 -14.352 1 97.75 49 THR B CA 1
ATOM 2918 C C . THR B 1 49 ? -1.779 -23.391 -14.688 1 97.75 49 THR B C 1
ATOM 2920 O O . THR B 1 49 ? -2.246 -23.125 -15.797 1 97.75 49 THR B O 1
ATOM 2923 N N . VAL B 1 50 ? -1.63 -22.5 -13.734 1 98.25 50 VAL B N 1
ATOM 2924 C CA . VAL B 1 50 ? -2.025 -21.094 -13.891 1 98.25 50 VAL B CA 1
ATOM 2925 C C . VAL B 1 50 ? -0.794 -20.234 -14.172 1 98.25 50 VAL B C 1
ATOM 2927 O O . VAL B 1 50 ? -0.008 -19.953 -13.258 1 98.25 50 VAL B O 1
ATOM 2930 N N . PRO B 1 51 ? -0.615 -19.812 -15.375 1 98.31 51 PRO B N 1
ATOM 2931 C CA . PRO B 1 51 ? 0.569 -19 -15.672 1 98.31 51 PRO B CA 1
ATOM 2932 C C . PRO B 1 51 ? 0.514 -17.609 -15.039 1 98.31 51 PRO B C 1
ATOM 2934 O O . PRO B 1 51 ? -0.566 -17.031 -14.914 1 98.31 51 PRO B O 1
ATOM 2937 N N . TYR B 1 52 ? 1.669 -17.156 -14.586 1 98.25 52 TYR B N 1
ATOM 2938 C CA . TYR B 1 52 ? 1.824 -15.719 -14.43 1 98.25 52 TYR B CA 1
ATOM 2939 C C . TYR B 1 52 ? 1.727 -15.008 -15.773 1 98.25 52 TYR B C 1
ATOM 2941 O O . TYR B 1 52 ? 2.488 -15.305 -16.703 1 98.25 52 TYR B O 1
ATOM 2949 N N . ASP B 1 53 ? 0.848 -14.078 -15.93 1 97.88 53 ASP B N 1
ATOM 2950 C CA . ASP B 1 53 ? 0.821 -13.297 -17.172 1 97.88 53 ASP B CA 1
ATOM 2951 C C . ASP B 1 53 ? 0.233 -11.914 -16.938 1 97.88 53 ASP B C 1
ATOM 2953 O O . ASP B 1 53 ? -0.621 -11.734 -16.062 1 97.88 53 ASP B O 1
ATOM 2957 N N . ASN B 1 54 ? 0.743 -10.977 -17.609 1 98.31 54 ASN B N 1
ATOM 2958 C CA . ASN B 1 54 ? 0.21 -9.625 -17.562 1 98.31 54 ASN B CA 1
ATOM 2959 C C . ASN B 1 54 ? -0.413 -9.219 -18.906 1 98.31 54 ASN B C 1
ATOM 2961 O O . ASN B 1 54 ? -0.336 -8.062 -19.297 1 98.31 54 ASN B O 1
ATOM 2965 N N . LEU B 1 55 ? -1.013 -10.172 -19.594 1 98.38 55 LEU B N 1
ATOM 2966 C CA . LEU B 1 55 ? -1.482 -10 -20.969 1 98.38 55 LEU B CA 1
ATOM 2967 C C . LEU B 1 55 ? -2.662 -9.039 -21.016 1 98.38 55 LEU B C 1
ATOM 2969 O O . LEU B 1 55 ? -2.896 -8.391 -22.047 1 98.38 55 LEU B O 1
ATOM 2973 N N . THR B 1 56 ? -3.426 -8.93 -19.922 1 97.94 56 THR B N 1
ATOM 2974 C CA . THR B 1 56 ? -4.535 -7.984 -19.891 1 97.94 56 THR B CA 1
ATOM 2975 C C . THR B 1 56 ? -4.039 -6.562 -20.141 1 97.94 56 THR B C 1
ATOM 2977 O O . THR B 1 56 ? -4.723 -5.758 -20.766 1 97.94 56 THR B O 1
ATOM 2980 N N . LEU B 1 57 ? -2.848 -6.234 -19.703 1 98.12 57 LEU B N 1
ATOM 2981 C CA . LEU B 1 57 ? -2.285 -4.895 -19.828 1 98.12 57 LEU B CA 1
ATOM 2982 C C . LEU B 1 57 ? -1.868 -4.617 -21.281 1 98.12 57 LEU B C 1
ATOM 2984 O O . LEU B 1 57 ? -1.688 -3.459 -21.656 1 98.12 57 LEU B O 1
ATOM 2988 N N . HIS B 1 58 ? -1.713 -5.688 -22.062 1 98.19 58 HIS B N 1
ATOM 2989 C CA . HIS B 1 58 ? -1.125 -5.535 -23.391 1 98.19 58 HIS B CA 1
ATOM 2990 C C . HIS B 1 58 ? -2.104 -5.969 -24.484 1 98.19 58 HIS B C 1
ATOM 2992 O O . HIS B 1 58 ? -2.186 -5.332 -25.531 1 98.19 58 HIS B O 1
ATOM 2998 N N . TYR B 1 59 ? -2.846 -7.055 -24.188 1 97.88 59 TYR B N 1
ATOM 2999 C CA . TYR B 1 59 ? -3.766 -7.633 -25.172 1 97.88 59 TYR B CA 1
ATOM 3000 C C . TYR B 1 59 ? -5.215 -7.387 -24.766 1 97.88 59 TYR B C 1
ATOM 3002 O O . TYR B 1 59 ? -6.035 -8.305 -24.781 1 97.88 59 TYR B O 1
ATOM 3010 N N . SER B 1 60 ? -5.578 -6.199 -24.312 1 96 60 SER B N 1
ATOM 3011 C CA . SER B 1 60 ? -6.949 -5.762 -24.078 1 96 60 SER B CA 1
ATOM 3012 C C . SER B 1 60 ? -7.113 -4.273 -24.375 1 96 60 SER B C 1
ATOM 3014 O O . SER B 1 60 ? -6.164 -3.5 -24.234 1 96 60 SER B O 1
ATOM 3016 N N . SER B 1 61 ? -8.305 -3.963 -24.719 1 92.25 61 SER B N 1
ATOM 3017 C CA . SER B 1 61 ? -8.586 -2.564 -25.031 1 92.25 61 SER B CA 1
ATOM 3018 C C . SER B 1 61 ? -8.695 -1.727 -23.75 1 92.25 61 SER B C 1
ATOM 3020 O O . SER B 1 61 ? -8.312 -0.555 -23.75 1 92.25 61 SER B O 1
ATOM 3022 N N . HIS B 1 62 ? -9.164 -2.285 -22.766 1 91.88 62 HIS B N 1
ATOM 3023 C CA . HIS B 1 62 ? -9.391 -1.519 -21.547 1 91.88 62 HIS B CA 1
ATOM 3024 C C . HIS B 1 62 ? -8.133 -1.484 -20.672 1 91.88 62 HIS B C 1
ATOM 3026 O O . HIS B 1 62 ? -7.93 -0.538 -19.922 1 91.88 62 HIS B O 1
ATOM 3032 N N . ARG B 1 63 ? -7.316 -2.531 -20.75 1 94 63 ARG B N 1
ATOM 3033 C CA . ARG B 1 63 ? -6.035 -2.646 -20.062 1 94 63 ARG B CA 1
ATOM 3034 C C . ARG B 1 63 ? -6.195 -2.447 -18.562 1 94 63 ARG B C 1
ATOM 3036 O O . ARG B 1 63 ? -5.336 -1.851 -17.922 1 94 63 ARG B O 1
ATOM 3043 N N . ASP B 1 64 ? -7.285 -2.783 -18 1 92.44 64 ASP B N 1
ATOM 3044 C CA . ASP B 1 64 ? -7.625 -2.67 -16.594 1 92.44 64 ASP B CA 1
ATOM 3045 C C . ASP B 1 64 ? -7.625 -4.039 -15.914 1 92.44 64 ASP B C 1
ATOM 3047 O O . ASP B 1 64 ? -8.438 -4.906 -16.266 1 92.44 64 ASP B O 1
ATOM 3051 N N . VAL B 1 65 ? -6.789 -4.258 -15.023 1 97 65 VAL B N 1
ATOM 3052 C CA . VAL B 1 65 ? -6.703 -5.523 -14.297 1 97 65 VAL B CA 1
ATOM 3053 C C . VAL B 1 65 ? -7.641 -5.492 -13.094 1 97 65 VAL B C 1
ATOM 3055 O O . VAL B 1 65 ? -7.43 -4.723 -12.156 1 97 65 VAL B O 1
ATOM 3058 N N . THR B 1 66 ? -8.641 -6.273 -13.109 1 96.94 66 THR B N 1
ATOM 3059 C CA . THR B 1 66 ? -9.602 -6.348 -12.016 1 96.94 66 THR B CA 1
ATOM 3060 C C . THR B 1 66 ? -9.172 -7.395 -10.992 1 96.94 66 THR B C 1
ATOM 3062 O O . THR B 1 66 ? -8.617 -8.438 -11.359 1 96.94 66 THR B O 1
ATOM 3065 N N . LEU B 1 67 ? -9.508 -7.176 -9.703 1 97.94 67 LEU B N 1
ATOM 3066 C CA . LEU B 1 67 ? -9.234 -8.125 -8.633 1 97.94 67 LEU B CA 1
ATOM 3067 C C . LEU B 1 67 ? -10.539 -8.711 -8.086 1 97.94 67 LEU B C 1
ATOM 3069 O O . LEU B 1 67 ? -10.547 -9.336 -7.023 1 97.94 67 LEU B O 1
ATOM 3073 N N . ASP B 1 68 ? -11.617 -8.469 -8.812 1 97.62 68 ASP B N 1
ATOM 3074 C CA . ASP B 1 68 ? -12.906 -9.039 -8.422 1 97.62 68 ASP B CA 1
ATOM 3075 C C . ASP B 1 68 ? -12.852 -10.562 -8.406 1 97.62 68 ASP B C 1
ATOM 3077 O O . ASP B 1 68 ? -12.5 -11.188 -9.406 1 97.62 68 ASP B O 1
ATOM 3081 N N . PRO B 1 69 ? -13.234 -11.172 -7.301 1 97.69 69 PRO B N 1
ATOM 3082 C CA . PRO B 1 69 ? -13.055 -12.617 -7.156 1 97.69 69 PRO B CA 1
ATOM 3083 C C . PRO B 1 69 ? -13.797 -13.414 -8.234 1 97.69 69 PRO B C 1
ATOM 3085 O O . PRO B 1 69 ? -13.258 -14.391 -8.758 1 97.69 69 PRO B O 1
ATOM 3088 N N . GLN B 1 70 ? -14.984 -13.031 -8.586 1 98 70 GLN B N 1
ATOM 3089 C CA . GLN B 1 70 ? -15.742 -13.797 -9.578 1 98 70 GLN B CA 1
ATOM 3090 C C . GLN B 1 70 ? -15.148 -13.625 -10.969 1 98 70 GLN B C 1
ATOM 3092 O O . GLN B 1 70 ? -15.109 -14.578 -11.758 1 98 70 GLN B O 1
ATOM 3097 N N . ALA B 1 71 ? -14.672 -12.43 -11.281 1 97.56 71 ALA B N 1
ATOM 3098 C CA . ALA B 1 71 ? -13.992 -12.195 -12.555 1 97.56 71 ALA B CA 1
ATOM 3099 C C . ALA B 1 71 ? -12.719 -13.023 -12.648 1 97.56 71 ALA B C 1
ATOM 3101 O O . ALA B 1 71 ? -12.398 -13.555 -13.719 1 97.56 71 ALA B O 1
ATOM 3102 N N . LEU B 1 72 ? -12.055 -13.141 -11.555 1 98.19 72 LEU B N 1
ATOM 3103 C CA . LEU B 1 72 ? -10.828 -13.93 -11.523 1 98.19 72 LEU B CA 1
ATOM 3104 C C . LEU B 1 72 ? -11.133 -15.414 -11.75 1 98.19 72 LEU B C 1
ATOM 3106 O O . LEU B 1 72 ? -10.398 -16.094 -12.469 1 98.19 72 LEU B O 1
ATOM 3110 N N . PHE B 1 73 ? -12.188 -15.875 -11.117 1 98.38 73 PHE B N 1
ATOM 3111 C CA . PHE B 1 73 ? -12.586 -17.25 -11.328 1 98.38 73 PHE B CA 1
ATOM 3112 C C . PHE B 1 73 ? -12.883 -17.516 -12.797 1 98.38 73 PHE B C 1
ATOM 3114 O O . PHE B 1 73 ? -12.422 -18.5 -13.367 1 98.38 73 PHE B O 1
ATOM 3121 N N . ASP B 1 74 ? -13.648 -16.641 -13.383 1 97.81 74 ASP B N 1
ATOM 3122 C CA . ASP B 1 74 ? -14.008 -16.797 -14.789 1 97.81 74 ASP B CA 1
ATOM 3123 C C . ASP B 1 74 ? -12.773 -16.766 -15.68 1 97.81 74 ASP B C 1
ATOM 3125 O O . ASP B 1 74 ? -12.656 -17.562 -16.609 1 97.81 74 ASP B O 1
ATOM 3129 N N . LYS B 1 75 ? -11.852 -15.883 -15.398 1 97.12 75 LYS B N 1
ATOM 3130 C CA . LYS B 1 75 ? -10.641 -15.711 -16.188 1 97.12 75 LYS B CA 1
ATOM 3131 C C . LYS B 1 75 ? -9.734 -16.938 -16.094 1 97.12 75 LYS B C 1
ATOM 3133 O O . LYS B 1 75 ? -9.234 -17.438 -17.094 1 97.12 75 LYS B O 1
ATOM 3138 N N . ILE B 1 76 ? -9.539 -17.453 -14.867 1 97.88 76 ILE B N 1
ATOM 3139 C CA . ILE B 1 76 ? -8.508 -18.438 -14.586 1 97.88 76 ILE B CA 1
ATOM 3140 C C . ILE B 1 76 ? -9.07 -19.844 -14.781 1 97.88 76 ILE B C 1
ATOM 3142 O O . ILE B 1 76 ? -8.383 -20.734 -15.312 1 97.88 76 ILE B O 1
ATOM 3146 N N . VAL B 1 77 ? -10.312 -20.094 -14.406 1 97.62 77 VAL B N 1
ATOM 3147 C CA . VAL B 1 77 ? -10.891 -21.438 -14.398 1 97.62 77 VAL B CA 1
ATOM 3148 C C . VAL B 1 77 ? -11.992 -21.531 -15.461 1 97.62 77 VAL B C 1
ATOM 3150 O O . VAL B 1 77 ? -11.984 -22.438 -16.297 1 97.62 77 VAL B O 1
ATOM 3153 N N . GLY B 1 78 ? -12.898 -20.547 -15.523 1 92.56 78 GLY B N 1
ATOM 3154 C CA . GLY B 1 78 ? -14.141 -20.641 -16.281 1 92.56 78 GLY B CA 1
ATOM 3155 C C . GLY B 1 78 ? -13.945 -20.484 -17.766 1 92.56 78 GLY B C 1
ATOM 3156 O O . GLY B 1 78 ? -14.664 -21.094 -18.562 1 92.56 78 GLY B O 1
ATOM 3157 N N . GLY B 1 79 ? -13 -19.703 -18.188 1 87 79 GLY B N 1
ATOM 3158 C CA . GLY B 1 79 ? -12.867 -19.328 -19.578 1 87 79 GLY B CA 1
ATOM 3159 C C . GLY B 1 79 ? -12.266 -20.438 -20.438 1 87 79 GLY B C 1
ATOM 3160 O O . GLY B 1 79 ? -12.438 -20.438 -21.656 1 87 79 GLY B O 1
ATOM 3161 N N . GLY B 1 80 ? -11.5 -21.344 -19.859 1 89.62 80 GLY B N 1
ATOM 3162 C CA . GLY B 1 80 ? -10.898 -22.453 -20.578 1 89.62 80 GLY B CA 1
ATOM 3163 C C . GLY B 1 80 ? -9.883 -22.016 -21.609 1 89.62 80 GLY B C 1
ATOM 3164 O O . GLY B 1 80 ? -9.656 -22.703 -22.609 1 89.62 80 GLY B O 1
ATOM 3165 N N . ARG B 1 81 ? -9.312 -20.875 -21.453 1 95.69 81 ARG B N 1
ATOM 3166 C CA . ARG B 1 81 ? -8.367 -20.328 -22.438 1 95.69 81 ARG B CA 1
ATOM 3167 C C . ARG B 1 81 ? -6.945 -20.359 -21.891 1 95.69 81 ARG B C 1
ATOM 3169 O O . ARG B 1 81 ? -6.031 -19.797 -22.516 1 95.69 81 ARG B O 1
ATOM 3176 N N . GLY B 1 82 ? -6.789 -20.906 -20.688 1 97.19 82 GLY B N 1
ATOM 3177 C CA . GLY B 1 82 ? -5.457 -21.078 -20.109 1 97.19 82 GLY B CA 1
ATOM 3178 C C . GLY B 1 82 ? -4.879 -19.797 -19.562 1 97.19 82 GLY B C 1
ATOM 3179 O O . GLY B 1 82 ? -3.662 -19.688 -19.375 1 97.19 82 GLY B O 1
ATOM 3180 N N . ARG B 1 83 ? -5.766 -18.812 -19.312 1 97.25 83 ARG B N 1
ATOM 3181 C CA . ARG B 1 83 ? -5.309 -17.531 -18.797 1 97.25 83 ARG B CA 1
ATOM 3182 C C . ARG B 1 83 ? -4.977 -17.641 -17.312 1 97.25 83 ARG B C 1
ATOM 3184 O O . ARG B 1 83 ? -5.594 -18.422 -16.578 1 97.25 83 ARG B O 1
ATOM 3191 N N . GLY B 1 84 ? -4.047 -16.906 -16.875 1 97.75 84 GLY B N 1
ATOM 3192 C CA . GLY B 1 84 ? -3.75 -16.656 -15.477 1 97.75 84 GLY B CA 1
ATOM 3193 C C . GLY B 1 84 ? -3.889 -15.188 -15.094 1 97.75 84 GLY B C 1
ATOM 3194 O O . GLY B 1 84 ? -4.914 -14.562 -15.367 1 97.75 84 GLY B O 1
ATOM 3195 N N . GLY B 1 85 ? -2.881 -14.703 -14.5 1 97.62 85 GLY B N 1
ATOM 3196 C CA . GLY B 1 85 ? -2.801 -13.32 -14.055 1 97.62 85 GLY B CA 1
ATOM 3197 C C . GLY B 1 85 ? -1.504 -13 -13.336 1 97.62 85 GLY B C 1
ATOM 3198 O O . GLY B 1 85 ? -0.748 -13.906 -12.977 1 97.62 85 GLY B O 1
ATOM 3199 N N . TYR B 1 86 ? -1.189 -11.727 -13.266 1 97.56 86 TYR B N 1
ATOM 3200 C CA . TYR B 1 86 ? 0.026 -11.398 -12.531 1 97.56 86 TYR B CA 1
ATOM 3201 C C . TYR B 1 86 ? -0.191 -11.539 -11.031 1 97.56 86 TYR B C 1
ATOM 3203 O O . TYR B 1 86 ? -1.205 -12.086 -10.594 1 97.56 86 TYR B O 1
ATOM 3211 N N . CYS B 1 87 ? 0.699 -11.172 -10.188 1 97.75 87 CYS B N 1
ATOM 3212 C CA . CYS B 1 87 ? 0.873 -11.625 -8.812 1 97.75 87 CYS B CA 1
ATOM 3213 C C . CYS B 1 87 ? -0.375 -11.344 -7.98 1 97.75 87 CYS B C 1
ATOM 3215 O O . CYS B 1 87 ? -0.842 -12.211 -7.242 1 97.75 87 CYS B O 1
ATOM 3217 N N . MET B 1 88 ? -0.992 -10.141 -8.125 1 97.69 88 MET B N 1
ATOM 3218 C CA . MET B 1 88 ? -2.129 -9.805 -7.273 1 97.69 88 MET B CA 1
ATOM 3219 C C . MET B 1 88 ? -3.363 -10.609 -7.676 1 97.69 88 MET B C 1
ATOM 3221 O O . MET B 1 88 ? -4.156 -11.008 -6.82 1 97.69 88 MET B O 1
ATOM 3225 N N . GLU B 1 89 ? -3.566 -10.844 -8.969 1 98.38 89 GLU B N 1
ATOM 3226 C CA . GLU B 1 89 ? -4.684 -11.656 -9.445 1 98.38 89 GLU B CA 1
ATOM 3227 C C . GLU B 1 89 ? -4.582 -13.094 -8.93 1 98.38 89 GLU B C 1
ATOM 3229 O O . GLU B 1 89 ? -5.441 -13.555 -8.18 1 98.38 89 GLU B O 1
ATOM 3234 N N . SER B 1 90 ? -3.533 -13.703 -9.258 1 98.25 90 SER B N 1
ATOM 3235 C CA . SER B 1 90 ? -3.395 -15.141 -9.031 1 98.25 90 SER B CA 1
ATOM 3236 C C . SER B 1 90 ? -3.277 -15.453 -7.543 1 98.25 90 SER B C 1
ATOM 3238 O O . SER B 1 90 ? -3.908 -16.391 -7.051 1 98.25 90 SER B O 1
ATOM 3240 N N . ASN B 1 91 ? -2.484 -14.672 -6.801 1 98.62 91 ASN B N 1
ATOM 3241 C CA . ASN B 1 91 ? -2.285 -14.984 -5.391 1 98.62 91 ASN B CA 1
ATOM 3242 C C . ASN B 1 91 ? -3.521 -14.648 -4.562 1 98.62 91 ASN B C 1
ATOM 3244 O O . ASN B 1 91 ? -3.818 -15.32 -3.576 1 98.62 91 ASN B O 1
ATOM 3248 N N . LEU B 1 92 ? -4.234 -13.57 -4.945 1 98.44 92 LEU B N 1
ATOM 3249 C CA . LEU B 1 92 ? -5.48 -13.289 -4.238 1 98.44 92 LEU B CA 1
ATOM 3250 C C . LEU B 1 92 ? -6.527 -14.359 -4.531 1 98.44 92 LEU B C 1
ATOM 3252 O O . LEU B 1 92 ? -7.227 -14.812 -3.623 1 98.44 92 LEU B O 1
ATOM 3256 N N . PHE B 1 93 ? -6.66 -14.727 -5.809 1 98.56 93 PHE B N 1
ATOM 3257 C CA . PHE B 1 93 ? -7.531 -15.836 -6.191 1 98.56 93 PHE B CA 1
ATOM 3258 C C . PHE B 1 93 ? -7.219 -17.078 -5.371 1 98.56 93 PHE B C 1
ATOM 3260 O O . PHE B 1 93 ? -8.125 -17.719 -4.824 1 98.56 93 PHE B O 1
ATOM 3267 N N . PHE B 1 94 ? -5.945 -17.391 -5.281 1 98.75 94 PHE B N 1
ATOM 3268 C CA . PHE B 1 94 ? -5.484 -18.547 -4.531 1 98.75 94 PHE B CA 1
ATOM 3269 C C . PHE B 1 94 ? -5.836 -18.422 -3.053 1 98.75 94 PHE B C 1
ATOM 3271 O O . PHE B 1 94 ? -6.254 -19.391 -2.418 1 98.75 94 PHE B O 1
ATOM 3278 N N . CYS B 1 95 ? -5.668 -17.25 -2.506 1 98.5 95 CYS B N 1
ATOM 3279 C CA . CYS B 1 95 ? -6.027 -16.969 -1.116 1 98.5 95 CYS B CA 1
ATOM 3280 C C . CYS B 1 95 ? -7.488 -17.312 -0.853 1 98.5 95 CYS B C 1
ATOM 3282 O O . CYS B 1 95 ? -7.797 -18.031 0.1 1 98.5 95 CYS B O 1
ATOM 3284 N N . TYR B 1 96 ? -8.375 -16.828 -1.701 1 98.12 96 TYR B N 1
ATOM 3285 C CA . TYR B 1 96 ? -9.812 -17.047 -1.525 1 98.12 96 TYR B CA 1
ATOM 3286 C C . TYR B 1 96 ? -10.164 -18.531 -1.682 1 98.12 96 TYR B C 1
ATOM 3288 O O . TYR B 1 96 ? -11.031 -19.031 -0.978 1 98.12 96 TYR B O 1
ATOM 3296 N N . MET B 1 97 ? -9.5 -19.172 -2.57 1 98.12 97 MET B N 1
ATOM 3297 C CA . MET B 1 97 ? -9.727 -20.609 -2.758 1 98.12 97 MET B CA 1
ATOM 3298 C C . MET B 1 97 ? -9.273 -21.391 -1.533 1 98.12 97 MET B C 1
ATOM 3300 O O . MET B 1 97 ? -9.969 -22.297 -1.083 1 98.12 97 MET B O 1
ATOM 3304 N N . LEU B 1 98 ? -8.07 -21.047 -1.017 1 97.88 98 LEU B N 1
ATOM 3305 C CA . LEU B 1 98 ? -7.582 -21.703 0.189 1 97.88 98 LEU B CA 1
ATOM 3306 C C . LEU B 1 98 ? -8.562 -21.516 1.343 1 97.88 98 LEU B C 1
ATOM 3308 O O . LEU B 1 98 ? -8.828 -22.469 2.092 1 97.88 98 LEU B O 1
ATOM 3312 N N . ARG B 1 99 ? -9.102 -20.328 1.45 1 96.88 99 ARG B N 1
ATOM 3313 C CA . ARG B 1 99 ? -10.102 -20.094 2.484 1 96.88 99 ARG B CA 1
ATOM 3314 C C . ARG B 1 99 ? -11.336 -20.969 2.277 1 96.88 99 ARG B C 1
ATOM 3316 O O . ARG B 1 99 ? -11.859 -21.547 3.232 1 96.88 99 ARG B O 1
ATOM 3323 N N . ALA B 1 100 ? -11.773 -21 1.062 1 95.88 100 ALA B N 1
ATOM 3324 C CA . ALA B 1 100 ? -12.953 -21.812 0.746 1 95.88 100 ALA B CA 1
ATOM 3325 C C . ALA B 1 100 ? -12.703 -23.281 1.06 1 95.88 100 ALA B C 1
ATOM 3327 O O . ALA B 1 100 ? -13.625 -24.016 1.433 1 95.88 100 ALA B O 1
ATOM 3328 N N . LEU B 1 101 ? -11.461 -23.734 0.927 1 95.31 101 LEU B N 1
ATOM 3329 C CA . LEU B 1 101 ? -11.078 -25.109 1.229 1 95.31 101 LEU B CA 1
ATOM 3330 C C . LEU B 1 101 ? -10.992 -25.328 2.736 1 95.31 101 LEU B C 1
ATOM 3332 O O . LEU B 1 101 ? -10.953 -26.469 3.197 1 95.31 101 LEU B O 1
ATOM 3336 N N . GLY B 1 102 ? -10.93 -24.219 3.506 1 94.19 102 GLY B N 1
ATOM 3337 C CA . GLY B 1 102 ? -10.953 -24.328 4.957 1 94.19 102 GLY B CA 1
ATOM 3338 C C . GLY B 1 102 ? -9.641 -23.938 5.609 1 94.19 102 GLY B C 1
ATOM 3339 O O . GLY B 1 102 ? -9.516 -23.984 6.832 1 94.19 102 GLY B O 1
ATOM 3340 N N . PHE B 1 103 ? -8.68 -23.531 4.832 1 96.44 103 PHE B N 1
ATOM 3341 C CA . PHE B 1 103 ? -7.398 -23.141 5.406 1 96.44 103 PHE B CA 1
ATOM 3342 C C . PHE B 1 103 ? -7.512 -21.797 6.113 1 96.44 103 PHE B C 1
ATOM 3344 O O . PHE B 1 103 ? -8.281 -20.938 5.695 1 96.44 103 PHE B O 1
ATOM 3351 N N . GLN B 1 104 ? -6.762 -21.656 7.164 1 96.69 104 GLN B N 1
ATOM 3352 C CA . GLN B 1 104 ? -6.523 -20.344 7.758 1 96.69 104 GLN B CA 1
ATOM 3353 C C . GLN B 1 104 ? -5.434 -19.594 7.004 1 96.69 104 GLN B C 1
ATOM 3355 O O . GLN B 1 104 ? -4.258 -19.953 7.074 1 96.69 104 GLN B O 1
ATOM 3360 N N . VAL B 1 105 ? -5.844 -18.578 6.309 1 97.75 105 VAL B N 1
ATOM 3361 C CA . VAL B 1 105 ? -4.891 -17.922 5.422 1 97.75 105 VAL B CA 1
ATOM 3362 C C . VAL B 1 105 ? -5.211 -16.438 5.34 1 97.75 105 VAL B C 1
ATOM 3364 O O . VAL B 1 105 ? -6.383 -16.047 5.34 1 97.75 105 VAL B O 1
ATOM 3367 N N . TYR B 1 106 ? -4.215 -15.562 5.289 1 97.88 106 TYR B N 1
ATOM 3368 C CA . TYR B 1 106 ? -4.363 -14.133 5.02 1 97.88 106 TYR B CA 1
ATOM 3369 C C . TYR B 1 106 ? -3.229 -13.625 4.141 1 97.88 106 TYR B C 1
ATOM 3371 O O . TYR B 1 106 ? -2.109 -14.141 4.199 1 97.88 106 TYR B O 1
ATOM 3379 N N . PRO B 1 107 ? -3.531 -12.648 3.324 1 98.38 107 PRO B N 1
ATOM 3380 C CA . PRO B 1 107 ? -2.502 -12.086 2.449 1 98.38 107 PRO B CA 1
ATOM 3381 C C . PRO B 1 107 ? -1.755 -10.922 3.098 1 98.38 107 PRO B C 1
ATOM 3383 O O . PRO B 1 107 ? -2.275 -10.281 4.016 1 98.38 107 PRO B O 1
ATOM 3386 N N . VAL B 1 108 ? -0.56 -10.656 2.617 1 98.44 108 VAL B N 1
ATOM 3387 C CA . VAL B 1 108 ? 0.218 -9.5 3.033 1 98.44 108 VAL B CA 1
ATOM 3388 C C . VAL B 1 108 ? 0.884 -8.859 1.818 1 98.44 108 VAL B C 1
ATOM 3390 O O . VAL B 1 108 ? 1.08 -9.516 0.793 1 98.44 108 VAL B O 1
ATOM 3393 N N . GLY B 1 109 ? 1.15 -7.574 1.928 1 98.25 109 GLY B N 1
ATOM 3394 C CA . GLY B 1 109 ? 1.892 -6.875 0.891 1 98.25 109 GLY B CA 1
ATOM 3395 C C . GLY B 1 109 ? 3.377 -7.184 0.906 1 98.25 109 GLY B C 1
ATOM 3396 O O . GLY B 1 109 ? 3.945 -7.465 1.962 1 98.25 109 GLY B O 1
ATOM 3397 N N . VAL B 1 110 ? 3.953 -7.102 -0.291 1 98.38 110 VAL B N 1
ATOM 3398 C CA . VAL B 1 110 ? 5.348 -7.492 -0.465 1 98.38 110 VAL B CA 1
ATOM 3399 C C . VAL B 1 110 ? 6.09 -6.418 -1.257 1 98.38 110 VAL B C 1
ATOM 3401 O O . VAL B 1 110 ? 5.547 -5.855 -2.213 1 98.38 110 VAL B O 1
ATOM 3404 N N . ARG B 1 111 ? 7.305 -6.102 -0.828 1 97.5 111 ARG B N 1
ATOM 3405 C CA . ARG B 1 111 ? 8.242 -5.258 -1.562 1 97.5 111 ARG B CA 1
ATOM 3406 C C . ARG B 1 111 ? 9.203 -6.098 -2.396 1 97.5 111 ARG B C 1
ATOM 3408 O O . ARG B 1 111 ? 9.922 -6.945 -1.859 1 97.5 111 ARG B O 1
ATOM 3415 N N . VAL B 1 112 ? 9.242 -5.867 -3.697 1 95.88 112 VAL B N 1
ATOM 3416 C CA . VAL B 1 112 ? 10.102 -6.656 -4.566 1 95.88 112 VAL B CA 1
ATOM 3417 C C . VAL B 1 112 ? 11.367 -5.867 -4.898 1 95.88 112 VAL B C 1
ATOM 3419 O O . VAL B 1 112 ? 11.352 -4.633 -4.906 1 95.88 112 VAL B O 1
ATOM 3422 N N . ARG B 1 113 ? 12.352 -6.566 -5.168 1 91.88 113 ARG B N 1
ATOM 3423 C CA . ARG B 1 113 ? 13.555 -5.934 -5.691 1 91.88 113 ARG B CA 1
ATOM 3424 C C . ARG B 1 113 ? 13.578 -5.965 -7.215 1 91.88 113 ARG B C 1
ATOM 3426 O O . ARG B 1 113 ? 13.289 -7 -7.824 1 91.88 113 ARG B O 1
ATOM 3433 N N . LEU B 1 114 ? 13.867 -4.883 -7.777 1 83 114 LEU B N 1
ATOM 3434 C CA . LEU B 1 114 ? 13.969 -4.844 -9.234 1 83 114 LEU B CA 1
ATOM 3435 C C . LEU B 1 114 ? 15.172 -5.648 -9.719 1 83 114 LEU B C 1
ATOM 3437 O O . LEU B 1 114 ? 16.062 -5.988 -8.922 1 83 114 LEU B O 1
ATOM 3441 N N . ARG B 1 115 ? 15.023 -6.016 -10.961 1 79 115 ARG B N 1
ATOM 3442 C CA . ARG B 1 115 ? 16.078 -6.824 -11.555 1 79 115 ARG B CA 1
ATOM 3443 C C . ARG B 1 115 ? 16.688 -6.133 -12.773 1 79 115 ARG B C 1
ATOM 3445 O O . ARG B 1 115 ? 15.992 -5.402 -13.484 1 79 115 ARG B O 1
ATOM 3452 N N . LYS B 1 116 ? 17.984 -6.164 -12.852 1 70.06 116 LYS B N 1
ATOM 3453 C CA . LYS B 1 116 ? 18.719 -5.855 -14.078 1 70.06 116 LYS B CA 1
ATOM 3454 C C . LYS B 1 116 ? 19.391 -7.102 -14.641 1 70.06 116 LYS B C 1
ATOM 3456 O O . LYS B 1 116 ? 20.188 -7.742 -13.945 1 70.06 116 LYS B O 1
ATOM 3461 N N . ASP B 1 117 ? 19.062 -7.453 -15.789 1 64.94 117 ASP B N 1
ATOM 3462 C CA . ASP B 1 117 ? 19.594 -8.648 -16.438 1 64.94 117 ASP B CA 1
ATOM 3463 C C . ASP B 1 117 ? 19.375 -9.883 -15.562 1 64.94 117 ASP B C 1
ATOM 3465 O O . ASP B 1 117 ? 20.297 -10.688 -15.375 1 64.94 117 ASP B O 1
ATOM 3469 N N . GLY B 1 118 ? 18.359 -9.906 -14.93 1 65.12 118 GLY B N 1
ATOM 3470 C CA . GLY B 1 118 ? 17.953 -11.07 -14.156 1 65.12 118 GLY B CA 1
ATOM 3471 C C . GLY B 1 118 ? 18.469 -11.047 -12.734 1 65.12 118 GLY B C 1
ATOM 3472 O O . GLY B 1 118 ? 18.109 -11.898 -11.914 1 65.12 118 GLY B O 1
ATOM 3473 N N . VAL B 1 119 ? 19.312 -10.055 -12.438 1 70.56 119 VAL B N 1
ATOM 3474 C CA . VAL B 1 119 ? 19.938 -9.969 -11.117 1 70.56 119 VAL B CA 1
ATOM 3475 C C . VAL B 1 119 ? 19.297 -8.836 -10.32 1 70.56 119 VAL B C 1
ATOM 3477 O O . VAL B 1 119 ? 19.141 -7.719 -10.828 1 70.56 119 VAL B O 1
ATOM 3480 N N . PRO B 1 120 ? 18.844 -9.211 -9.133 1 75.31 120 PRO B N 1
ATOM 3481 C CA . PRO B 1 120 ? 18.297 -8.141 -8.305 1 75.31 120 PRO B CA 1
ATOM 3482 C C . PRO B 1 120 ? 19.25 -6.953 -8.156 1 75.31 120 PRO B C 1
ATOM 3484 O O . PRO B 1 120 ? 20.453 -7.141 -7.977 1 75.31 120 PRO B O 1
ATOM 3487 N N . HIS B 1 121 ? 18.734 -5.758 -8.414 1 75.62 121 HIS B N 1
ATOM 3488 C CA . HIS B 1 121 ? 19.516 -4.527 -8.367 1 75.62 121 HIS B CA 1
ATOM 3489 C C . HIS B 1 121 ? 18.688 -3.377 -7.797 1 75.62 121 HIS B C 1
ATOM 3491 O O . HIS B 1 121 ? 17.484 -3.295 -8.023 1 75.62 121 HIS B O 1
ATOM 3497 N N . GLY B 1 122 ? 19.422 -2.621 -6.914 1 74.06 122 GLY B N 1
ATOM 3498 C CA . GLY B 1 122 ? 18.797 -1.387 -6.473 1 74.06 122 GLY B CA 1
ATOM 3499 C C . GLY B 1 122 ? 17.891 -1.573 -5.266 1 74.06 122 GLY B C 1
ATOM 3500 O O . GLY B 1 122 ? 18.172 -2.416 -4.406 1 74.06 122 GLY B O 1
ATOM 3501 N N . GLY B 1 123 ? 16.922 -0.71 -5.156 1 81.19 123 GLY B N 1
ATOM 3502 C CA . GLY B 1 123 ? 16.047 -0.653 -3.992 1 81.19 123 GLY B CA 1
ATOM 3503 C C . GLY B 1 123 ? 14.711 -1.335 -4.215 1 81.19 123 GLY B C 1
ATOM 3504 O O . GLY B 1 123 ? 14.594 -2.225 -5.059 1 81.19 123 GLY B O 1
ATOM 3505 N N . TYR B 1 124 ? 13.82 -1.261 -3.336 1 88.62 124 TYR B N 1
ATOM 3506 C CA . TYR B 1 124 ? 12.461 -1.786 -3.338 1 88.62 124 TYR B CA 1
ATOM 3507 C C . TYR B 1 124 ? 11.477 -0.738 -3.834 1 88.62 124 TYR B C 1
ATOM 3509 O O . TYR B 1 124 ? 11.352 0.336 -3.24 1 88.62 124 TYR B O 1
ATOM 3517 N N . PRO B 1 125 ? 10.812 -1.03 -4.934 1 89.31 125 PRO B N 1
ATOM 3518 C CA . PRO B 1 125 ? 9.898 -0.054 -5.531 1 89.31 125 PRO B CA 1
ATOM 3519 C C . PRO B 1 125 ? 8.609 0.118 -4.73 1 89.31 125 PRO B C 1
ATOM 3521 O O . PRO B 1 125 ? 7.68 0.786 -5.188 1 89.31 125 PRO B O 1
ATOM 3524 N N . GLY B 1 126 ? 8.469 -0.498 -3.607 1 95 126 GLY B N 1
ATOM 3525 C CA . GLY B 1 126 ? 7.281 -0.352 -2.781 1 95 126 GLY B CA 1
ATOM 3526 C C . GLY B 1 126 ? 6.398 -1.587 -2.781 1 95 126 GLY B C 1
ATOM 3527 O O . GLY B 1 126 ? 6.875 -2.695 -3.031 1 95 126 GLY B O 1
ATOM 3528 N N . TRP B 1 127 ? 5.137 -1.395 -2.389 1 97.12 127 TRP B N 1
ATOM 3529 C CA . TRP B 1 127 ? 4.172 -2.48 -2.25 1 97.12 127 TRP B CA 1
ATOM 3530 C C . TRP B 1 127 ? 3.623 -2.898 -3.609 1 97.12 127 TRP B C 1
ATOM 3532 O O . TRP B 1 127 ? 2.588 -2.393 -4.051 1 97.12 127 TRP B O 1
ATOM 3542 N N . VAL B 1 128 ? 4.258 -3.916 -4.25 1 97.38 128 VAL B N 1
ATOM 3543 C CA . VAL B 1 128 ? 3.816 -4.207 -5.609 1 97.38 128 VAL B CA 1
ATOM 3544 C C . VAL B 1 128 ? 3.621 -5.715 -5.773 1 97.38 128 VAL B C 1
ATOM 3546 O O . VAL B 1 128 ? 3.535 -6.215 -6.898 1 97.38 128 VAL B O 1
ATOM 3549 N N . HIS B 1 129 ? 3.662 -6.484 -4.738 1 98 129 HIS B N 1
ATOM 3550 C CA . HIS B 1 129 ? 3.496 -7.93 -4.773 1 98 129 HIS B CA 1
ATOM 3551 C C . HIS B 1 129 ? 2.736 -8.43 -3.547 1 98 129 HIS B C 1
ATOM 3553 O O . HIS B 1 129 ? 2.322 -7.633 -2.703 1 98 129 HIS B O 1
ATOM 3559 N N . ILE B 1 130 ? 2.393 -9.688 -3.523 1 98.56 130 ILE B N 1
ATOM 3560 C CA . ILE B 1 130 ? 1.541 -10.297 -2.508 1 98.56 130 ILE B CA 1
ATOM 3561 C C . ILE B 1 130 ? 2.027 -11.711 -2.203 1 98.56 130 ILE B C 1
ATOM 3563 O O . ILE B 1 130 ? 2.465 -12.43 -3.105 1 98.56 130 ILE B O 1
ATOM 3567 N N . VAL B 1 131 ? 1.973 -12.094 -0.966 1 98.75 131 VAL B N 1
ATOM 3568 C CA . VAL B 1 131 ? 2.098 -13.5 -0.583 1 98.75 131 VAL B CA 1
ATOM 3569 C C . VAL B 1 131 ? 1.001 -13.859 0.416 1 98.75 131 VAL B C 1
ATOM 3571 O O . VAL B 1 131 ? 0.377 -12.977 1.01 1 98.75 131 VAL B O 1
ATOM 3574 N N . ASN B 1 132 ? 0.716 -15.109 0.569 1 98.75 132 ASN B N 1
ATOM 3575 C CA . ASN B 1 132 ? -0.29 -15.617 1.495 1 98.75 132 ASN B CA 1
ATOM 3576 C C . ASN B 1 132 ? 0.351 -16.359 2.668 1 98.75 132 ASN B C 1
ATOM 3578 O O . ASN B 1 132 ? 1.223 -17.203 2.471 1 98.75 132 ASN B O 1
ATOM 3582 N N . ILE B 1 133 ? -0.056 -16.031 3.83 1 98.62 133 ILE B N 1
ATOM 3583 C CA . ILE B 1 133 ? 0.409 -16.703 5.039 1 98.62 133 ILE B CA 1
ATOM 3584 C C . ILE B 1 133 ? -0.639 -17.719 5.504 1 98.62 133 ILE B C 1
ATOM 3586 O O . ILE B 1 133 ? -1.798 -17.359 5.73 1 98.62 133 ILE B O 1
ATOM 3590 N N . VAL B 1 134 ? -0.249 -18.938 5.711 1 98.38 134 VAL B N 1
ATOM 3591 C CA . VAL B 1 134 ? -1.15 -20.016 6.105 1 98.38 134 VAL B CA 1
ATOM 3592 C C . VAL B 1 134 ? -0.723 -20.578 7.457 1 98.38 134 VAL B C 1
ATOM 3594 O O . VAL B 1 134 ? 0.465 -20.812 7.691 1 98.38 134 VAL B O 1
ATOM 3597 N N . THR B 1 135 ? -1.617 -20.719 8.289 1 97.75 135 THR B N 1
ATOM 3598 C CA . THR B 1 135 ? -1.419 -21.469 9.523 1 97.75 135 THR B CA 1
ATOM 3599 C C . THR B 1 135 ? -2.107 -22.828 9.445 1 97.75 135 THR B C 1
ATOM 3601 O O . THR B 1 135 ? -3.311 -22.906 9.188 1 97.75 135 THR B O 1
ATOM 3604 N N . LEU B 1 136 ? -1.385 -23.891 9.688 1 97.69 136 LEU B N 1
ATOM 3605 C CA . LEU B 1 136 ? -1.946 -25.234 9.648 1 97.69 136 LEU B CA 1
ATOM 3606 C C . LEU B 1 136 ? -2.447 -25.656 11.023 1 97.69 136 LEU B C 1
ATOM 3608 O O . LEU B 1 136 ? -2.139 -25.016 12.023 1 97.69 136 LEU B O 1
ATOM 3612 N N . PRO B 1 137 ? -3.203 -26.688 11.078 1 95.5 137 PRO B N 1
ATOM 3613 C CA . PRO B 1 137 ? -3.766 -27.156 12.344 1 95.5 137 PRO B CA 1
ATOM 3614 C C . PRO B 1 137 ? -2.691 -27.484 13.383 1 95.5 137 PRO B C 1
ATOM 3616 O O . PRO B 1 137 ? -2.934 -27.375 14.586 1 95.5 137 PRO B O 1
ATOM 3619 N N . ASP B 1 138 ? -1.522 -27.859 12.961 1 96.38 138 ASP B N 1
ATOM 3620 C CA . ASP B 1 138 ? -0.442 -28.172 13.891 1 96.38 138 ASP B CA 1
ATOM 3621 C C . ASP B 1 138 ? 0.287 -26.891 14.328 1 96.38 138 ASP B C 1
ATOM 3623 O O . ASP B 1 138 ? 1.364 -26.969 14.922 1 96.38 138 ASP B O 1
ATOM 3627 N N . ASN B 1 139 ? -0.171 -25.75 13.891 1 96.06 139 ASN B N 1
ATOM 3628 C CA . ASN B 1 139 ? 0.265 -24.422 14.281 1 96.06 139 ASN B CA 1
ATOM 3629 C C . ASN B 1 139 ? 1.519 -24 13.523 1 96.06 139 ASN B C 1
ATOM 3631 O O . ASN B 1 139 ? 2.074 -22.922 13.781 1 96.06 139 ASN B O 1
ATOM 3635 N N . THR B 1 140 ? 1.95 -24.859 12.586 1 97.19 140 THR B N 1
ATOM 3636 C CA . THR B 1 140 ? 3.037 -24.406 11.727 1 97.19 140 THR B CA 1
ATOM 3637 C C . THR B 1 140 ? 2.537 -23.359 10.734 1 97.19 140 THR B C 1
ATOM 3639 O O . THR B 1 140 ? 1.374 -23.391 10.328 1 97.19 140 THR B O 1
ATOM 3642 N N . ARG B 1 141 ? 3.406 -22.453 10.406 1 97.44 141 ARG B N 1
ATOM 3643 C CA . ARG B 1 141 ? 3.045 -21.359 9.5 1 97.44 141 ARG B CA 1
ATOM 3644 C C . ARG B 1 141 ? 3.871 -21.422 8.219 1 97.44 141 ARG B C 1
ATOM 3646 O O . ARG B 1 141 ? 5.062 -21.734 8.258 1 97.44 141 ARG B O 1
ATOM 3653 N N . TRP B 1 142 ? 3.236 -21.109 7.137 1 98.56 142 TRP B N 1
ATOM 3654 C CA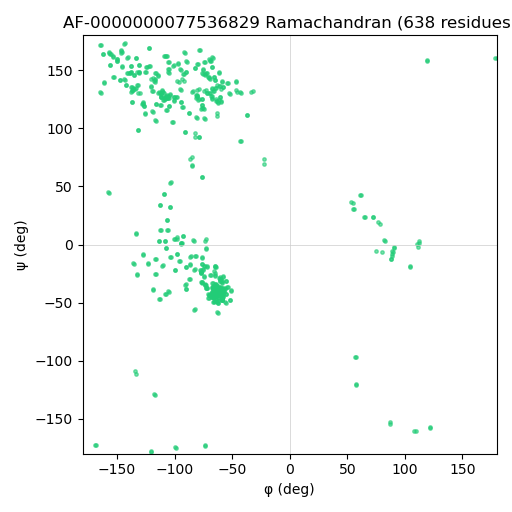 . TRP B 1 142 ? 3.812 -21.25 5.801 1 98.56 142 TRP B CA 1
ATOM 3655 C C . TRP B 1 142 ? 3.477 -20.031 4.938 1 98.56 142 TRP B C 1
ATOM 3657 O O . TRP B 1 142 ? 2.43 -19.406 5.121 1 98.56 142 TRP B O 1
ATOM 3667 N N . VAL B 1 143 ? 4.395 -19.719 4.039 1 98.69 143 VAL B N 1
ATOM 3668 C CA . VAL B 1 143 ? 4.18 -18.656 3.061 1 98.69 143 VAL B CA 1
ATOM 3669 C C . VAL B 1 143 ? 3.979 -19.266 1.674 1 98.69 143 VAL B C 1
ATOM 3671 O O . VAL B 1 143 ? 4.789 -20.078 1.223 1 98.69 143 VAL B O 1
ATOM 3674 N N . LEU B 1 144 ? 2.928 -18.922 1.037 1 98.69 144 LEU B N 1
ATOM 3675 C CA . LEU B 1 144 ? 2.662 -19.344 -0.333 1 98.69 144 LEU B CA 1
ATOM 3676 C C . LEU B 1 144 ? 2.789 -18.172 -1.302 1 98.69 144 LEU B C 1
ATOM 3678 O O . LEU B 1 144 ? 2.17 -17.125 -1.102 1 98.69 144 LEU B O 1
ATOM 3682 N N . ASP B 1 145 ? 3.582 -18.328 -2.229 1 98.69 145 ASP B N 1
ATOM 3683 C CA . ASP B 1 145 ? 3.713 -17.422 -3.371 1 98.69 145 ASP B CA 1
ATOM 3684 C C . ASP B 1 145 ? 3.715 -18.203 -4.684 1 98.69 145 ASP B C 1
ATOM 3686 O O . ASP B 1 145 ? 4.77 -18.641 -5.152 1 98.69 145 ASP B O 1
ATOM 3690 N N . ALA B 1 146 ? 2.572 -18.25 -5.305 1 97.81 146 ALA B N 1
ATOM 3691 C CA . ALA B 1 146 ? 2.441 -19.062 -6.512 1 97.81 146 ALA B CA 1
ATOM 3692 C C . ALA B 1 146 ? 2.377 -18.188 -7.762 1 97.81 146 ALA B C 1
ATOM 3694 O O . ALA B 1 146 ? 1.839 -18.609 -8.789 1 97.81 146 ALA B O 1
ATOM 3695 N N . SER B 1 147 ? 2.885 -16.922 -7.629 1 97.94 147 SER B N 1
ATOM 3696 C CA . SER B 1 147 ? 2.775 -16.031 -8.781 1 97.94 147 SER B CA 1
ATOM 3697 C C . SER B 1 147 ? 3.814 -14.922 -8.719 1 97.94 147 SER B C 1
ATOM 3699 O O . SER B 1 147 ? 3.494 -13.75 -8.938 1 97.94 147 SER B O 1
ATOM 3701 N N . PHE B 1 148 ? 5.023 -15.211 -8.398 1 96.31 148 PHE B N 1
ATOM 3702 C CA . PHE B 1 148 ? 6.102 -14.227 -8.352 1 96.31 148 PHE B CA 1
ATOM 3703 C C . PHE B 1 148 ? 6.801 -14.117 -9.695 1 96.31 148 PHE B C 1
ATOM 3705 O O . PHE B 1 148 ? 7.293 -13.055 -10.062 1 96.31 148 PHE B O 1
ATOM 3712 N N . GLY B 1 149 ? 6.926 -15.156 -10.43 1 91.12 149 GLY B N 1
ATOM 3713 C CA . GLY B 1 149 ? 7.707 -15.266 -11.648 1 91.12 149 GLY B CA 1
ATOM 3714 C C . GLY B 1 149 ? 8.773 -16.344 -11.578 1 91.12 149 GLY B C 1
ATOM 3715 O O . GLY B 1 149 ? 8.625 -17.328 -10.844 1 91.12 149 GLY B O 1
ATOM 3716 N N . GLY B 1 150 ? 9.789 -16.219 -12.398 1 89.12 150 GLY B N 1
ATOM 3717 C CA . GLY B 1 150 ? 10.719 -17.297 -12.688 1 89.12 150 GLY B CA 1
ATOM 3718 C C . GLY B 1 150 ? 11.531 -17.719 -11.477 1 89.12 150 GLY B C 1
ATOM 3719 O O . GLY B 1 150 ? 11.969 -18.875 -11.383 1 89.12 150 GLY B O 1
ATOM 3720 N N . ASP B 1 151 ? 11.758 -16.859 -10.523 1 92.06 151 ASP B N 1
ATOM 3721 C CA . ASP B 1 151 ? 12.562 -17.203 -9.359 1 92.06 151 ASP B CA 1
ATOM 3722 C C . ASP B 1 151 ? 11.688 -17.391 -8.125 1 92.06 151 ASP B C 1
ATOM 3724 O O . ASP B 1 151 ? 12.18 -17.391 -6.996 1 92.06 151 ASP B O 1
ATOM 3728 N N . GLY B 1 152 ? 10.43 -17.469 -8.336 1 95.62 152 GLY B N 1
ATOM 3729 C CA . GLY B 1 152 ? 9.508 -17.688 -7.23 1 95.62 152 GLY B CA 1
ATOM 3730 C C . GLY B 1 152 ? 9.648 -19.047 -6.586 1 95.62 152 GLY B C 1
ATOM 3731 O O . GLY B 1 152 ? 10.25 -19.953 -7.168 1 95.62 152 GLY B O 1
ATOM 3732 N N . PRO B 1 153 ? 9.156 -19.172 -5.395 1 97.69 153 PRO B N 1
ATOM 3733 C CA . PRO B 1 153 ? 9.203 -20.469 -4.711 1 97.69 153 PRO B CA 1
ATOM 3734 C C . PRO B 1 153 ? 8.367 -21.547 -5.406 1 97.69 153 PRO B C 1
ATOM 3736 O O . PRO B 1 153 ? 7.25 -21.266 -5.855 1 97.69 153 PRO B O 1
ATOM 3739 N N . THR B 1 154 ? 8.852 -22.766 -5.449 1 97.31 154 THR B N 1
ATOM 3740 C CA . THR B 1 154 ? 8.141 -23.844 -6.117 1 97.31 154 THR B CA 1
ATOM 3741 C C . THR B 1 154 ? 7.395 -24.703 -5.102 1 97.31 154 THR B C 1
ATOM 3743 O O . THR B 1 154 ? 6.848 -25.75 -5.453 1 97.31 154 THR B O 1
ATOM 3746 N N . GLN B 1 155 ? 7.41 -24.344 -3.883 1 97 155 GLN B N 1
ATOM 3747 C CA . GLN B 1 155 ? 6.719 -25 -2.775 1 97 155 GLN B CA 1
ATOM 3748 C C . GLN B 1 155 ? 6.422 -24 -1.653 1 97 155 GLN B C 1
ATOM 3750 O O . GLN B 1 155 ? 6.988 -22.906 -1.615 1 97 155 GLN B O 1
ATOM 3755 N N . PRO B 1 156 ? 5.477 -24.375 -0.761 1 98.06 156 PRO B N 1
ATOM 3756 C CA . PRO B 1 156 ? 5.285 -23.516 0.41 1 98.06 156 PRO B CA 1
ATOM 3757 C C . PRO B 1 156 ? 6.574 -23.281 1.193 1 98.06 156 PRO B C 1
ATOM 3759 O O . PRO B 1 156 ? 7.367 -24.219 1.365 1 98.06 156 PRO B O 1
ATOM 3762 N N . MET B 1 157 ? 6.777 -22.062 1.638 1 98.12 157 MET B N 1
ATOM 3763 C CA . MET B 1 157 ? 7.969 -21.719 2.408 1 98.12 157 MET B CA 1
ATOM 3764 C C . MET B 1 157 ? 7.672 -21.734 3.904 1 98.12 157 MET B C 1
ATOM 3766 O O . MET B 1 157 ? 6.715 -21.094 4.355 1 98.12 157 MET B O 1
ATOM 3770 N N . PRO B 1 158 ? 8.453 -22.469 4.66 1 97.56 158 PRO B N 1
ATOM 3771 C CA . PRO B 1 158 ? 8.242 -22.375 6.105 1 97.56 158 PRO B CA 1
ATOM 3772 C C . PRO B 1 158 ? 8.586 -20.984 6.66 1 97.56 158 PRO B C 1
ATOM 3774 O O . PRO B 1 158 ? 9.609 -20.406 6.297 1 97.56 158 PRO B O 1
ATOM 3777 N N . LEU B 1 159 ? 7.762 -20.469 7.406 1 97.5 159 LEU B N 1
ATOM 3778 C CA . LEU B 1 159 ? 8.047 -19.219 8.094 1 97.5 159 LEU B CA 1
ATOM 3779 C C . LEU B 1 159 ? 8.984 -19.438 9.273 1 97.5 159 LEU B C 1
ATOM 3781 O O . LEU B 1 159 ? 8.617 -19.188 10.422 1 97.5 159 LEU B O 1
ATOM 3785 N N . VAL B 1 160 ? 10.125 -19.969 8.969 1 97.38 160 VAL B N 1
ATOM 3786 C CA . VAL B 1 160 ? 11.219 -20.281 9.883 1 97.38 160 VAL B CA 1
ATOM 3787 C C . VAL B 1 160 ? 12.516 -19.672 9.367 1 97.38 160 VAL B C 1
ATOM 3789 O O . VAL B 1 160 ? 12.945 -19.953 8.25 1 97.38 160 VAL B O 1
ATOM 3792 N N . GLU B 1 161 ? 13.125 -18.844 10.164 1 96.88 161 GLU B N 1
ATOM 3793 C CA . GLU B 1 161 ? 14.312 -18.094 9.75 1 96.88 161 GLU B CA 1
ATOM 3794 C C . GLU B 1 161 ? 15.461 -19.047 9.406 1 96.88 161 GLU B C 1
ATOM 3796 O O . GLU B 1 161 ? 15.844 -19.891 10.219 1 96.88 161 GLU B O 1
ATOM 3801 N N . GLY B 1 162 ? 15.93 -18.922 8.203 1 95.94 162 GLY B N 1
ATOM 3802 C CA . GLY B 1 162 ? 17.156 -19.594 7.805 1 95.94 162 GLY B CA 1
ATOM 3803 C C . GLY B 1 162 ? 16.938 -20.969 7.234 1 95.94 162 GLY B C 1
ATOM 3804 O O . GLY B 1 162 ? 17.891 -21.641 6.809 1 95.94 162 GLY B O 1
ATOM 3805 N N . ALA B 1 163 ? 15.742 -21.453 7.191 1 94.25 163 ALA B N 1
ATOM 3806 C CA . ALA B 1 163 ? 15.477 -22.766 6.609 1 94.25 163 ALA B CA 1
ATOM 3807 C C . ALA B 1 163 ? 15.719 -22.75 5.102 1 94.25 163 ALA B C 1
ATOM 3809 O O . ALA B 1 163 ? 15.203 -21.891 4.387 1 94.25 163 ALA B O 1
ATOM 3810 N N . GLU B 1 164 ? 16.547 -23.672 4.633 1 95.81 164 GLU B N 1
ATOM 3811 C CA . GLU B 1 164 ? 16.875 -23.766 3.217 1 95.81 164 GLU B CA 1
ATOM 3812 C C . GLU B 1 164 ? 16.172 -24.953 2.557 1 95.81 164 GLU B C 1
ATOM 3814 O O . GLU B 1 164 ? 15.883 -25.953 3.211 1 95.81 164 GLU B O 1
ATOM 3819 N N . TRP B 1 165 ? 15.898 -24.844 1.303 1 94.56 165 TRP B N 1
ATOM 3820 C CA . TRP B 1 165 ? 15.375 -25.953 0.504 1 94.56 165 TRP B CA 1
ATOM 3821 C C . TRP B 1 165 ? 15.812 -25.828 -0.951 1 94.56 165 TRP B C 1
ATOM 3823 O O . TRP B 1 165 ? 16.266 -24.75 -1.381 1 94.56 165 TRP B O 1
ATOM 3833 N N . ARG B 1 166 ? 15.781 -26.953 -1.61 1 94.31 166 ARG B N 1
ATOM 3834 C CA . ARG B 1 166 ? 15.992 -26.938 -3.055 1 94.31 166 ARG B CA 1
ATOM 3835 C C . ARG B 1 166 ? 14.758 -26.422 -3.781 1 94.31 166 ARG B C 1
ATOM 3837 O O . ARG B 1 166 ? 13.664 -26.984 -3.646 1 94.31 166 ARG B O 1
ATOM 3844 N N . ASN B 1 167 ? 14.859 -25.312 -4.48 1 95.44 167 ASN B N 1
ATOM 3845 C CA . ASN B 1 167 ? 13.734 -24.688 -5.156 1 95.44 167 ASN B CA 1
ATOM 3846 C C . ASN B 1 167 ? 13.461 -25.328 -6.516 1 95.44 167 ASN B C 1
ATOM 3848 O O . ASN B 1 167 ? 12.375 -25.859 -6.746 1 95.44 167 ASN B O 1
ATOM 3852 N N . MET B 1 168 ? 14.453 -25.375 -7.402 1 93.06 168 MET B N 1
ATOM 3853 C CA . MET B 1 168 ? 14.375 -25.969 -8.727 1 93.06 168 MET B CA 1
ATOM 3854 C C . MET B 1 168 ? 15.766 -26.203 -9.305 1 93.06 168 MET B C 1
ATOM 3856 O O . MET B 1 168 ? 16.594 -25.281 -9.305 1 93.06 168 MET B O 1
ATOM 3860 N N . GLY B 1 169 ? 16 -27.391 -9.797 1 92.19 169 GLY B N 1
ATOM 3861 C CA . GLY B 1 169 ? 17.344 -27.672 -10.312 1 92.19 169 GLY B CA 1
ATOM 3862 C C . GLY B 1 169 ? 18.438 -27.469 -9.281 1 92.19 169 GLY B C 1
ATOM 3863 O O . GLY B 1 169 ? 18.391 -28.062 -8.203 1 92.19 169 GLY B O 1
ATOM 3864 N N . THR B 1 170 ? 19.359 -26.531 -9.633 1 92.94 170 THR B N 1
ATOM 3865 C CA . THR B 1 170 ? 20.484 -26.266 -8.742 1 92.94 170 THR B CA 1
ATOM 3866 C C . THR B 1 170 ? 20.188 -25.094 -7.816 1 92.94 170 THR B C 1
ATOM 3868 O O . THR B 1 170 ? 21.047 -24.688 -7.031 1 92.94 170 THR B O 1
ATOM 3871 N N . GLN B 1 171 ? 19.031 -24.562 -7.949 1 94.75 171 GLN B N 1
ATOM 3872 C CA . GLN B 1 171 ? 18.703 -23.344 -7.199 1 94.75 171 GLN B CA 1
ATOM 3873 C C . GLN B 1 171 ? 18.234 -23.688 -5.789 1 94.75 171 GLN B C 1
ATOM 3875 O O . GLN B 1 171 ? 17.391 -24.562 -5.605 1 94.75 171 GLN B O 1
ATOM 3880 N N . ASP B 1 172 ? 18.781 -23.016 -4.848 1 96.56 172 ASP B N 1
ATOM 3881 C CA . ASP B 1 172 ? 18.344 -23.094 -3.461 1 96.56 172 ASP B CA 1
ATOM 3882 C C . ASP B 1 172 ? 17.562 -21.828 -3.072 1 96.56 172 ASP B C 1
ATOM 3884 O O . ASP B 1 172 ? 17.719 -20.781 -3.705 1 96.56 172 ASP B O 1
ATOM 3888 N N . ALA B 1 173 ? 16.766 -21.938 -2.098 1 97.5 173 ALA B N 1
ATOM 3889 C CA . ALA B 1 173 ? 16.016 -20.797 -1.584 1 97.5 173 ALA B CA 1
ATOM 3890 C C . ALA B 1 173 ? 15.938 -20.844 -0.06 1 97.5 173 ALA B C 1
ATOM 3892 O O . ALA B 1 173 ? 16.188 -21.875 0.557 1 97.5 173 ALA B O 1
ATOM 3893 N N . ARG B 1 174 ? 15.633 -19.656 0.533 1 98.19 174 ARG B N 1
ATOM 3894 C CA . ARG B 1 174 ? 15.453 -19.547 1.977 1 98.19 174 ARG B CA 1
ATOM 3895 C C . ARG B 1 174 ? 14.703 -18.266 2.338 1 98.19 174 ARG B C 1
ATOM 3897 O O . ARG B 1 174 ? 14.523 -17.391 1.495 1 98.19 174 ARG B O 1
ATOM 3904 N N . LEU B 1 175 ? 14.211 -18.25 3.561 1 98.38 175 LEU B N 1
ATOM 3905 C CA . LEU B 1 175 ? 13.711 -17.047 4.203 1 98.38 175 LEU B CA 1
ATOM 3906 C C . LEU B 1 175 ? 14.609 -16.625 5.359 1 98.38 175 LEU B C 1
ATOM 3908 O O . LEU B 1 175 ? 14.938 -17.453 6.223 1 98.38 175 LEU B O 1
ATOM 3912 N N . ILE B 1 176 ? 15.016 -15.398 5.312 1 98.38 176 ILE B N 1
ATOM 3913 C CA . ILE B 1 176 ? 15.773 -14.859 6.438 1 98.38 176 ILE B CA 1
ATOM 3914 C C . ILE B 1 176 ? 15.07 -13.625 6.996 1 98.38 176 ILE B C 1
ATOM 3916 O O . ILE B 1 176 ? 14.078 -13.156 6.426 1 98.38 176 ILE B O 1
ATOM 3920 N N . LYS B 1 177 ? 15.516 -13.164 8.156 1 97.81 177 LYS B N 1
ATOM 3921 C CA . LYS B 1 177 ? 15.055 -11.891 8.703 1 97.81 177 LYS B CA 1
ATOM 3922 C C . LYS B 1 177 ? 16.172 -10.859 8.695 1 97.81 177 LYS B C 1
ATOM 3924 O O . LYS B 1 177 ? 17.297 -11.148 9.117 1 97.81 177 LYS B O 1
ATOM 3929 N N . ASP B 1 178 ? 15.898 -9.758 8.211 1 97.62 178 ASP B N 1
ATOM 3930 C CA . ASP B 1 178 ? 16.875 -8.664 8.203 1 97.62 178 ASP B CA 1
ATOM 3931 C C . ASP B 1 178 ? 16.188 -7.328 7.906 1 97.62 178 ASP B C 1
ATOM 3933 O O . ASP B 1 178 ? 14.984 -7.273 7.691 1 97.62 178 ASP B O 1
ATOM 3937 N N . PHE B 1 179 ? 16.953 -6.281 8.047 1 96.44 179 PHE B N 1
ATOM 3938 C CA . PHE B 1 179 ? 16.516 -4.961 7.613 1 96.44 179 PHE B CA 1
ATOM 3939 C C . PHE B 1 179 ? 16.734 -4.781 6.117 1 96.44 179 PHE B C 1
ATOM 3941 O O . PHE B 1 179 ? 17.594 -5.445 5.527 1 96.44 179 PHE B O 1
ATOM 3948 N N . ILE B 1 180 ? 15.961 -3.998 5.508 1 95.5 180 ILE B N 1
ATOM 3949 C CA . ILE B 1 180 ? 16.219 -3.619 4.125 1 95.5 180 ILE B CA 1
ATOM 3950 C C . ILE B 1 180 ? 16.672 -2.158 4.066 1 95.5 180 ILE B C 1
ATOM 3952 O O . ILE B 1 180 ? 16.422 -1.393 5.004 1 95.5 180 ILE B O 1
ATOM 3956 N N . PRO B 1 181 ? 17.312 -1.754 2.924 1 93.06 181 PRO B N 1
ATOM 3957 C CA . PRO B 1 181 ? 17.766 -0.366 2.811 1 93.06 181 PRO B CA 1
ATOM 3958 C C . PRO B 1 181 ? 16.625 0.641 2.957 1 93.06 181 PRO B C 1
ATOM 3960 O O . PRO B 1 181 ? 15.539 0.432 2.416 1 93.06 181 PRO B O 1
ATOM 3963 N N . GLY B 1 182 ? 16.844 1.719 3.74 1 92.5 182 GLY B N 1
ATOM 3964 C CA . GLY B 1 182 ? 15.867 2.793 3.891 1 92.5 182 GLY B CA 1
ATOM 3965 C C . GLY B 1 182 ? 15.133 2.75 5.215 1 92.5 182 GLY B C 1
ATOM 3966 O O . GLY B 1 182 ? 14.523 3.74 5.625 1 92.5 182 GLY B O 1
ATOM 3967 N N . GLN B 1 183 ? 15.164 1.601 5.84 1 94.69 183 GLN B N 1
ATOM 3968 C CA . GLN B 1 183 ? 14.531 1.524 7.156 1 94.69 183 GLN B CA 1
ATOM 3969 C C . GLN B 1 183 ? 15.273 2.393 8.172 1 94.69 183 GLN B C 1
ATOM 3971 O O . GLN B 1 183 ? 16.5 2.482 8.141 1 94.69 183 GLN B O 1
ATOM 3976 N N . THR B 1 184 ? 14.508 2.971 9.039 1 94 184 THR B N 1
ATOM 3977 C CA . THR B 1 184 ? 15.117 3.859 10.023 1 94 184 THR B CA 1
ATOM 3978 C C . THR B 1 184 ? 14.914 3.316 11.43 1 94 184 THR B C 1
ATOM 3980 O O . THR B 1 184 ? 15.633 3.697 12.359 1 94 184 THR B O 1
ATOM 3983 N N . GLU B 1 185 ? 13.883 2.521 11.633 1 90.75 185 GLU B N 1
ATOM 3984 C CA . GLU B 1 185 ? 13.672 1.848 12.906 1 90.75 185 GLU B CA 1
ATOM 3985 C C . GLU B 1 185 ? 14.336 0.474 12.93 1 90.75 185 GLU B C 1
ATOM 3987 O O . GLU B 1 185 ? 13.719 -0.528 12.57 1 90.75 185 GLU B O 1
ATOM 3992 N N . LEU B 1 186 ? 15.547 0.458 13.5 1 93.69 186 LEU B N 1
ATOM 3993 C CA . LEU B 1 186 ? 16.344 -0.751 13.359 1 93.69 186 LEU B CA 1
ATOM 3994 C C . LEU B 1 186 ? 16.328 -1.568 14.648 1 93.69 186 LEU B C 1
ATOM 3996 O O . LEU B 1 186 ? 17.375 -1.866 15.219 1 93.69 186 LEU B O 1
ATOM 4000 N N . THR B 1 187 ? 15.195 -1.883 15.133 1 92.19 187 THR B N 1
ATOM 4001 C CA . THR B 1 187 ? 15.023 -2.797 16.25 1 92.19 187 THR B CA 1
ATOM 4002 C C . THR B 1 187 ? 14.695 -4.203 15.758 1 92.19 187 THR B C 1
ATOM 4004 O O . THR B 1 187 ? 14.141 -4.371 14.672 1 92.19 187 THR B O 1
ATOM 4007 N N . ALA B 1 188 ? 14.984 -5.156 16.562 1 91.44 188 ALA B N 1
ATOM 4008 C CA . ALA B 1 188 ? 14.859 -6.555 16.172 1 91.44 188 ALA B CA 1
ATOM 4009 C C . ALA B 1 188 ? 13.445 -6.871 15.695 1 91.44 188 ALA B C 1
ATOM 4011 O O . ALA B 1 188 ? 13.25 -7.625 14.742 1 91.44 188 ALA B O 1
ATOM 4012 N N . GLY B 1 189 ? 12.484 -6.297 16.328 1 91 189 GLY B N 1
ATOM 4013 C CA . GLY B 1 189 ? 11.094 -6.562 15.992 1 91 189 GLY B CA 1
ATOM 4014 C C . GLY B 1 189 ? 10.664 -5.934 14.68 1 91 189 GLY B C 1
ATOM 4015 O O . GLY B 1 189 ? 9.578 -6.23 14.172 1 91 189 GLY B O 1
ATOM 4016 N N . ARG B 1 190 ? 11.594 -5.199 14.078 1 93.38 190 ARG B N 1
ATOM 4017 C CA . ARG B 1 190 ? 11.258 -4.469 12.859 1 93.38 190 ARG B CA 1
ATOM 4018 C C . ARG B 1 190 ? 11.891 -5.113 11.633 1 93.38 190 ARG B C 1
ATOM 4020 O O . ARG B 1 190 ? 11.711 -4.645 10.508 1 93.38 190 ARG B O 1
ATOM 4027 N N . ARG B 1 191 ? 12.672 -6.172 11.883 1 96.94 191 ARG B N 1
ATOM 4028 C CA . ARG B 1 191 ? 13.242 -6.906 10.758 1 96.94 191 ARG B CA 1
ATOM 4029 C C . ARG B 1 191 ? 12.148 -7.504 9.883 1 96.94 191 ARG B C 1
ATOM 4031 O O . ARG B 1 191 ? 11.086 -7.875 10.375 1 96.94 191 ARG B O 1
ATOM 4038 N N . LEU B 1 192 ? 12.414 -7.609 8.594 1 98 192 LEU B N 1
ATOM 4039 C CA . LEU B 1 192 ? 11.477 -8.156 7.621 1 98 192 LEU B CA 1
ATOM 4040 C C . LEU B 1 192 ? 11.906 -9.555 7.184 1 98 192 LEU B C 1
ATOM 4042 O O . LEU B 1 192 ? 13.094 -9.891 7.223 1 98 192 LEU B O 1
ATOM 4046 N N . TRP B 1 193 ? 10.914 -10.328 6.887 1 98.5 193 TRP B N 1
ATOM 4047 C CA . TRP B 1 193 ? 11.219 -11.547 6.148 1 98.5 193 TRP B CA 1
ATOM 4048 C C . TRP B 1 193 ? 11.766 -11.227 4.762 1 98.5 193 TRP B C 1
ATOM 4050 O O . TRP B 1 193 ? 11.227 -10.367 4.059 1 98.5 193 TRP B O 1
ATOM 4060 N N . ILE B 1 194 ? 12.82 -11.914 4.391 1 97.94 194 ILE B N 1
ATOM 4061 C CA . ILE B 1 194 ? 13.414 -11.727 3.07 1 97.94 194 ILE B CA 1
ATOM 4062 C C . ILE B 1 194 ? 13.562 -13.078 2.375 1 97.94 194 ILE B C 1
ATOM 4064 O O . ILE B 1 194 ? 14.211 -13.984 2.9 1 97.94 194 ILE B O 1
ATOM 4068 N N . TYR B 1 195 ? 12.922 -13.203 1.216 1 98.12 195 TYR B N 1
ATOM 4069 C CA . TYR B 1 195 ? 13.086 -14.375 0.362 1 98.12 195 TYR B CA 1
ATOM 4070 C C . TYR B 1 195 ? 14.359 -14.273 -0.468 1 98.12 195 TYR B C 1
ATOM 4072 O O . TYR B 1 195 ? 14.586 -13.266 -1.146 1 98.12 195 TYR B O 1
ATOM 4080 N N . GLN B 1 196 ? 15.172 -15.305 -0.414 1 97.38 196 GLN B N 1
ATOM 4081 C CA . GLN B 1 196 ? 16.438 -15.328 -1.14 1 97.38 196 GLN B CA 1
ATOM 4082 C C . GLN B 1 196 ? 16.594 -16.625 -1.938 1 97.38 196 GLN B C 1
ATOM 4084 O O . GLN B 1 196 ? 16.078 -17.672 -1.538 1 97.38 196 GLN B O 1
ATOM 4089 N N . CYS B 1 197 ? 17.281 -16.5 -3.049 1 95.81 197 CYS B N 1
ATOM 4090 C CA . CYS B 1 197 ? 17.672 -17.656 -3.84 1 95.81 197 CYS B CA 1
ATOM 4091 C C . CYS B 1 197 ? 19.156 -17.594 -4.199 1 95.81 197 CYS B C 1
ATOM 4093 O O . CYS B 1 197 ? 19.75 -16.516 -4.18 1 95.81 197 CYS B O 1
ATOM 4095 N N . ARG B 1 198 ? 19.703 -18.703 -4.418 1 95.06 198 ARG B N 1
ATOM 4096 C CA . ARG B 1 198 ? 21.016 -18.844 -5.07 1 95.06 198 ARG B CA 1
ATOM 4097 C C . ARG B 1 198 ? 20.984 -19.953 -6.109 1 95.06 198 ARG B C 1
ATOM 4099 O O . ARG B 1 198 ? 20.484 -21.047 -5.848 1 95.06 198 ARG B O 1
ATOM 4106 N N . ASN B 1 199 ? 21.516 -19.656 -7.254 1 91.31 199 ASN B N 1
ATOM 4107 C CA . ASN B 1 199 ? 21.359 -20.562 -8.391 1 91.31 199 ASN B CA 1
ATOM 4108 C C . ASN B 1 199 ? 22.266 -21.797 -8.242 1 91.31 199 ASN B C 1
ATOM 4110 O O . ASN B 1 199 ? 22.078 -22.797 -8.93 1 91.31 199 ASN B O 1
ATOM 4114 N N . ALA B 1 200 ? 23.281 -21.703 -7.473 1 91.94 200 ALA B N 1
ATOM 4115 C CA . ALA B 1 200 ? 24.172 -22.812 -7.129 1 91.94 200 ALA B CA 1
ATOM 4116 C C . ALA B 1 200 ? 24.766 -22.625 -5.738 1 91.94 200 ALA B C 1
ATOM 4118 O O . ALA B 1 200 ? 24.812 -21.5 -5.219 1 91.94 200 ALA B O 1
ATOM 4119 N N . ALA B 1 201 ? 25.203 -23.703 -5.23 1 91.38 201 ALA B N 1
ATOM 4120 C CA . ALA B 1 201 ? 25.688 -23.719 -3.85 1 91.38 201 ALA B CA 1
ATOM 4121 C C . ALA B 1 201 ? 26.844 -22.734 -3.664 1 91.38 201 ALA B C 1
ATOM 4123 O O . ALA B 1 201 ? 27.016 -22.172 -2.586 1 91.38 201 ALA B O 1
ATOM 4124 N N . ASP B 1 202 ? 27.594 -22.547 -4.691 1 93.62 202 ASP B N 1
ATOM 4125 C CA . ASP B 1 202 ? 28.781 -21.719 -4.586 1 93.62 202 ASP B CA 1
ATOM 4126 C C . ASP B 1 202 ? 28.484 -20.281 -4.992 1 93.62 202 ASP B C 1
ATOM 4128 O O . ASP B 1 202 ? 29.375 -19.422 -4.996 1 93.62 202 ASP B O 1
ATOM 4132 N N . GLN B 1 203 ? 27.266 -19.984 -5.34 1 93.25 203 GLN B N 1
ATOM 4133 C CA . GLN B 1 203 ? 26.859 -18.641 -5.727 1 93.25 203 GLN B CA 1
ATOM 4134 C C . GLN B 1 203 ? 26.281 -17.875 -4.539 1 93.25 203 GLN B C 1
ATOM 4136 O O . GLN B 1 203 ? 25.781 -18.484 -3.588 1 93.25 203 GLN B O 1
ATOM 4141 N N . PRO B 1 204 ? 26.438 -16.609 -4.574 1 94 204 PRO B N 1
ATOM 4142 C CA . PRO B 1 204 ? 25.891 -15.82 -3.475 1 94 204 PRO B CA 1
ATOM 4143 C C . PRO B 1 204 ? 24.359 -15.828 -3.455 1 94 204 PRO B C 1
ATOM 4145 O O . PRO B 1 204 ? 23.734 -15.977 -4.504 1 94 204 PRO B O 1
ATOM 4148 N N . TRP B 1 205 ? 23.812 -15.656 -2.256 1 95.38 205 TRP B N 1
ATOM 4149 C CA . TRP B 1 205 ? 22.375 -15.469 -2.104 1 95.38 205 TRP B CA 1
ATOM 4150 C C . TRP B 1 205 ? 21.922 -14.141 -2.703 1 95.38 205 TRP B C 1
ATOM 4152 O O . TRP B 1 205 ? 22.578 -13.117 -2.518 1 95.38 205 TRP B O 1
ATOM 4162 N N . ALA B 1 206 ? 20.875 -14.195 -3.447 1 94.25 206 ALA B N 1
ATOM 4163 C CA . ALA B 1 206 ? 20.203 -12.992 -3.949 1 94.25 206 ALA B CA 1
ATOM 4164 C C . ALA B 1 206 ? 18.891 -12.75 -3.225 1 94.25 206 ALA B C 1
ATOM 4166 O O . ALA B 1 206 ? 18.062 -13.648 -3.125 1 94.25 206 ALA B O 1
ATOM 4167 N N . SER B 1 207 ? 18.703 -11.539 -2.664 1 95.69 207 SER B N 1
ATOM 4168 C CA . SER B 1 207 ? 17.438 -11.164 -2.045 1 95.69 207 SER B CA 1
ATOM 4169 C C . SER B 1 207 ? 16.406 -10.727 -3.092 1 95.69 207 SER B C 1
ATOM 4171 O O . SER B 1 207 ? 16.688 -9.828 -3.889 1 95.69 207 SER B O 1
ATOM 4173 N N . LEU B 1 208 ? 15.266 -11.312 -3.039 1 96 208 LEU B N 1
ATOM 4174 C CA . LEU B 1 208 ? 14.312 -11.062 -4.121 1 96 208 LEU B CA 1
ATOM 4175 C C . LEU B 1 208 ? 13.164 -10.188 -3.645 1 96 208 LEU B C 1
ATOM 4177 O O . LEU B 1 208 ? 12.68 -9.336 -4.387 1 96 208 LEU B O 1
ATOM 4181 N N . TYR B 1 209 ? 12.648 -10.445 -2.455 1 97.31 209 TYR B N 1
ATOM 4182 C CA . TYR B 1 209 ? 11.578 -9.602 -1.947 1 97.31 209 TYR B CA 1
ATOM 4183 C C . TYR B 1 209 ? 11.508 -9.664 -0.426 1 97.31 209 TYR B C 1
ATOM 4185 O O . TYR B 1 209 ? 12.133 -10.523 0.196 1 97.31 209 TYR B O 1
ATOM 4193 N N . ALA B 1 210 ? 10.812 -8.734 0.152 1 98 210 ALA B N 1
ATOM 4194 C CA . ALA B 1 210 ? 10.695 -8.602 1.602 1 98 210 ALA B CA 1
ATOM 4195 C C . ALA B 1 210 ? 9.25 -8.336 2.018 1 98 210 ALA B C 1
ATOM 4197 O O . ALA B 1 210 ? 8.508 -7.66 1.306 1 98 210 ALA B O 1
ATOM 4198 N N . PHE B 1 211 ? 8.867 -8.883 3.197 1 98.25 211 PHE B N 1
ATOM 4199 C CA . PHE B 1 211 ? 7.512 -8.695 3.697 1 98.25 211 PHE B CA 1
ATOM 4200 C C . PHE B 1 211 ? 7.469 -8.844 5.211 1 98.25 211 PHE B C 1
ATOM 4202 O O . PHE B 1 211 ? 8.461 -9.234 5.832 1 98.25 211 PHE B O 1
ATOM 4209 N N . SER B 1 212 ? 6.402 -8.391 5.762 1 97.75 212 SER B N 1
ATOM 4210 C CA . SER B 1 212 ? 6.059 -8.656 7.156 1 97.75 212 SER B CA 1
ATOM 4211 C C . SER B 1 212 ? 4.754 -9.438 7.262 1 97.75 212 SER B C 1
ATOM 4213 O O . SER B 1 212 ? 3.807 -9.18 6.516 1 97.75 212 SER B O 1
ATOM 4215 N N . HIS B 1 213 ? 4.742 -10.336 8.164 1 96.88 213 HIS B N 1
ATOM 4216 C CA . HIS B 1 213 ? 3.514 -11.094 8.367 1 96.88 213 HIS B CA 1
ATOM 4217 C C . HIS B 1 213 ? 2.648 -10.453 9.453 1 96.88 213 HIS B C 1
ATOM 4219 O O . HIS B 1 213 ? 1.604 -11 9.82 1 96.88 213 HIS B O 1
ATOM 4225 N N . SER B 1 214 ? 3.01 -9.297 9.938 1 95.44 214 SER B N 1
ATOM 4226 C CA . SER B 1 214 ? 2.396 -8.742 11.133 1 95.44 214 SER B CA 1
ATOM 4227 C C . SER B 1 214 ? 1.08 -8.039 10.812 1 95.44 214 SER B C 1
ATOM 4229 O O . SER B 1 214 ? 0.257 -7.812 11.703 1 95.44 214 SER B O 1
ATOM 4231 N N . VAL B 1 215 ? 0.962 -7.688 9.586 1 96.62 215 VAL B N 1
ATOM 4232 C CA . VAL B 1 215 ? -0.22 -6.91 9.227 1 96.62 215 VAL B CA 1
ATOM 4233 C C . VAL B 1 215 ? -0.941 -7.582 8.055 1 96.62 215 VAL B C 1
ATOM 4235 O O . VAL B 1 215 ? -0.402 -7.66 6.949 1 96.62 215 VAL B O 1
ATOM 4238 N N . GLU B 1 216 ? -2.186 -7.961 8.297 1 97.56 216 GLU B N 1
ATOM 4239 C CA . GLU B 1 216 ? -3.035 -8.5 7.238 1 97.56 216 GLU B CA 1
ATOM 4240 C C . GLU B 1 216 ? -3.465 -7.41 6.262 1 97.56 216 GLU B C 1
ATOM 4242 O O . GLU B 1 216 ? -3.883 -6.328 6.68 1 97.56 216 GLU B O 1
ATOM 4247 N N . TRP B 1 217 ? -3.287 -7.699 5.031 1 98 217 TRP B N 1
ATOM 4248 C CA . TRP B 1 217 ? -3.812 -6.785 4.023 1 98 217 TRP B CA 1
ATOM 4249 C C . TRP B 1 217 ? -5.219 -7.195 3.596 1 98 217 TRP B C 1
ATOM 4251 O O . TRP B 1 217 ? -5.543 -8.383 3.572 1 98 217 TRP B O 1
ATOM 4261 N N . LEU B 1 218 ? -6.023 -6.254 3.277 1 96.81 218 LEU B N 1
ATOM 4262 C CA . LEU B 1 218 ? -7.41 -6.445 2.863 1 96.81 218 LEU B CA 1
ATOM 4263 C C . LEU B 1 218 ? -7.57 -6.199 1.367 1 96.81 218 LEU B C 1
ATOM 4265 O O . LEU B 1 218 ? -6.699 -5.594 0.737 1 96.81 218 LEU B O 1
ATOM 4269 N N . PRO B 1 219 ? -8.672 -6.684 0.778 1 95.31 219 PRO B N 1
ATOM 4270 C CA . PRO B 1 219 ? -8.867 -6.535 -0.665 1 95.31 219 PRO B CA 1
ATOM 4271 C C . PRO B 1 219 ? -8.68 -5.094 -1.139 1 95.31 219 PRO B C 1
ATOM 4273 O O . PRO B 1 219 ? -8.039 -4.859 -2.164 1 95.31 219 PRO B O 1
ATOM 4276 N N . ALA B 1 220 ? -9.141 -4.148 -0.375 1 95.75 220 ALA B N 1
ATOM 4277 C CA . ALA B 1 220 ? -9.055 -2.744 -0.765 1 95.75 220 ALA B CA 1
ATOM 4278 C C . ALA B 1 220 ? -7.602 -2.273 -0.786 1 95.75 220 ALA B C 1
ATOM 4280 O O . ALA B 1 220 ? -7.234 -1.402 -1.578 1 95.75 220 ALA B O 1
ATOM 4281 N N . ASP B 1 221 ? -6.766 -2.83 0.113 1 98.06 221 ASP B N 1
ATOM 4282 C CA . ASP B 1 221 ? -5.344 -2.504 0.112 1 98.06 221 ASP B CA 1
ATOM 4283 C C . ASP B 1 221 ? -4.691 -2.883 -1.217 1 98.06 221 ASP B C 1
ATOM 4285 O O . ASP B 1 221 ? -3.893 -2.119 -1.763 1 98.06 221 ASP B O 1
ATOM 4289 N N . PHE B 1 222 ? -5.066 -3.998 -1.727 1 98.19 222 PHE B N 1
ATOM 4290 C CA . PHE B 1 222 ? -4.477 -4.5 -2.963 1 98.19 222 PHE B CA 1
ATOM 4291 C C . PHE B 1 222 ? -5.008 -3.727 -4.164 1 98.19 222 PHE B C 1
ATOM 4293 O O . PHE B 1 222 ? -4.32 -3.605 -5.184 1 98.19 222 PHE B O 1
ATOM 4300 N N . GLU B 1 223 ? -6.23 -3.172 -4.074 1 97.12 223 GLU B N 1
ATOM 4301 C CA . GLU B 1 223 ? -6.711 -2.297 -5.137 1 97.12 223 GLU B CA 1
ATOM 4302 C C . GLU B 1 223 ? -5.801 -1.087 -5.316 1 97.12 223 GLU B C 1
ATOM 4304 O O . GLU B 1 223 ? -5.539 -0.657 -6.441 1 97.12 223 GLU B O 1
ATOM 4309 N N . VAL B 1 224 ? -5.316 -0.609 -4.23 1 97.81 224 VAL B N 1
ATOM 4310 C CA . VAL B 1 224 ? -4.402 0.527 -4.266 1 97.81 224 VAL B CA 1
ATOM 4311 C C . VAL B 1 224 ? -3.102 0.122 -4.957 1 97.81 224 VAL B C 1
ATOM 4313 O O . VAL B 1 224 ? -2.646 0.797 -5.883 1 97.81 224 VAL B O 1
ATOM 4316 N N . SER B 1 225 ? -2.514 -0.981 -4.555 1 97.94 225 SER B N 1
ATOM 4317 C CA . SER B 1 225 ? -1.273 -1.472 -5.145 1 97.94 225 SER B CA 1
ATOM 4318 C C . SER B 1 225 ? -1.469 -1.838 -6.613 1 97.94 225 SER B C 1
ATOM 4320 O O . SER B 1 225 ? -0.581 -1.615 -7.438 1 97.94 225 SER B O 1
ATOM 4322 N N . ASN B 1 226 ? -2.646 -2.336 -6.914 1 97.81 226 ASN B N 1
ATOM 4323 C CA . ASN B 1 226 ? -2.973 -2.752 -8.273 1 97.81 226 ASN B CA 1
ATOM 4324 C C . ASN B 1 226 ? -3.039 -1.561 -9.227 1 97.81 226 ASN B C 1
ATOM 4326 O O . ASN B 1 226 ? -2.656 -1.669 -10.391 1 97.81 226 ASN B O 1
ATOM 4330 N N . CYS B 1 227 ? -3.518 -0.461 -8.766 1 97.12 227 CYS B N 1
ATOM 4331 C CA . CYS B 1 227 ? -3.582 0.751 -9.57 1 97.12 227 CYS B CA 1
ATOM 4332 C C . CYS B 1 227 ? -2.195 1.163 -10.055 1 97.12 227 CYS B C 1
ATOM 4334 O O . CYS B 1 227 ? -1.994 1.409 -11.242 1 97.12 227 CYS B O 1
ATOM 4336 N N . TYR B 1 228 ? -1.277 1.16 -9.148 1 97.25 228 TYR B N 1
ATOM 4337 C CA . TYR B 1 228 ? 0.091 1.503 -9.516 1 97.25 228 TYR B CA 1
ATOM 4338 C C . TYR B 1 228 ? 0.675 0.467 -10.469 1 97.25 228 TYR B C 1
ATOM 4340 O O . TYR B 1 228 ? 1.188 0.814 -11.539 1 97.25 228 TYR B O 1
ATOM 4348 N N . THR B 1 229 ? 0.543 -0.798 -10.133 1 97 229 THR B N 1
ATOM 4349 C CA . THR B 1 229 ? 1.163 -1.895 -10.867 1 97 229 THR B CA 1
ATOM 4350 C C . THR B 1 229 ? 0.6 -1.982 -12.281 1 97 229 THR B C 1
ATOM 4352 O O . THR B 1 229 ? 1.336 -2.252 -13.234 1 97 229 THR B O 1
ATOM 4355 N N . GLY B 1 230 ? -0.656 -1.652 -12.406 1 96.44 230 GLY B N 1
ATOM 4356 C CA . GLY B 1 230 ? -1.325 -1.869 -13.68 1 96.44 230 GLY B CA 1
ATOM 4357 C C . GLY B 1 230 ? -1.394 -0.62 -14.539 1 96.44 230 GLY B C 1
ATOM 4358 O O . GLY B 1 230 ? -1.732 -0.69 -15.719 1 96.44 230 GLY B O 1
ATOM 4359 N N . THR B 1 231 ? -0.994 0.579 -13.969 1 94.75 231 THR B N 1
ATOM 4360 C CA . THR B 1 231 ? -1.232 1.778 -14.766 1 94.75 231 THR B CA 1
ATOM 4361 C C . THR B 1 231 ? 0.012 2.662 -14.797 1 94.75 231 THR B C 1
ATOM 4363 O O . THR B 1 231 ? 0.193 3.453 -15.727 1 94.75 231 THR B O 1
ATOM 4366 N N . SER B 1 232 ? 0.863 2.588 -13.836 1 94.56 232 SER B N 1
ATOM 4367 C CA . SER B 1 232 ? 2.006 3.492 -13.758 1 94.56 232 SER B CA 1
ATOM 4368 C C . SER B 1 232 ? 3.039 3.17 -14.828 1 94.56 232 SER B C 1
ATOM 4370 O O . SER B 1 232 ? 3.344 2 -15.078 1 94.56 232 SER B O 1
ATOM 4372 N N . THR B 1 233 ? 3.656 4.188 -15.352 1 92.31 233 THR B N 1
ATOM 4373 C CA . THR B 1 233 ? 4.719 4 -16.344 1 92.31 233 THR B CA 1
ATOM 4374 C C . THR B 1 233 ? 6.008 3.545 -15.656 1 92.31 233 THR B C 1
ATOM 4376 O O . THR B 1 233 ? 6.938 3.088 -16.328 1 92.31 233 THR B O 1
ATOM 4379 N N . ARG B 1 234 ? 6.035 3.619 -14.375 1 91.25 234 ARG B N 1
ATOM 4380 C CA . ARG B 1 234 ? 7.211 3.18 -13.625 1 91.25 234 ARG B CA 1
ATOM 4381 C C . ARG B 1 234 ? 7.141 1.686 -13.328 1 91.25 234 ARG B C 1
ATOM 4383 O O . ARG B 1 234 ? 8.133 1.084 -12.914 1 91.25 234 ARG B O 1
ATOM 4390 N N . SER B 1 235 ? 5.984 1.164 -13.461 1 93.25 235 SER B N 1
ATOM 4391 C CA . SER B 1 235 ? 5.812 -0.277 -13.305 1 93.25 235 SER B CA 1
ATOM 4392 C C . SER B 1 235 ? 6.242 -1.019 -14.57 1 93.25 235 SER B C 1
ATOM 4394 O O . SER B 1 235 ? 5.688 -0.794 -15.648 1 93.25 235 SER B O 1
ATOM 4396 N N . PHE B 1 236 ? 7.117 -1.926 -14.469 1 91.88 236 PHE B N 1
ATOM 4397 C CA . PHE B 1 236 ? 7.59 -2.682 -15.625 1 91.88 236 PHE B CA 1
ATOM 4398 C C . PHE B 1 236 ? 6.465 -3.52 -16.219 1 91.88 236 PHE B C 1
ATOM 4400 O O . PHE B 1 236 ? 6.543 -3.939 -17.375 1 91.88 236 PHE B O 1
ATOM 4407 N N . GLN B 1 237 ? 5.395 -3.762 -15.438 1 95.38 237 GLN B N 1
ATOM 4408 C CA . GLN B 1 237 ? 4.262 -4.555 -15.906 1 95.38 237 GLN B CA 1
ATOM 4409 C C . GLN B 1 237 ? 3.596 -3.904 -17.109 1 95.38 237 GLN B C 1
ATOM 4411 O O . GLN B 1 237 ? 3.035 -4.598 -17.969 1 95.38 237 GLN B O 1
ATOM 4416 N N . THR B 1 238 ? 3.668 -2.572 -17.203 1 96.19 238 THR B N 1
ATOM 4417 C CA . THR B 1 238 ? 2.922 -1.86 -18.234 1 96.19 238 THR B CA 1
ATOM 4418 C C . THR B 1 238 ? 3.727 -1.789 -19.531 1 96.19 238 THR B C 1
ATOM 4420 O O . THR B 1 238 ? 3.186 -1.454 -20.594 1 96.19 238 THR B O 1
ATOM 4423 N N . SER B 1 239 ? 5.012 -2.154 -19.531 1 95.88 239 SER B N 1
ATOM 4424 C CA . SER B 1 239 ? 5.836 -1.974 -20.719 1 95.88 239 SER B CA 1
ATOM 4425 C C . SER B 1 239 ? 6.441 -3.295 -21.172 1 95.88 239 SER B C 1
ATOM 4427 O O . SER B 1 239 ? 6.918 -3.406 -22.312 1 95.88 239 SER B O 1
ATOM 4429 N N . THR B 1 240 ? 6.418 -4.25 -20.297 1 95.62 240 THR B N 1
ATOM 4430 C CA . THR B 1 240 ? 7.039 -5.535 -20.609 1 95.62 240 THR B CA 1
ATOM 4431 C C . THR B 1 240 ? 6 -6.648 -20.641 1 95.62 240 THR B C 1
ATOM 4433 O O . THR B 1 240 ? 5.324 -6.906 -19.641 1 95.62 240 THR B O 1
ATOM 4436 N N . VAL B 1 241 ? 5.891 -7.312 -21.766 1 98.06 241 VAL B N 1
ATOM 4437 C CA . VAL B 1 241 ? 5.016 -8.477 -21.844 1 98.06 241 VAL B CA 1
ATOM 4438 C C . VAL B 1 241 ? 5.684 -9.672 -21.156 1 98.06 241 VAL B C 1
ATOM 4440 O O . VAL B 1 241 ? 6.777 -10.086 -21.547 1 98.06 241 VAL B O 1
ATOM 4443 N N . LEU B 1 242 ? 4.984 -10.234 -20.234 1 97.56 242 LEU B N 1
ATOM 4444 C CA . LEU B 1 242 ? 5.594 -11.281 -19.422 1 97.56 242 LEU B CA 1
ATOM 4445 C C . LEU B 1 242 ? 4.625 -12.445 -19.219 1 97.56 242 LEU B C 1
ATOM 4447 O O . LEU B 1 242 ? 3.455 -12.234 -18.906 1 97.56 242 LEU B O 1
ATOM 4451 N N . VAL B 1 243 ? 5.094 -13.625 -19.438 1 98.56 243 VAL B N 1
ATOM 4452 C CA . VAL B 1 243 ? 4.414 -14.859 -19.062 1 98.56 243 VAL B CA 1
ATOM 4453 C C . VAL B 1 243 ? 5.414 -15.836 -18.453 1 98.56 243 VAL B C 1
ATOM 4455 O O . VAL B 1 243 ? 6.535 -15.984 -18.938 1 98.56 243 VAL B O 1
ATOM 4458 N N . VAL B 1 244 ? 5.086 -16.422 -17.375 1 98.25 244 VAL B N 1
ATOM 4459 C CA . VAL B 1 244 ? 5.883 -17.469 -16.734 1 98.25 244 VAL B CA 1
ATOM 4460 C C . VAL B 1 244 ? 4.992 -18.672 -16.406 1 98.25 244 VAL B C 1
ATOM 4462 O O . VAL B 1 244 ? 3.908 -18.5 -15.836 1 98.25 244 VAL B O 1
ATOM 4465 N N . LYS B 1 245 ? 5.391 -19.797 -16.766 1 98.19 245 LYS B N 1
ATOM 4466 C CA . LYS B 1 245 ? 4.691 -21.031 -16.438 1 98.19 245 LYS B CA 1
ATOM 4467 C C . LYS B 1 245 ? 5.676 -22.125 -16.016 1 98.19 245 LYS B C 1
ATOM 4469 O O . LYS B 1 245 ? 6.59 -22.469 -16.781 1 98.19 245 LYS B O 1
ATOM 4474 N N . PHE B 1 246 ? 5.5 -22.641 -14.867 1 97.94 246 PHE B N 1
ATOM 4475 C CA . PHE B 1 246 ? 6.332 -23.734 -14.406 1 97.94 246 PHE B CA 1
ATOM 4476 C C . PHE B 1 246 ? 5.852 -25.062 -14.992 1 97.94 246 PHE B C 1
ATOM 4478 O O . PHE B 1 246 ? 4.703 -25.172 -15.43 1 97.94 246 PHE B O 1
ATOM 4485 N N . LEU B 1 247 ? 6.746 -25.953 -15.07 1 97.69 247 LEU B N 1
ATOM 4486 C CA . LEU B 1 247 ? 6.48 -27.266 -15.648 1 97.69 247 LEU B CA 1
ATOM 4487 C C . LEU B 1 247 ? 6.512 -28.359 -14.57 1 97.69 247 LEU B C 1
ATOM 4489 O O . LEU B 1 247 ? 7.379 -28.344 -13.695 1 97.69 247 LEU B O 1
ATOM 4493 N N . ARG B 1 248 ? 5.523 -29.141 -14.625 1 96.44 248 ARG B N 1
ATOM 4494 C CA . ARG B 1 248 ? 5.406 -30.219 -13.648 1 96.44 248 ARG B CA 1
ATOM 4495 C C . ARG B 1 248 ? 5.473 -31.594 -14.328 1 96.44 248 ARG B C 1
ATOM 4497 O O . ARG B 1 248 ? 5.043 -31.734 -15.469 1 96.44 248 ARG B O 1
ATOM 4504 N N . ARG B 1 249 ? 6.012 -32.562 -13.672 1 94.88 249 ARG B N 1
ATOM 4505 C CA . ARG B 1 249 ? 6.078 -33.969 -14.125 1 94.88 249 ARG B CA 1
ATOM 4506 C C . ARG B 1 249 ? 5.969 -34.938 -12.945 1 94.88 249 ARG B C 1
ATOM 4508 O O . ARG B 1 249 ? 6.055 -34.5 -11.789 1 94.88 249 ARG B O 1
ATOM 4515 N N . ALA B 1 250 ? 5.719 -36.156 -13.32 1 92.38 250 ALA B N 1
ATOM 4516 C CA . ALA B 1 250 ? 5.77 -37.188 -12.297 1 92.38 250 ALA B CA 1
ATOM 4517 C C . ALA B 1 250 ? 7.152 -37.25 -11.648 1 92.38 250 ALA B C 1
ATOM 4519 O O . ALA B 1 250 ? 8.172 -37.094 -12.328 1 92.38 250 ALA B O 1
ATOM 4520 N N . LYS B 1 251 ? 7.105 -37.312 -10.305 1 87.56 251 LYS B N 1
ATOM 4521 C CA . LYS B 1 251 ? 8.375 -37.406 -9.586 1 87.56 251 LYS B CA 1
ATOM 4522 C C . LYS B 1 251 ? 9.133 -38.656 -9.945 1 87.56 251 LYS B C 1
ATOM 4524 O O . LYS B 1 251 ? 8.586 -39.781 -9.875 1 87.56 251 LYS B O 1
ATOM 4529 N N . VAL B 1 252 ? 10.312 -38.5 -10.367 1 78.94 252 VAL B N 1
ATOM 4530 C CA . VAL B 1 252 ? 11.133 -39.656 -10.75 1 78.94 252 VAL B CA 1
ATOM 4531 C C . VAL B 1 252 ? 11.477 -40.469 -9.516 1 78.94 252 VAL B C 1
ATOM 4533 O O . VAL B 1 252 ? 11.898 -39.906 -8.492 1 78.94 252 VAL B O 1
ATOM 4536 N N . GLY B 1 253 ? 11.242 -41.656 -9.555 1 73 253 GLY B N 1
ATOM 4537 C CA . GLY B 1 253 ? 11.617 -42.562 -8.469 1 73 253 GLY B CA 1
ATOM 4538 C C . GLY B 1 253 ? 10.555 -42.688 -7.395 1 73 253 GLY B C 1
ATOM 4539 O O . GLY B 1 253 ? 10.797 -43.25 -6.332 1 73 253 GLY B O 1
ATOM 4540 N N . ALA B 1 254 ? 9.523 -41.875 -7.449 1 74.81 254 ALA B N 1
ATOM 4541 C CA . ALA B 1 254 ? 8.422 -42 -6.5 1 74.81 254 ALA B CA 1
ATOM 4542 C C . ALA B 1 254 ? 7.184 -42.594 -7.164 1 74.81 254 ALA B C 1
ATOM 4544 O O . ALA B 1 254 ? 6.902 -42.312 -8.328 1 74.81 254 ALA B O 1
ATOM 4545 N N . PRO B 1 255 ? 6.699 -43.531 -6.582 1 67.12 255 PRO B N 1
ATOM 4546 C CA . PRO B 1 255 ? 5.504 -44.125 -7.172 1 67.12 255 PRO B CA 1
ATOM 4547 C C . PRO B 1 255 ? 4.375 -43.125 -7.391 1 67.12 255 PRO B C 1
ATOM 4549 O O . PRO B 1 255 ? 3.564 -43.312 -8.305 1 67.12 255 PRO B O 1
ATOM 4552 N N . THR B 1 256 ? 4.309 -42.125 -6.516 1 75.94 256 THR B N 1
ATOM 4553 C CA . THR B 1 256 ? 3.246 -41.125 -6.617 1 75.94 256 THR B CA 1
ATOM 4554 C C . THR B 1 256 ? 3.7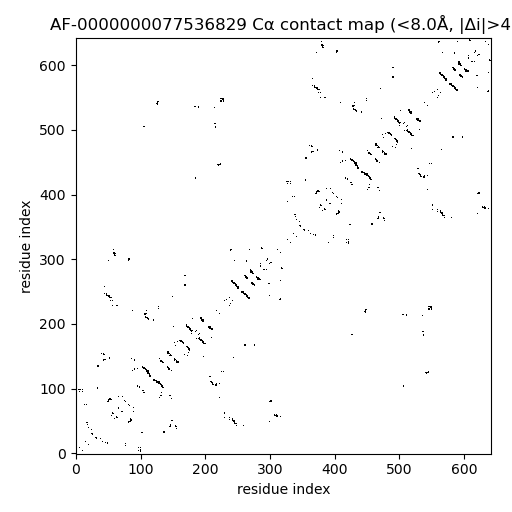91 -39.719 -6.355 1 75.94 256 THR B C 1
ATOM 4556 O O . THR B 1 256 ? 4.902 -39.562 -5.848 1 75.94 256 THR B O 1
ATOM 4559 N N . GLY B 1 257 ? 3.221 -38.844 -6.992 1 84.31 257 GLY B N 1
ATOM 4560 C CA . GLY B 1 257 ? 3.564 -37.469 -6.719 1 84.31 257 GLY B CA 1
ATOM 4561 C C . GLY B 1 257 ? 4.125 -36.75 -7.93 1 84.31 257 GLY B C 1
ATOM 4562 O O . GLY B 1 257 ? 4.539 -37.375 -8.898 1 84.31 257 GLY B O 1
ATOM 4563 N N . GLU B 1 258 ? 4.086 -35.5 -7.961 1 91.25 258 GLU B N 1
ATOM 4564 C CA . GLU B 1 258 ? 4.598 -34.656 -9.031 1 91.25 258 GLU B CA 1
ATOM 4565 C C . GLU B 1 258 ? 5.586 -33.625 -8.484 1 91.25 258 GLU B C 1
ATOM 4567 O O . GLU B 1 258 ? 5.625 -33.375 -7.285 1 91.25 258 GLU B O 1
ATOM 4572 N N . GLU B 1 259 ? 6.508 -33.219 -9.375 1 91.5 259 GLU B N 1
ATOM 4573 C CA . GLU B 1 259 ? 7.477 -32.188 -9.016 1 91.5 259 GLU B CA 1
ATOM 4574 C C . GLU B 1 259 ? 7.559 -31.094 -10.086 1 91.5 259 GLU B C 1
ATOM 4576 O O . GLU B 1 259 ? 7.309 -31.359 -11.266 1 91.5 259 GLU B O 1
ATOM 4581 N N . VAL B 1 260 ? 7.812 -29.906 -9.688 1 95.19 260 VAL B N 1
ATOM 4582 C CA . VAL B 1 260 ? 8.148 -28.844 -10.617 1 95.19 260 VAL B CA 1
ATOM 4583 C C . VAL B 1 260 ? 9.586 -29 -11.102 1 95.19 260 VAL B C 1
ATOM 4585 O O . VAL B 1 260 ? 10.523 -29.016 -10.297 1 95.19 260 VAL B O 1
ATOM 4588 N N . TYR B 1 261 ? 9.766 -29.156 -12.414 1 94.44 261 TYR B N 1
ATOM 4589 C CA . TYR B 1 261 ? 11.094 -29.5 -12.906 1 94.44 261 TYR B CA 1
ATOM 4590 C C . TYR B 1 261 ? 11.656 -28.406 -13.789 1 94.44 261 TYR B C 1
ATOM 4592 O O . TYR B 1 261 ? 12.844 -28.422 -14.141 1 94.44 261 TYR B O 1
ATOM 4600 N N . GLY B 1 262 ? 10.828 -27.516 -14.156 1 96.75 262 GLY B N 1
ATOM 4601 C CA . GLY B 1 262 ? 11.281 -26.453 -15.047 1 96.75 262 GLY B CA 1
ATOM 4602 C C . GLY B 1 262 ? 10.281 -25.312 -15.18 1 96.75 262 GLY B C 1
ATOM 4603 O O . GLY B 1 262 ? 9.312 -25.25 -14.422 1 96.75 262 GLY B O 1
ATOM 4604 N N . LYS B 1 263 ? 10.641 -24.422 -16.125 1 97.62 263 LYS B N 1
ATOM 4605 C CA . LYS B 1 263 ? 9.773 -23.281 -16.391 1 97.62 263 LYS B CA 1
ATOM 4606 C C . LYS B 1 263 ? 9.992 -22.734 -17.797 1 97.62 263 LYS B C 1
ATOM 4608 O O . LYS B 1 263 ? 11.039 -22.969 -18.406 1 97.62 263 LYS B O 1
ATOM 4613 N N . ARG B 1 264 ? 9 -22.125 -18.266 1 98.25 264 ARG B N 1
ATOM 4614 C CA . ARG B 1 264 ? 9.031 -21.344 -19.5 1 98.25 264 ARG B CA 1
ATOM 4615 C C . ARG B 1 264 ? 8.656 -19.891 -19.234 1 98.25 264 ARG B C 1
ATOM 4617 O O . ARG B 1 264 ? 7.777 -19.609 -18.406 1 98.25 264 ARG B O 1
ATOM 4624 N N . MET B 1 265 ? 9.336 -19.031 -19.953 1 97.69 265 MET B N 1
ATOM 4625 C CA . MET B 1 265 ? 9.078 -17.609 -19.766 1 97.69 265 MET B CA 1
ATOM 4626 C C . MET B 1 265 ? 9.023 -16.891 -21.109 1 97.69 265 MET B C 1
ATOM 4628 O O . MET B 1 265 ? 9.82 -17.172 -22.016 1 97.69 265 MET B O 1
ATOM 4632 N N . LEU B 1 266 ? 8.094 -16.062 -21.266 1 98.38 266 LEU B N 1
ATOM 4633 C CA . LEU B 1 266 ? 8.062 -15.078 -22.344 1 98.38 266 LEU B CA 1
ATOM 4634 C C . LEU B 1 266 ? 8.391 -13.688 -21.812 1 98.38 266 LEU B C 1
ATOM 4636 O O . LEU B 1 266 ? 7.746 -13.203 -20.875 1 98.38 266 LEU B O 1
ATOM 4640 N N . ILE B 1 267 ? 9.391 -13.109 -22.281 1 96.62 267 ILE B N 1
ATOM 4641 C CA . ILE B 1 267 ? 9.719 -11.711 -22.031 1 96.62 267 ILE B CA 1
ATOM 4642 C C . ILE B 1 267 ? 9.688 -10.938 -23.344 1 96.62 267 ILE B C 1
ATOM 4644 O O . ILE B 1 267 ? 10.578 -11.086 -24.188 1 96.62 267 ILE B O 1
ATOM 4648 N N . ASN B 1 268 ? 8.617 -10.133 -23.453 1 96.94 268 ASN B N 1
ATOM 4649 C CA . ASN B 1 268 ? 8.359 -9.398 -24.688 1 96.94 268 ASN B CA 1
ATOM 4650 C C . ASN B 1 268 ? 8.25 -10.336 -25.891 1 96.94 268 ASN B C 1
ATOM 4652 O O . ASN B 1 268 ? 7.203 -10.953 -26.109 1 96.94 268 ASN B O 1
ATOM 4656 N N . GLU B 1 269 ? 9.281 -10.539 -26.672 1 97.56 269 GLU B N 1
ATOM 4657 C CA . GLU B 1 269 ? 9.164 -11.352 -27.875 1 97.56 269 GLU B CA 1
ATOM 4658 C C . GLU B 1 269 ? 9.984 -12.633 -27.766 1 97.56 269 GLU B C 1
ATOM 4660 O O . GLU B 1 269 ? 10.031 -13.422 -28.703 1 97.56 269 GLU B O 1
ATOM 4665 N N . VAL B 1 270 ? 10.602 -12.867 -26.641 1 98 270 VAL B N 1
ATOM 4666 C CA . VAL B 1 270 ? 11.531 -13.984 -26.516 1 98 270 VAL B CA 1
ATOM 4667 C C . VAL B 1 270 ? 10.977 -15.016 -25.547 1 98 270 VAL B C 1
ATOM 4669 O O . VAL B 1 270 ? 10.555 -14.672 -24.438 1 98 270 VAL B O 1
ATOM 4672 N N . ILE B 1 271 ? 10.977 -16.234 -25.938 1 98.38 271 ILE B N 1
ATOM 4673 C CA . ILE B 1 271 ? 10.594 -17.344 -25.078 1 98.38 271 ILE B CA 1
ATOM 4674 C C . ILE B 1 271 ? 11.844 -18.094 -24.609 1 98.38 271 ILE B C 1
ATOM 4676 O O . ILE B 1 271 ? 12.688 -18.469 -25.422 1 98.38 271 ILE B O 1
ATOM 4680 N N . LYS B 1 272 ? 11.891 -18.266 -23.359 1 97.44 272 LYS B N 1
ATOM 4681 C CA . LYS B 1 272 ? 13 -18.984 -22.719 1 97.44 272 LYS B CA 1
ATOM 4682 C C . LYS B 1 272 ? 12.492 -20.203 -21.938 1 97.44 272 LYS B C 1
ATOM 4684 O O . LYS B 1 272 ? 11.336 -20.219 -21.5 1 97.44 272 LYS B O 1
ATOM 4689 N N . GLU B 1 273 ? 13.352 -21.141 -21.812 1 97.44 273 GLU B N 1
ATOM 4690 C CA . GLU B 1 273 ? 13.047 -22.359 -21.062 1 97.44 273 GLU B CA 1
ATOM 4691 C C . GLU B 1 273 ? 14.195 -22.734 -20.125 1 97.44 273 GLU B C 1
ATOM 4693 O O . GLU B 1 273 ? 15.367 -22.578 -20.484 1 97.44 273 GLU B O 1
ATOM 4698 N N . ASN B 1 274 ? 13.875 -23.047 -18.969 1 95.88 274 ASN B N 1
ATOM 4699 C CA . ASN B 1 274 ? 14.797 -23.594 -17.984 1 95.88 274 ASN B CA 1
ATOM 4700 C C . ASN B 1 274 ? 14.297 -24.906 -17.406 1 95.88 274 ASN B C 1
ATOM 4702 O O . ASN B 1 274 ? 13.305 -24.938 -16.672 1 95.88 274 ASN B O 1
ATOM 4706 N N . LEU B 1 275 ? 14.938 -26.031 -17.656 1 92.75 275 LEU B N 1
ATOM 4707 C CA . LEU B 1 275 ? 14.508 -27.359 -17.219 1 92.75 275 LEU B CA 1
ATOM 4708 C C . LEU B 1 275 ? 15.352 -27.828 -16.031 1 92.75 275 LEU B C 1
ATOM 4710 O O . LEU B 1 275 ? 15.633 -29.016 -15.906 1 92.75 275 LEU B O 1
ATOM 4714 N N . GLY B 1 276 ? 15.812 -26.875 -15.164 1 83.25 276 GLY B N 1
ATOM 4715 C CA . GLY B 1 276 ? 16.531 -27.219 -13.945 1 83.25 276 GLY B CA 1
ATOM 4716 C C . GLY B 1 276 ? 18 -26.844 -13.992 1 83.25 276 GLY B C 1
ATOM 4717 O O . GLY B 1 276 ? 18.719 -27 -13 1 83.25 276 GLY B O 1
ATOM 4718 N N . GLY B 1 277 ? 18.438 -26.281 -15.062 1 82.62 277 GLY B N 1
ATOM 4719 C CA . GLY B 1 277 ? 19.812 -25.859 -15.211 1 82.62 277 GLY B CA 1
ATOM 4720 C C . GLY B 1 277 ? 19.953 -24.469 -15.805 1 82.62 277 GLY B C 1
ATOM 4721 O O . GLY B 1 277 ? 19.531 -23.484 -15.188 1 82.62 277 GLY B O 1
ATOM 4722 N N . LYS B 1 278 ? 20.391 -24.391 -17 1 86.12 278 LYS B N 1
ATOM 4723 C CA . LYS B 1 278 ? 20.625 -23.125 -17.672 1 86.12 278 LYS B CA 1
ATOM 4724 C C . LYS B 1 278 ? 19.406 -22.703 -18.5 1 86.12 278 LYS B C 1
ATOM 4726 O O . LYS B 1 278 ? 18.734 -23.562 -19.094 1 86.12 278 LYS B O 1
ATOM 4731 N N . THR B 1 279 ? 19.156 -21.469 -18.5 1 91.62 279 THR B N 1
ATOM 4732 C CA . THR B 1 279 ? 18.094 -20.906 -19.328 1 91.62 279 THR B CA 1
ATOM 4733 C C . THR B 1 279 ? 18.531 -20.859 -20.797 1 91.62 279 THR B C 1
ATOM 4735 O O . THR B 1 279 ? 19.656 -20.484 -21.094 1 91.62 279 THR B O 1
ATOM 4738 N N . VAL B 1 280 ? 17.656 -21.328 -21.703 1 96.19 280 VAL B N 1
ATOM 4739 C CA . VAL B 1 280 ? 17.922 -21.281 -23.125 1 96.19 280 VAL B CA 1
ATOM 4740 C C . VAL B 1 280 ? 16.781 -20.562 -23.859 1 96.19 280 VAL B C 1
ATOM 4742 O O . VAL B 1 280 ? 15.633 -20.656 -23.438 1 96.19 280 VAL B O 1
ATOM 4745 N N . VAL B 1 281 ? 17.125 -19.891 -24.938 1 97.44 281 VAL B N 1
ATOM 4746 C CA . VAL B 1 281 ? 16.109 -19.297 -25.797 1 97.44 281 VAL B CA 1
ATOM 4747 C C . VAL B 1 281 ? 15.531 -20.359 -26.734 1 97.44 281 VAL B C 1
ATOM 4749 O O . VAL B 1 281 ? 16.266 -21.062 -27.422 1 97.44 281 VAL B O 1
ATOM 4752 N N . VAL B 1 282 ? 14.273 -20.5 -26.734 1 97.5 282 VAL B N 1
ATOM 4753 C CA . VAL B 1 282 ? 13.688 -21.562 -27.562 1 97.5 282 VAL B CA 1
ATOM 4754 C C . VAL B 1 282 ? 12.93 -20.938 -28.734 1 97.5 282 VAL B C 1
ATOM 4756 O O . VAL B 1 282 ? 12.625 -21.625 -29.719 1 97.5 282 VAL B O 1
ATOM 4759 N N . LYS B 1 283 ? 12.609 -19.656 -28.625 1 97.75 283 LYS B N 1
ATOM 4760 C CA . LYS B 1 283 ? 11.906 -18.969 -29.703 1 97.75 283 LYS B CA 1
ATOM 4761 C C . LYS B 1 283 ? 12.055 -17.453 -29.578 1 97.75 283 LYS B C 1
ATOM 4763 O O . LYS B 1 283 ? 12.023 -16.922 -28.484 1 97.75 283 LYS B O 1
ATOM 4768 N N . GLU B 1 284 ? 12.234 -16.797 -30.641 1 98.06 284 GLU B N 1
ATOM 4769 C CA . GLU B 1 284 ? 12.133 -15.352 -30.766 1 98.06 284 GLU B CA 1
ATOM 4770 C C . GLU B 1 284 ? 11.039 -14.969 -31.766 1 98.06 284 GLU B C 1
ATOM 4772 O O . GLU B 1 284 ? 11.156 -15.25 -32.969 1 98.06 284 GLU B O 1
ATOM 4777 N N . CYS B 1 285 ? 10.023 -14.344 -31.281 1 98.19 285 CYS B N 1
ATOM 4778 C CA . CYS B 1 285 ? 8.891 -13.969 -32.125 1 98.19 285 CYS B CA 1
ATOM 4779 C C . CYS B 1 285 ? 9.203 -12.711 -32.938 1 98.19 285 CYS B C 1
ATOM 4781 O O . CYS B 1 285 ? 9.648 -11.703 -32.375 1 98.19 285 CYS B O 1
ATOM 4783 N N 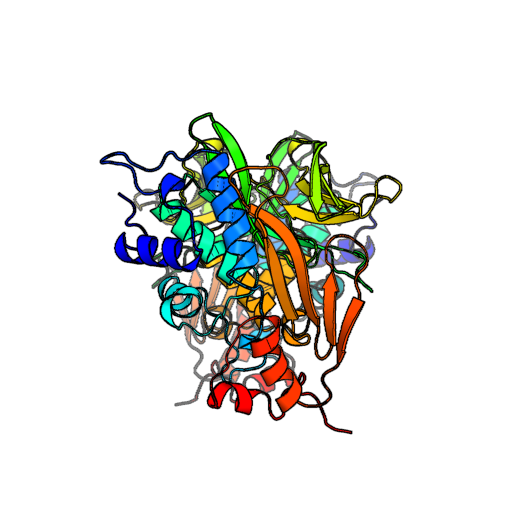. LYS B 1 286 ? 8.898 -12.742 -34.188 1 97.31 286 LYS B N 1
ATOM 4784 C CA . LYS B 1 286 ? 9.195 -11.617 -35.062 1 97.31 286 LYS B CA 1
ATOM 4785 C C . LYS B 1 286 ? 7.934 -10.812 -35.375 1 97.31 286 LYS B C 1
ATOM 4787 O O . LYS B 1 286 ? 8.008 -9.727 -35.938 1 97.31 286 LYS B O 1
ATOM 4792 N N . SER B 1 287 ? 6.789 -11.328 -35.031 1 97.38 287 SER B N 1
ATOM 4793 C CA . SER B 1 287 ? 5.512 -10.664 -35.281 1 97.38 287 SER B CA 1
ATOM 4794 C C . SER B 1 287 ? 4.508 -10.977 -34.156 1 97.38 287 SER B C 1
ATOM 4796 O O . SER B 1 287 ? 4.719 -11.898 -33.375 1 97.38 287 SER B O 1
ATOM 4798 N N . GLU B 1 288 ? 3.461 -10.219 -34.188 1 97.62 288 GLU B N 1
ATOM 4799 C CA . GLU B 1 288 ? 2.395 -10.492 -33.219 1 97.62 288 GLU B CA 1
ATOM 4800 C C . GLU B 1 288 ? 1.754 -11.852 -33.469 1 97.62 288 GLU B C 1
ATOM 4802 O O . GLU B 1 288 ? 1.38 -12.555 -32.531 1 97.62 288 GLU B O 1
ATOM 4807 N N . ALA B 1 289 ? 1.635 -12.172 -34.719 1 97.25 289 ALA B N 1
ATOM 4808 C CA . ALA B 1 289 ? 1.07 -13.469 -35.062 1 97.25 289 ALA B CA 1
ATOM 4809 C C . ALA B 1 289 ? 1.904 -14.602 -34.469 1 97.25 289 ALA B C 1
ATOM 4811 O O . ALA B 1 289 ? 1.358 -15.57 -33.938 1 97.25 289 ALA B O 1
ATOM 4812 N N . GLU B 1 290 ? 3.188 -14.445 -34.531 1 98.06 290 GLU B N 1
ATOM 4813 C CA . GLU B 1 290 ? 4.086 -15.445 -33.969 1 98.06 290 GLU B CA 1
ATOM 4814 C C . GLU B 1 290 ? 3.975 -15.492 -32.469 1 98.06 290 GLU B C 1
ATOM 4816 O O . GLU B 1 290 ? 3.994 -16.578 -31.859 1 98.06 290 GLU B O 1
ATOM 4821 N N . ARG B 1 291 ? 3.879 -14.336 -31.859 1 98.5 291 ARG B N 1
ATOM 4822 C CA . ARG B 1 291 ? 3.773 -14.305 -30.391 1 98.5 291 ARG B CA 1
ATOM 4823 C C . ARG B 1 291 ? 2.469 -14.938 -29.938 1 98.5 291 ARG B C 1
ATOM 4825 O O . ARG B 1 291 ? 2.455 -15.703 -28.969 1 98.5 291 ARG B O 1
ATOM 4832 N N . VAL B 1 292 ? 1.375 -14.625 -30.594 1 98.31 292 VAL B N 1
ATOM 4833 C CA . VAL B 1 292 ? 0.077 -15.195 -30.25 1 98.31 292 VAL B CA 1
ATOM 4834 C C . VAL B 1 292 ? 0.129 -16.719 -30.391 1 98.31 292 VAL B C 1
ATOM 4836 O O . VAL B 1 292 ? -0.369 -17.438 -29.531 1 98.31 292 VAL B O 1
ATOM 4839 N N . GLU B 1 293 ? 0.736 -17.203 -31.469 1 98.19 293 GLU B N 1
ATOM 4840 C CA . GLU B 1 293 ? 0.896 -18.641 -31.656 1 98.19 293 GLU B CA 1
ATOM 4841 C C . GLU B 1 293 ? 1.768 -19.25 -30.578 1 98.19 293 GLU B C 1
ATOM 4843 O O . GLU B 1 293 ? 1.485 -20.344 -30.094 1 98.19 293 GLU B O 1
ATOM 4848 N N . ALA B 1 294 ? 2.812 -18.547 -30.203 1 98.5 294 ALA B N 1
ATOM 4849 C CA . ALA B 1 294 ? 3.725 -19.031 -29.172 1 98.5 294 ALA B CA 1
ATOM 4850 C C . ALA B 1 294 ? 3.021 -19.125 -27.812 1 98.5 294 ALA B C 1
ATOM 4852 O O . ALA B 1 294 ? 3.293 -20.031 -27.031 1 98.5 294 ALA B O 1
ATOM 4853 N N . LEU B 1 295 ? 2.158 -18.125 -27.516 1 98.69 295 LEU B N 1
ATOM 4854 C CA . LEU B 1 295 ? 1.379 -18.172 -26.281 1 98.69 295 LEU B CA 1
ATOM 4855 C C . LEU B 1 295 ? 0.588 -19.469 -26.188 1 98.69 295 LEU B C 1
ATOM 4857 O O . LEU B 1 295 ? 0.543 -20.094 -25.125 1 98.69 295 LEU B O 1
ATOM 4861 N N . LYS B 1 296 ? -0.01 -19.875 -27.297 1 98.19 296 LYS B N 1
ATOM 4862 C CA . LYS B 1 296 ? -0.779 -21.125 -27.328 1 98.19 296 LYS B CA 1
ATOM 4863 C C . LYS B 1 296 ? 0.136 -22.328 -27.219 1 98.19 296 LYS B C 1
ATOM 4865 O O . LYS B 1 296 ? -0.108 -23.234 -26.422 1 98.19 296 LYS B O 1
ATOM 4870 N N . GLU B 1 297 ? 1.187 -22.344 -27.953 1 98.19 297 GLU B N 1
ATOM 4871 C CA . GLU B 1 297 ? 2.064 -23.516 -28.078 1 98.19 297 GLU B CA 1
ATOM 4872 C C . GLU B 1 297 ? 2.842 -23.75 -26.797 1 98.19 297 GLU B C 1
ATOM 4874 O O . GLU B 1 297 ? 2.945 -24.891 -26.328 1 98.19 297 GLU B O 1
ATOM 4879 N N . TYR B 1 298 ? 3.342 -22.703 -26.203 1 98.12 298 TYR B N 1
ATOM 4880 C CA . TYR B 1 298 ? 4.301 -22.875 -25.125 1 98.12 298 TYR B CA 1
ATOM 4881 C C . TYR B 1 298 ? 3.625 -22.719 -23.766 1 98.12 298 TYR B C 1
ATOM 4883 O O . TYR B 1 298 ? 4.121 -23.219 -22.75 1 98.12 298 TYR B O 1
ATOM 4891 N N . PHE B 1 299 ? 2.461 -22.031 -23.703 1 98.31 299 PHE B N 1
ATOM 4892 C CA . PHE B 1 299 ? 1.881 -21.719 -22.406 1 98.31 299 PHE B CA 1
ATOM 4893 C C . PHE B 1 299 ? 0.426 -22.172 -22.344 1 98.31 299 PHE B C 1
ATOM 4895 O O . PHE B 1 299 ? -0.197 -22.125 -21.281 1 98.31 299 PHE B O 1
ATOM 4902 N N . GLY B 1 300 ? -0.168 -22.609 -23.453 1 97.75 300 GLY B N 1
ATOM 4903 C CA . GLY B 1 300 ? -1.557 -23.031 -23.484 1 97.75 300 GLY B CA 1
ATOM 4904 C C . GLY B 1 300 ? -2.541 -21.891 -23.375 1 97.75 300 GLY B C 1
ATOM 4905 O O . GLY B 1 300 ? -3.672 -22.078 -22.922 1 97.75 300 GLY B O 1
ATOM 4906 N N . ILE B 1 301 ? -2.123 -20.656 -23.75 1 98.44 301 ILE B N 1
ATOM 4907 C CA . ILE B 1 301 ? -2.967 -19.469 -23.625 1 98.44 301 ILE B CA 1
ATOM 4908 C C . ILE B 1 301 ? -3.578 -19.141 -24.984 1 98.44 301 ILE B C 1
ATOM 4910 O O . ILE B 1 301 ? -2.857 -18.969 -25.969 1 98.44 301 ILE B O 1
ATOM 4914 N N . GLU B 1 302 ? -4.828 -19.062 -25.047 1 97.94 302 GLU B N 1
ATOM 4915 C CA . GLU B 1 302 ? -5.543 -18.656 -26.25 1 97.94 302 GLU B CA 1
ATOM 4916 C C . GLU B 1 302 ? -6.148 -17.266 -26.094 1 97.94 302 GLU B C 1
ATOM 4918 O O . GLU B 1 302 ? -6.879 -17 -25.141 1 97.94 302 GLU B O 1
ATOM 4923 N N . LEU B 1 303 ? -5.84 -16.406 -27.031 1 97.44 303 LEU B N 1
ATOM 4924 C CA . LEU B 1 303 ? -6.383 -15.047 -27.016 1 97.44 303 LEU B CA 1
ATOM 4925 C C . LEU B 1 303 ? -7.59 -14.938 -27.938 1 97.44 303 LEU B C 1
ATOM 4927 O O . LEU B 1 303 ? -7.609 -15.531 -29.016 1 97.44 303 LEU B O 1
ATOM 4931 N N . ALA B 1 304 ? -8.531 -14.234 -27.516 1 95.75 304 ALA B N 1
ATOM 4932 C CA . ALA B 1 304 ? -9.664 -13.914 -28.375 1 95.75 304 ALA B CA 1
ATOM 4933 C C . ALA B 1 304 ? -9.25 -12.945 -29.484 1 95.75 304 ALA B C 1
ATOM 4935 O O . ALA B 1 304 ? -8.227 -12.266 -29.375 1 95.75 304 ALA B O 1
ATOM 4936 N N . GLU B 1 305 ? -10.07 -12.953 -30.516 1 96.44 305 GLU B N 1
ATOM 4937 C CA . GLU B 1 305 ? -9.766 -12.086 -31.656 1 96.44 305 GLU B CA 1
ATOM 4938 C C . GLU B 1 305 ? -9.656 -10.625 -31.219 1 96.44 305 GLU B C 1
ATOM 4940 O O . GLU B 1 305 ? -8.758 -9.906 -31.672 1 96.44 305 GLU B O 1
ATOM 4945 N N . GLU B 1 306 ? -10.5 -10.234 -30.375 1 95.94 306 GLU B N 1
ATOM 4946 C CA . GLU B 1 306 ? -10.477 -8.852 -29.891 1 95.94 306 GLU B CA 1
ATOM 4947 C C . GLU B 1 306 ? -9.203 -8.555 -29.125 1 95.94 306 GLU B C 1
ATOM 4949 O O . GLU B 1 306 ? -8.68 -7.438 -29.172 1 95.94 306 GLU B O 1
ATOM 4954 N N . GLU B 1 307 ? -8.727 -9.484 -28.406 1 96.5 307 GLU B N 1
ATOM 4955 C CA . GLU B 1 307 ? -7.492 -9.336 -27.641 1 96.5 307 GLU B CA 1
ATOM 4956 C C . GLU B 1 307 ? -6.285 -9.211 -28.578 1 96.5 307 GLU B C 1
ATOM 4958 O O . GLU B 1 307 ? -5.426 -8.352 -28.359 1 96.5 307 GLU B O 1
ATOM 4963 N N . LYS B 1 308 ? -6.281 -9.992 -29.625 1 97 308 LYS B N 1
ATOM 4964 C CA . LYS B 1 308 ? -5.203 -9.945 -30.609 1 97 308 LYS B CA 1
ATOM 4965 C C . LYS B 1 308 ? -5.125 -8.578 -31.281 1 97 308 LYS B C 1
ATOM 4967 O O . LYS B 1 308 ? -4.035 -8.062 -31.531 1 97 308 LYS B O 1
ATOM 4972 N N . GLU B 1 309 ? -6.277 -8.016 -31.469 1 96.5 309 GLU B N 1
ATOM 4973 C CA . GLU B 1 309 ? -6.352 -6.738 -32.156 1 96.5 309 GLU B CA 1
ATOM 4974 C C . GLU B 1 309 ? -5.953 -5.578 -31.266 1 96.5 309 GLU B C 1
ATOM 4976 O O . GLU B 1 309 ? -5.473 -4.547 -31.734 1 96.5 309 GLU B O 1
ATOM 4981 N N . ALA B 1 310 ? -6.07 -5.793 -30 1 96.94 310 ALA B N 1
ATOM 4982 C CA . ALA B 1 310 ? -5.902 -4.707 -29.031 1 96.94 310 ALA B CA 1
ATOM 4983 C C . ALA B 1 310 ? -4.438 -4.293 -28.938 1 96.94 310 ALA B C 1
ATOM 4985 O O . ALA B 1 310 ? -4.129 -3.195 -28.453 1 96.94 310 ALA B O 1
ATOM 4986 N N . ILE B 1 311 ? -3.529 -5.117 -29.359 1 97.31 311 ILE B N 1
ATOM 4987 C CA . ILE B 1 311 ? -2.102 -4.855 -29.219 1 97.31 311 ILE B CA 1
ATOM 4988 C C . ILE B 1 311 ? -1.657 -3.848 -30.281 1 97.31 311 ILE B C 1
ATOM 4990 O O . ILE B 1 311 ? -0.584 -3.25 -30.172 1 97.31 311 ILE B O 1
ATOM 4994 N N . LYS B 1 312 ? -2.463 -3.76 -31.359 1 95.88 312 LYS B N 1
ATOM 4995 C CA . LYS B 1 312 ? -2.092 -2.885 -32.469 1 95.88 312 LYS B CA 1
ATOM 4996 C C . LYS B 1 312 ? -1.955 -1.438 -32 1 95.88 312 LYS B C 1
ATOM 4998 O O . LYS B 1 312 ? -2.881 -0.88 -31.406 1 95.88 312 LYS B O 1
ATOM 5003 N N . GLY B 1 313 ? -0.792 -0.879 -32.219 1 94.81 313 GLY B N 1
ATOM 5004 C CA . GLY B 1 313 ? -0.539 0.505 -31.844 1 94.81 313 GLY B CA 1
ATOM 5005 C C . GLY B 1 313 ? -0.043 0.663 -30.422 1 94.81 313 GLY B C 1
ATOM 5006 O O . GLY B 1 313 ? 0.411 1.74 -30.031 1 94.81 313 GLY B O 1
ATOM 5007 N N . HIS B 1 314 ? -0.147 -0.378 -29.656 1 94.88 314 HIS B N 1
ATOM 5008 C CA . HIS B 1 314 ? 0.309 -0.34 -28.266 1 94.88 314 HIS B CA 1
ATOM 5009 C C . HIS B 1 314 ? 1.832 -0.37 -28.188 1 94.88 314 HIS B C 1
ATOM 5011 O O . HIS B 1 314 ? 2.498 -0.812 -29.125 1 94.88 314 HIS B O 1
ATOM 5017 N N . GLN B 1 315 ? 2.393 0.11 -27.109 1 94.56 315 GLN B N 1
ATOM 5018 C CA . GLN B 1 315 ? 3.834 0.294 -26.969 1 94.56 315 GLN B CA 1
ATOM 5019 C C . GLN B 1 315 ? 4.562 -1.046 -26.984 1 94.56 315 GLN B C 1
ATOM 5021 O O . GLN B 1 315 ? 5.734 -1.114 -27.375 1 94.56 315 GLN B O 1
ATOM 5026 N N . SER B 1 316 ? 3.859 -2.168 -26.641 1 96.25 316 SER B N 1
ATOM 5027 C CA . SER B 1 316 ? 4.508 -3.473 -26.547 1 96.25 316 SER B CA 1
ATOM 5028 C C . SER B 1 316 ? 4.293 -4.289 -27.828 1 96.25 316 SER B C 1
ATOM 5030 O O . SER B 1 316 ? 4.637 -5.473 -27.875 1 96.25 316 SER B O 1
ATOM 5032 N N . GLU B 1 317 ? 3.691 -3.729 -28.812 1 97.62 317 GLU B N 1
ATOM 5033 C CA . GLU B 1 317 ? 3.494 -4.406 -30.094 1 97.62 317 GLU B CA 1
ATOM 5034 C C . GLU B 1 317 ? 4.832 -4.75 -30.75 1 97.62 317 GLU B C 1
ATOM 5036 O O . GLU B 1 317 ? 5.758 -3.939 -30.734 1 97.62 317 GLU B O 1
ATOM 5041 N N . ILE B 1 318 ? 4.84 -5.945 -31.25 1 96.19 318 ILE B N 1
ATOM 5042 C CA . ILE B 1 318 ? 6.02 -6.301 -32.031 1 96.19 318 ILE B CA 1
ATOM 5043 C C . ILE B 1 318 ? 5.98 -5.594 -33.375 1 96.19 318 ILE B C 1
ATOM 5045 O O . ILE B 1 318 ? 5.094 -5.859 -34.219 1 96.19 318 ILE B O 1
ATOM 5049 N N . LYS B 1 319 ? 6.879 -4.535 -33.594 1 84.94 319 LYS B N 1
ATOM 5050 C CA . LYS B 1 319 ? 6.902 -3.762 -34.844 1 84.94 319 LYS B CA 1
ATOM 5051 C C . LYS B 1 319 ? 7.699 -4.48 -35.938 1 84.94 319 LYS B C 1
ATOM 5053 O O . LYS B 1 319 ? 8.781 -5.008 -35.656 1 84.94 319 LYS B O 1
ATOM 5058 N N . GLY B 1 320 ? 7.035 -5.285 -36.781 1 69 320 GLY B N 1
ATOM 5059 C CA . GLY B 1 320 ? 7.676 -5.961 -37.906 1 69 320 GLY B CA 1
ATOM 5060 C C . GLY B 1 320 ? 8.828 -5.176 -38.5 1 69 320 GLY B C 1
ATOM 5061 O O . GLY B 1 320 ? 8.883 -3.951 -38.344 1 69 320 GLY B O 1
ATOM 5062 N N . GLU B 1 321 ? 10.07 -5.879 -38.75 1 52.62 321 GLU B N 1
ATOM 5063 C CA . GLU B 1 321 ? 11.07 -5.266 -39.625 1 52.62 321 GLU B CA 1
ATOM 5064 C C . GLU B 1 321 ? 10.453 -4.77 -40.906 1 52.62 321 GLU B C 1
ATOM 5066 O O . GLU B 1 321 ? 9.484 -5.348 -41.406 1 52.62 321 GLU B O 1
#

Secondary structure (DSSP, 8-state):
----SS-HHHHHHHHHHTT--GGGT--SS-----SHHHHHHHHHHHHHHS-EE-GGGTS-SS------HHHHHIIIIIT-S-----HHHHHHHHHHHHHHHT-EEEEEEEEEPPEETTEE-S----EEEEEEEEE-TTS-EEEE-S-S-TTS-SSPEESSTT-EEEEETTEEEEEEEE--TT-----GGG-EEEEEEESSTTSPPEEEEEE-SSS---HHHHHHHHHHHHH-TTSGGGT--EEEEEEEEEPTT-SS-EEEEEEEEEETTEEEEESSS--EEEEE--SHHHHHHHHHHHH-----HHHHHHTTTSTTS----/----SS-HHHHHHHHHHTT--GGGT--SS-----SHHHHHHHHHHHHHHS-EE-GGGTS-SS------HHHHHIIIIIT-S-----HHHHHHHHHHHHHHHT-EEEEEEEEEPPEETTEE-S---SEEEEEEEEE-TTS-EEEE-S-S-TTS-SSPEESSTT-EEEEETTEEEEEEEE--TT-----GGG-EEEEEEESSTTSPPEEEEEE-SSS---HHHHHHHHHHHHH-TTSGGGTS-EEEEEEEEEPTT-SS-EEEEEEEEEETTEEEEESSS--EEEEE--SHHHHHHHHHHHH-----HHHHHHTTTSTTS----

Nearest PDB structures (foldseek):
  7qi3-assembly2_D  TM=8.852E-01  e=8.729E-30  Fusarium verticillioides
  2pqt-assembly1_A  TM=8.170E-01  e=1.261E-19  Homo sapiens
  2ija-assembly1_A  TM=8.070E-01  e=1.591E-19  Homo sapiens
  4bgf-assembly3_C  TM=8.765E-01  e=5.056E-17  Mycobacterium tuberculosis H37Rv
  1w4t-assembly1_A  TM=8.476E-01  e=2.666E-17  Pseudomonas aeruginosa

Solvent-accessible surface area (backbone atoms only — not comparable to full-atom values): 34392 Å² total; per-residue (Å²): 124,86,74,55,88,50,53,71,68,56,49,52,50,46,41,56,68,41,62,58,63,56,85,54,59,58,38,91,91,41,78,54,66,73,45,69,70,46,51,32,52,52,37,39,27,39,28,42,56,36,25,30,24,43,51,55,53,49,39,28,81,78,32,70,85,71,76,49,66,70,61,45,44,37,45,46,58,67,61,75,30,39,36,49,21,37,30,63,43,43,40,49,51,48,48,45,50,42,42,52,74,64,48,48,64,48,39,22,58,19,29,41,40,41,62,55,94,84,38,66,43,88,62,54,74,14,48,71,41,50,40,34,42,33,47,38,89,87,68,51,46,33,37,41,43,56,30,73,51,92,84,39,58,59,47,61,37,63,77,43,78,65,50,71,47,78,47,44,58,54,20,33,32,34,32,38,71,40,76,62,94,83,69,79,69,89,49,84,86,48,43,24,42,32,39,29,37,20,68,32,91,89,45,70,76,42,67,46,34,37,33,54,88,70,53,78,50,47,76,35,35,50,51,26,27,45,44,23,42,54,64,32,88,86,25,62,55,57,65,45,47,43,35,30,34,35,35,68,43,74,32,84,95,40,98,64,59,68,37,66,46,30,36,37,34,34,55,65,49,35,31,33,38,27,73,34,70,69,74,43,79,77,46,72,42,67,32,54,70,47,40,55,50,43,36,35,74,76,63,48,27,60,76,53,72,67,24,64,56,32,22,67,90,40,94,71,43,56,74,61,130,125,84,74,55,90,49,52,72,68,53,49,54,50,45,42,57,67,42,63,57,64,55,86,54,58,58,38,91,92,40,77,55,67,73,43,69,69,46,52,32,52,53,37,40,26,39,28,42,56,36,25,29,24,44,50,53,53,48,38,28,82,78,33,68,85,72,76,50,67,67,60,46,43,37,45,46,59,65,59,74,29,41,35,50,21,37,30,64,43,42,40,48,52,48,47,46,50,39,42,53,74,63,49,48,61,48,37,22,58,19,29,41,40,40,63,54,94,83,38,66,44,88,63,52,73,14,50,72,40,52,37,33,42,34,48,37,88,86,67,51,46,32,37,43,42,56,29,72,51,92,84,40,59,60,46,62,37,62,76,44,77,64,52,70,46,77,47,43,59,51,19,32,31,34,30,36,70,41,78,62,93,82,68,79,68,88,46,82,88,49,42,27,42,31,40,30,37,18,67,33,90,89,44,71,77,41,66,45,35,37,34,53,89,69,52,77,50,47,75,36,35,50,52,26,29,43,44,23,42,53,65,31,87,84,24,63,54,58,65,45,47,42,35,29,35,35,36,67,43,72,32,82,94,40,97,66,59,69,37,67,46,29,35,37,36,34,56,66,48,35,30,33,37,27,73,33,72,68,76,42,79,79,45,74,44,64,33,54,68,47,42,53,50,44,35,34,74,77,63,50,27,60,76,52,74,67,24,64,56,32,22,66,90,41,92,70,43,56,75,59,132

pLDDT: mean 93.32, std 9.6, range [30.84, 98.75]

Radius of gyration: 26.78 Å; Cα contacts (8 Å, |Δi|>4): 1342; chains: 2; bounding box: 54×80×70 Å

Sequence (642 aa):
MSSAVYSEAQVAQFLKHLEIPHEFYVGSGSEPILDHAFLTVLHQHMLSTVPYDNLTLHYSSHRDVTLDPQALFDKIVGGGRGRGGYCMESNLFFCYMLRALGFQVYPVGVRVRLRKDGVPHGGYPGWVHIVNIVTLPDNTRWVLDASFGGDGPTQPMPLVEGAEWRNMGTQDARLIKDFIPGQTELTAGRRLWIYQCRNAADQPWASLYAFSHSVEWLPADFEVSNCYTGTSTRSFQTSTVLVVKFLRRAKVGAPTGEEVYGKRMLINEVIKENLGGKTVVVKECKSEAERVEALKEYFGIELAEEEKEAIKGHQSEIKGEMSSAVYSEAQVAQFLKHLEIPHEFYVGSGSEPILDHAFLTVLHQHMLSTVPYDNLTLHYSSHRDVTLDPQALFDKIVGGGRGRGGYCMESNLFFCYMLRALGFQVYPVGVRVRLRKDGVPHGGYPGWVHIVNIVTLPDNTRWVLDASFGGDGPTQPMPLVEGAEWRNMGTQDARLIKDFIPGQTELTAGRRLWIYQCRNAADQPWASLYAFSHSVEWLPADFEVSNCYTGTSTRSFQTSTVLVVKFLRRAKVGAPTGEEVYGKRMLINEVIKENLGGKTVVVKECKSEAERVEALKEYFGIELAEEEKEAIKGHQSEIKGE

Foldseek 3Di:
DPPQLDDPVLLVLVCVQLVPDCVQQVPPPDQGAQDQVSQFSLLLSLQFQEKEWQLLLFLAQVLADDQRQVVLSCQCRVVQQSYHYAASSSQSNVQSSCVVSPWDKFKFFKFWFDDDPRAGDDATPPRQHMWMWTAHPVRWIWIGGSHHADPDASGTATPDAPDKDDREFQKIKHWHWADGPPDDPHDPVPTWIWIWMDLHPPGDIGTTMTTDPPDGDDPVNVVVSSCCCRPPPPHVSNQWTKIKHWHKDADPPDPDDIGGQWMWMDTLQWIWIDRRHDIDTDDGHQALVRVQVCCCVPRVGHDDPSSSVSNVPPNSGRDHD/DPPQLDDPVLLVLVCVQLVPDCVQQVPPPDQGAQDQVSQFSLLLSLQFQEKEWQLLLFLAQVLADDQRQVVLSCQCRVVQQSYHYAASSSQSNVQSSCVVSPWDKFKFFKFWFDDDPRAGDDATPPGQHMWMWTAHPVRWIWIGGSHHADPDASGTATPDAPDKDDREAQKIKHWHWADGPPDDPHDPVPTWIWIWMDLHPPGDIGTTMTTDPPDGDDPVNVVVSSCCCRPPPPHVSNQWTKIKHWHKDADPPDPDDIGGQWMWMDTLQWIWIDRRHDIDTPDGHQALVRVQVCCCVPRVGHDDPSSSVSNVPPNSGRDHD